Protein AF-0000000084500525 (afdb_homodimer)

Organism: NCBI:txid456999

Secondary structure (DSSP, 8-state):
-TT-SSHHHHHHHHHHHHHHHHHHHHHGGGGSHHHHHHHSPTTTHHHHTSHHHHHHHHHHHHHHHHHHHHHHHHT-HHHHHT-HHHHHHHHHHHHHHHHHHHHHHHHHTTTGGG--HHHHHHHHHHHHHHHHHHHHHHHHHHTT-HHHHHHHHHHHHHHHTHHHHHHHHHHHHHHHHHHH---EEEEEHHHHHHHH--HHHHHHH-GGGGSHHHHH-GGG-EEEEE--TTSHHHHHHHHHHHHHHHHHHHHHHHHHHHHHHHHHHHHHHHHHHHHHHHHHHHHHHHHHHHHHHHHT-/-TT-SSHHHHHHHHHHHHHHHHHHHHHGGGGSHHHHHHHSPTTTHHHHTSHHHHHHHHHHHHHHHHHHHHHHHHT-HHHHHT-HHHHHHHHHHHHHHHHHHHHHHHHHTTTGGG--HHHHHHHHHHHHHHHHHHHHHHHHHHTT-HHHHHHHHHHHHHHHTHHHHHHHHHHHHHHHHHHH---EEEEEHHHHHHHH--HHHHHHH-GGGGSHHHHH-GGG-EEEEE--TTSHHHHHHHHHHHHHHHHHHHHHHHHHHHHHHHHHHHHHHHHHHHHHHHHHHHHHHHHHHHHHHHHT-

Structure (mmCIF, N/CA/C/O backbone):
data_AF-0000000084500525-model_v1
#
loop_
_entity.id
_entity.type
_entity.pdbx_description
1 polymer 'Transmembrane protein'
#
loop_
_atom_site.group_PDB
_atom_site.id
_atom_site.type_symbol
_atom_site.label_atom_id
_atom_site.label_alt_id
_atom_site.label_comp_id
_atom_site.label_asym_id
_atom_site.label_entity_id
_atom_site.label_seq_id
_atom_site.pdbx_PDB_ins_code
_atom_site.Cartn_x
_atom_site.Cartn_y
_atom_site.Cartn_z
_atom_site.occupancy
_atom_site.B_iso_or_equiv
_atom_site.auth_seq_id
_atom_site.auth_comp_id
_atom_site.auth_asym_id
_atom_site.auth_atom_id
_atom_site.pdbx_PDB_model_num
ATOM 1 N N . MET A 1 1 ? 27.391 23.844 19.016 1 70.19 1 MET A N 1
ATOM 2 C CA . MET A 1 1 ? 26.516 22.719 18.703 1 70.19 1 MET A CA 1
ATOM 3 C C . MET A 1 1 ? 26.328 22.562 17.203 1 70.19 1 MET A C 1
ATOM 5 O O . MET A 1 1 ? 25.234 22.234 16.734 1 70.19 1 MET A O 1
ATOM 9 N N . LEU A 1 2 ? 27.312 22.688 16.453 1 68.62 2 LEU A N 1
ATOM 10 C CA . LEU A 1 2 ? 27.344 22.578 15 1 68.62 2 LEU A CA 1
ATOM 11 C C . LEU A 1 2 ? 26.219 23.406 14.367 1 68.62 2 LEU A C 1
ATOM 13 O O . LEU A 1 2 ? 25.641 22.984 13.359 1 68.62 2 LEU A O 1
ATOM 17 N N . GLY A 1 3 ? 25.719 24.344 15.07 1 72.88 3 GLY A N 1
ATOM 18 C CA . GLY A 1 3 ? 24.703 25.266 14.578 1 72.88 3 GLY A CA 1
ATOM 19 C C . GLY A 1 3 ? 23.312 24.906 15.039 1 72.88 3 GLY A C 1
ATOM 20 O O . GLY A 1 3 ? 22.359 25.625 14.75 1 72.88 3 GLY A O 1
ATOM 21 N N . PHE A 1 4 ? 23.188 23.781 15.828 1 77.94 4 PHE A N 1
ATOM 22 C CA . PHE A 1 4 ? 21.859 23.375 16.297 1 77.94 4 PHE A CA 1
ATOM 23 C C . PHE A 1 4 ? 21.422 24.25 17.469 1 77.94 4 PHE A C 1
ATOM 25 O O . PHE A 1 4 ? 22.219 24.609 18.328 1 77.94 4 PHE A O 1
ATOM 32 N N . GLU A 1 5 ? 20.172 24.609 17.422 1 71.25 5 GLU A N 1
ATOM 33 C CA . GLU A 1 5 ? 19.641 25.469 18.484 1 71.25 5 GLU A CA 1
ATOM 34 C C . GLU A 1 5 ? 19.047 24.625 19.625 1 71.25 5 GLU A C 1
ATOM 36 O O . GLU A 1 5 ? 19 25.078 20.766 1 71.25 5 GLU A O 1
ATOM 41 N N . LYS A 1 6 ? 18.562 23.438 19.344 1 80.94 6 LYS A N 1
ATOM 42 C CA . LYS A 1 6 ? 17.953 22.547 20.312 1 80.94 6 LYS A CA 1
ATOM 43 C C . LYS A 1 6 ? 18.734 21.25 20.438 1 80.94 6 LYS A C 1
ATOM 45 O O . LYS A 1 6 ? 19.188 20.688 19.438 1 80.94 6 LYS A O 1
ATOM 50 N N . ARG A 1 7 ? 18.859 20.75 21.578 1 82.44 7 ARG A N 1
ATOM 51 C CA . ARG A 1 7 ? 19.547 19.484 21.828 1 82.44 7 ARG A CA 1
ATOM 52 C C . ARG A 1 7 ? 18.812 18.312 21.172 1 82.44 7 ARG A C 1
ATOM 54 O O . ARG A 1 7 ? 19.453 17.391 20.656 1 82.44 7 ARG A O 1
ATOM 61 N N . SER A 1 8 ? 17.547 18.281 21.172 1 83.31 8 SER A N 1
ATOM 62 C CA . SER A 1 8 ? 16.75 17.219 20.562 1 83.31 8 SER A CA 1
ATOM 63 C C . SER A 1 8 ? 17.016 17.125 19.062 1 83.31 8 SER A C 1
ATOM 65 O O . SER A 1 8 ? 17.062 16.031 18.516 1 83.31 8 SER A O 1
ATOM 67 N N . SER A 1 9 ? 17.172 18.25 18.5 1 84.88 9 SER A N 1
ATOM 68 C CA . SER A 1 9 ? 17.453 18.266 17.078 1 84.88 9 SER A CA 1
ATOM 69 C C . SER A 1 9 ? 18.828 17.672 16.766 1 84.88 9 SER A C 1
ATOM 71 O O . SER A 1 9 ? 19.016 17 15.758 1 84.88 9 SER A O 1
ATOM 73 N N . LEU A 1 10 ? 19.734 17.938 17.656 1 86.94 10 LEU A N 1
ATOM 74 C CA . LEU A 1 10 ? 21.062 17.391 17.484 1 86.94 10 LEU A CA 1
ATOM 75 C C . LEU A 1 10 ? 21.047 15.867 17.625 1 86.94 10 LEU A C 1
ATOM 77 O O . LEU A 1 10 ? 21.672 15.156 16.844 1 86.94 10 LEU A O 1
ATOM 81 N N . VAL A 1 11 ? 20.344 15.414 18.562 1 88.69 11 VAL A N 1
ATOM 82 C CA . VAL A 1 11 ? 20.234 13.984 18.797 1 88.69 11 VAL A CA 1
ATOM 83 C C . VAL A 1 11 ? 19.594 13.297 17.594 1 88.69 11 VAL A C 1
ATOM 85 O O . VAL A 1 11 ? 20.062 12.258 17.125 1 88.69 11 VAL A O 1
ATOM 88 N N . LEU A 1 12 ? 18.516 13.891 17.094 1 88.94 12 LEU A N 1
ATOM 89 C CA . LEU A 1 12 ? 17.828 13.344 15.922 1 88.94 12 LEU A CA 1
ATOM 90 C C . LEU A 1 12 ? 18.734 13.375 14.695 1 88.94 12 LEU A C 1
ATOM 92 O O . LEU A 1 12 ? 18.75 12.43 13.906 1 88.94 12 LEU A O 1
ATOM 96 N N . PHE A 1 13 ? 19.469 14.406 14.602 1 89.19 13 PHE A N 1
ATOM 97 C CA . PHE A 1 13 ? 20.391 14.516 13.477 1 89.19 13 PHE A CA 1
ATOM 98 C C . PHE A 1 13 ? 21.469 13.43 13.547 1 89.19 13 PHE A C 1
ATOM 100 O O . PHE A 1 13 ? 21.781 12.789 12.539 1 89.19 13 PHE A O 1
ATOM 107 N N . VAL A 1 14 ? 22.016 13.242 14.68 1 90.88 14 VAL A N 1
ATOM 108 C CA . VAL A 1 14 ? 23.062 12.25 14.852 1 90.88 14 VAL A CA 1
ATOM 109 C C . VAL A 1 14 ? 22.5 10.859 14.562 1 90.88 14 VAL A C 1
ATOM 111 O O . VAL A 1 14 ? 23.156 10.039 13.914 1 90.88 14 VAL A O 1
ATOM 114 N N . PHE A 1 15 ? 21.359 10.609 14.953 1 91.5 15 PHE A N 1
ATOM 115 C CA . PHE A 1 15 ? 20.75 9.297 14.758 1 91.5 15 PHE A CA 1
ATOM 116 C C . PHE A 1 15 ? 20.422 9.07 13.289 1 91.5 15 PHE A C 1
ATOM 118 O O . PHE A 1 15 ? 20.906 8.117 12.672 1 91.5 15 PHE A O 1
ATOM 125 N N . PHE A 1 16 ? 19.672 9.938 12.734 1 91.56 16 PHE A N 1
ATOM 126 C CA . PHE A 1 16 ? 19.219 9.727 11.367 1 91.56 16 PHE A CA 1
ATOM 127 C C . PHE A 1 16 ? 20.328 10.023 10.367 1 91.56 16 PHE A C 1
ATOM 129 O O . PHE A 1 16 ? 20.438 9.344 9.344 1 91.56 16 PHE A O 1
ATOM 136 N N . GLY A 1 17 ? 21.094 11.109 10.633 1 91.62 17 GLY A N 1
ATOM 137 C CA . GLY A 1 17 ? 22.25 11.383 9.797 1 91.62 17 GLY A CA 1
ATOM 138 C C . GLY A 1 17 ? 23.281 10.266 9.828 1 91.62 17 GLY A C 1
ATOM 139 O O . GLY A 1 17 ? 23.828 9.891 8.789 1 91.62 17 GLY A O 1
ATOM 140 N N . GLY A 1 18 ? 23.484 9.758 11 1 92.94 18 GLY A N 1
ATOM 141 C CA . GLY A 1 18 ? 24.391 8.625 11.133 1 92.94 18 GLY A CA 1
ATOM 142 C C . GLY A 1 18 ? 23.891 7.383 10.414 1 92.94 18 GLY A C 1
ATOM 143 O O . GLY A 1 18 ? 24.672 6.656 9.805 1 92.94 18 GLY A O 1
ATOM 144 N N . ALA A 1 19 ? 22.609 7.16 10.492 1 92.44 19 ALA A N 1
ATOM 145 C CA . ALA A 1 19 ? 22.031 6.004 9.812 1 92.44 19 ALA A CA 1
ATOM 146 C C . ALA A 1 19 ? 22.203 6.105 8.305 1 92.44 19 ALA A C 1
ATOM 148 O O . ALA A 1 19 ? 22.547 5.121 7.645 1 92.44 19 ALA A O 1
ATOM 149 N N . ILE A 1 20 ? 21.984 7.293 7.809 1 93.69 20 ILE A N 1
ATOM 150 C CA . ILE A 1 20 ? 22.094 7.496 6.371 1 93.69 20 ILE A CA 1
ATOM 151 C C . ILE A 1 20 ? 23.562 7.34 5.945 1 93.69 20 ILE A C 1
ATOM 153 O O . ILE A 1 20 ? 23.844 6.676 4.945 1 93.69 20 ILE A O 1
ATOM 157 N N . LEU A 1 21 ? 24.406 7.934 6.711 1 93.75 21 LEU A N 1
ATOM 158 C CA . LEU A 1 21 ? 25.828 7.848 6.41 1 93.75 21 LEU A CA 1
ATOM 159 C C . LEU A 1 21 ? 26.328 6.41 6.531 1 93.75 21 LEU A C 1
ATOM 161 O O . LEU A 1 21 ? 27.047 5.922 5.66 1 93.75 21 LEU A O 1
ATOM 165 N N . GLY A 1 22 ? 25.938 5.77 7.578 1 94.56 22 GLY A N 1
ATOM 166 C CA . GLY A 1 22 ? 26.312 4.379 7.773 1 94.56 22 GLY A CA 1
ATOM 167 C C . GLY A 1 22 ? 25.797 3.459 6.684 1 94.56 22 GLY A C 1
ATOM 168 O O . GLY A 1 22 ? 26.516 2.594 6.195 1 94.56 22 GLY A O 1
ATOM 169 N N . TYR A 1 23 ? 24.625 3.658 6.312 1 94.62 23 TYR A N 1
ATOM 170 C CA . TYR A 1 23 ? 24.031 2.828 5.266 1 94.62 23 TYR A CA 1
ATOM 171 C C . TYR A 1 23 ? 24.734 3.062 3.932 1 94.62 23 TYR A C 1
ATOM 173 O O . TYR A 1 23 ? 25.016 2.113 3.191 1 94.62 23 TYR A O 1
ATOM 181 N N . SER A 1 24 ? 24.938 4.309 3.633 1 95.31 24 SER A N 1
ATOM 182 C CA . SER A 1 24 ? 25.609 4.637 2.375 1 95.31 24 SER A CA 1
ATOM 183 C C . SER A 1 24 ? 27 4.023 2.307 1 95.31 24 SER A C 1
ATOM 185 O O . SER A 1 24 ? 27.391 3.48 1.272 1 95.31 24 SER A O 1
ATOM 187 N N . LEU A 1 25 ? 27.703 4.047 3.408 1 96.06 25 LEU A N 1
ATOM 188 C CA . LEU A 1 25 ? 29.031 3.459 3.443 1 96.06 25 LEU A CA 1
ATOM 189 C C . LEU A 1 25 ? 28.953 1.938 3.373 1 96.06 25 LEU A C 1
ATOM 191 O O . LEU A 1 25 ? 29.75 1.307 2.662 1 96.06 25 LEU A O 1
ATOM 195 N N . ALA A 1 26 ? 28.062 1.382 4.031 1 95.19 26 ALA A N 1
ATOM 196 C CA . ALA A 1 26 ? 27.891 -0.068 4.035 1 95.19 26 ALA A CA 1
ATOM 197 C C . ALA A 1 26 ? 27.516 -0.578 2.646 1 95.19 26 ALA A C 1
ATOM 199 O O . ALA A 1 26 ? 27.875 -1.697 2.273 1 95.19 26 ALA A O 1
ATOM 200 N N . LYS A 1 27 ? 26.859 0.247 1.884 1 96.38 27 LYS A N 1
ATOM 201 C CA . LYS A 1 27 ? 26.375 -0.187 0.577 1 96.38 27 LYS A CA 1
ATOM 202 C C . LYS A 1 27 ? 27.312 0.264 -0.536 1 96.38 27 LYS A C 1
ATOM 204 O O . LYS A 1 27 ? 27.156 -0.129 -1.692 1 96.38 27 LYS A O 1
ATOM 209 N N . SER A 1 28 ? 28.375 0.939 -0.219 1 97 28 SER A N 1
ATOM 210 C CA . SER A 1 28 ? 29.281 1.477 -1.219 1 97 28 SER A CA 1
ATOM 211 C C . SER A 1 28 ? 29.922 0.36 -2.035 1 97 28 SER A C 1
ATOM 213 O O . SER A 1 28 ? 30.203 0.531 -3.225 1 97 28 SER A O 1
ATOM 215 N N . PRO A 1 29 ? 30.109 -0.862 -1.496 1 96.94 29 PRO A N 1
ATOM 216 C CA . PRO A 1 29 ? 30.688 -1.933 -2.311 1 96.94 29 P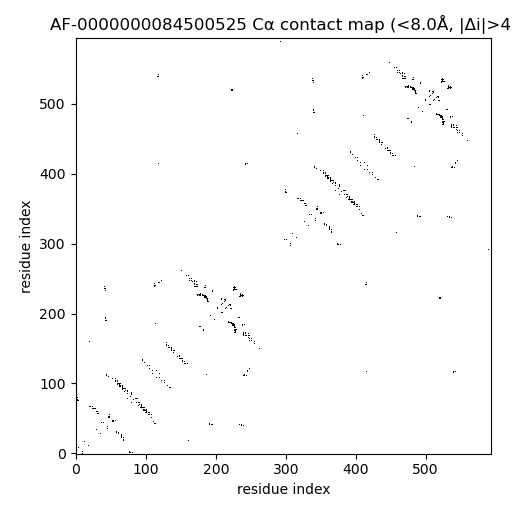RO A CA 1
ATOM 217 C C . PRO A 1 29 ? 29.781 -2.361 -3.457 1 96.94 29 PRO A C 1
ATOM 219 O O . PRO A 1 29 ? 30.234 -2.996 -4.41 1 96.94 29 PRO A O 1
ATOM 222 N N . THR A 1 30 ? 28.531 -2.055 -3.363 1 96.5 30 THR A N 1
ATOM 223 C CA . THR A 1 30 ? 27.594 -2.461 -4.402 1 96.5 30 THR A CA 1
ATOM 224 C C . THR A 1 30 ? 27.812 -1.64 -5.672 1 96.5 30 THR A C 1
ATOM 226 O O . THR A 1 30 ? 27.203 -1.925 -6.707 1 96.5 30 THR A O 1
ATOM 229 N N . MET A 1 31 ? 28.719 -0.653 -5.578 1 97.38 31 MET A N 1
ATOM 230 C CA . MET A 1 31 ? 29.062 0.116 -6.773 1 97.38 31 MET A CA 1
ATOM 231 C C . MET A 1 31 ? 29.859 -0.729 -7.75 1 97.38 31 MET A C 1
ATOM 233 O O . MET A 1 31 ? 29.984 -0.381 -8.93 1 97.38 31 MET A O 1
ATOM 237 N N . ARG A 1 32 ? 30.391 -1.889 -7.234 1 97.56 32 ARG A N 1
ATOM 238 C CA . ARG A 1 32 ? 30.922 -2.949 -8.086 1 97.56 32 ARG A CA 1
ATOM 239 C C . ARG A 1 32 ? 29.828 -3.969 -8.422 1 97.56 32 ARG A C 1
ATOM 241 O O . ARG A 1 32 ? 29.297 -4.629 -7.531 1 97.56 32 ARG A O 1
ATOM 248 N N . PHE A 1 33 ? 29.562 -4.176 -9.656 1 97.69 33 PHE A N 1
ATOM 249 C CA . PHE A 1 33 ? 28.422 -4.965 -10.086 1 97.69 33 PHE A CA 1
ATOM 250 C C . PHE A 1 33 ? 28.516 -6.395 -9.562 1 97.69 33 PHE A C 1
ATOM 252 O O . PHE A 1 33 ? 27.516 -6.98 -9.148 1 97.69 33 PHE A O 1
ATOM 259 N N . GLN A 1 34 ? 29.719 -6.98 -9.57 1 96.94 34 GLN A N 1
ATOM 260 C CA . GLN A 1 34 ? 29.891 -8.352 -9.109 1 96.94 34 GLN A CA 1
ATOM 261 C C . GLN A 1 34 ? 29.531 -8.484 -7.629 1 96.94 34 GLN A C 1
ATOM 263 O O . GLN A 1 34 ? 28.938 -9.484 -7.215 1 96.94 34 GLN A O 1
ATOM 268 N N . THR A 1 35 ? 29.906 -7.48 -6.895 1 97.12 35 THR A N 1
ATOM 269 C CA . THR A 1 35 ? 29.578 -7.469 -5.473 1 97.12 35 THR A CA 1
ATOM 270 C C . THR A 1 35 ? 28.078 -7.281 -5.277 1 97.12 35 THR A C 1
ATOM 272 O O . THR A 1 35 ? 27.469 -7.914 -4.406 1 97.12 35 THR A O 1
ATOM 275 N N . LEU A 1 36 ? 27.5 -6.434 -6.098 1 96.81 36 LEU A N 1
ATOM 276 C CA . LEU A 1 36 ? 26.047 -6.215 -6.059 1 96.81 36 LEU A CA 1
ATOM 277 C C . LEU A 1 36 ? 25.297 -7.52 -6.309 1 96.81 36 LEU A C 1
ATOM 279 O O . LEU A 1 36 ? 24.359 -7.844 -5.586 1 96.81 36 LEU A O 1
ATOM 283 N N . LEU A 1 37 ? 25.719 -8.273 -7.297 1 96.31 37 LEU A N 1
ATOM 284 C CA . LEU A 1 37 ? 25.062 -9.516 -7.672 1 96.31 37 LEU A CA 1
ATOM 285 C C . LEU A 1 37 ? 25.078 -10.508 -6.52 1 96.31 37 LEU A C 1
ATOM 287 O O . LEU A 1 37 ? 24.125 -11.273 -6.34 1 96.31 37 LEU A O 1
ATOM 291 N N . LYS A 1 38 ? 26.094 -10.453 -5.711 1 94.62 38 LYS A N 1
ATOM 292 C CA . LYS A 1 38 ? 26.266 -11.398 -4.609 1 94.62 38 LYS A CA 1
ATOM 293 C C . LYS A 1 38 ? 25.297 -11.078 -3.463 1 94.62 38 LYS A C 1
ATOM 295 O O . LYS A 1 38 ? 24.969 -11.961 -2.666 1 94.62 38 LYS A O 1
ATOM 300 N N . ILE A 1 39 ? 24.844 -9.844 -3.418 1 94 39 ILE A N 1
ATOM 301 C CA . ILE A 1 39 ? 24.047 -9.461 -2.252 1 94 39 ILE A CA 1
ATOM 302 C C . ILE A 1 39 ? 22.578 -9.344 -2.643 1 94 39 ILE A C 1
ATOM 304 O O . ILE A 1 39 ? 21.719 -9.211 -1.779 1 94 39 ILE A O 1
ATOM 308 N N . LEU A 1 40 ? 22.25 -9.438 -3.893 1 95.62 40 LEU A N 1
ATOM 309 C CA . LEU A 1 40 ? 20.875 -9.422 -4.34 1 95.62 40 LEU A CA 1
ATOM 310 C C . LEU A 1 40 ? 20.125 -10.641 -3.812 1 95.62 40 LEU A C 1
ATOM 312 O O . LEU A 1 40 ? 20.703 -11.711 -3.629 1 95.62 40 LEU A O 1
ATOM 316 N N . PHE A 1 41 ? 18.875 -10.422 -3.564 1 96 41 PHE A N 1
ATOM 317 C CA . PHE A 1 41 ? 18.031 -11.57 -3.217 1 96 41 PHE A CA 1
ATOM 318 C C . PHE A 1 41 ? 18.031 -12.594 -4.344 1 96 41 PHE A C 1
ATOM 320 O O . PHE A 1 41 ? 18.141 -12.234 -5.516 1 96 41 PHE A O 1
ATOM 327 N N . PRO A 1 42 ? 17.875 -13.859 -4.02 1 96.88 42 PRO A N 1
ATOM 328 C CA . PRO A 1 42 ? 17.906 -14.898 -5.055 1 96.88 42 PRO A CA 1
ATOM 329 C C . PRO A 1 42 ? 16.891 -14.641 -6.168 1 96.88 42 PRO A C 1
ATOM 331 O O . PRO A 1 42 ? 15.734 -14.297 -5.895 1 96.88 42 PRO A O 1
ATOM 334 N N . GLY A 1 43 ? 17.406 -14.758 -7.406 1 96.88 43 GLY A N 1
ATOM 335 C CA . GLY A 1 43 ? 16.531 -14.641 -8.562 1 96.88 43 GLY A CA 1
ATOM 336 C C . GLY A 1 43 ? 16.578 -13.266 -9.211 1 96.88 43 GLY A C 1
ATOM 337 O O . GLY A 1 43 ? 16.312 -13.133 -10.406 1 96.88 43 GLY A O 1
ATOM 338 N N . GLU A 1 44 ? 16.953 -12.227 -8.469 1 97.25 44 GLU A N 1
ATOM 339 C CA . GLU A 1 44 ? 16.953 -10.859 -8.977 1 97.25 44 GLU A CA 1
ATOM 340 C C . GLU A 1 44 ? 18.016 -10.68 -10.062 1 97.25 44 GLU A C 1
ATOM 342 O O . GLU A 1 44 ? 17.844 -9.898 -10.992 1 97.25 44 GLU A O 1
ATOM 347 N N . GLY A 1 45 ? 19.047 -11.422 -9.961 1 97.31 45 GLY A N 1
ATOM 348 C CA . GLY A 1 45 ? 20.156 -11.305 -10.898 1 97.31 45 GLY A CA 1
ATOM 349 C C . GLY A 1 45 ? 19.75 -11.625 -12.328 1 97.31 45 GLY A C 1
ATOM 350 O O . GLY A 1 45 ? 20.375 -11.133 -13.273 1 97.31 45 GLY A O 1
ATOM 351 N N . PHE A 1 46 ? 18.703 -12.477 -12.492 1 97.56 46 PHE A N 1
ATOM 352 C CA . PHE A 1 46 ? 18.281 -12.859 -13.836 1 97.56 46 PHE A CA 1
ATOM 353 C C . PHE A 1 46 ? 18 -11.625 -14.68 1 97.56 46 PHE A C 1
ATOM 355 O O . PHE A 1 46 ? 18.5 -11.516 -15.805 1 97.56 46 PHE A O 1
ATOM 362 N N . TRP A 1 47 ? 17.234 -10.648 -14.211 1 97.06 47 TRP A N 1
ATOM 363 C CA . TRP A 1 47 ? 16.859 -9.453 -14.961 1 97.06 47 TRP A CA 1
ATOM 364 C C . TRP A 1 47 ? 17.984 -8.422 -14.93 1 97.06 47 TRP A C 1
ATOM 366 O O . TRP A 1 47 ? 18.312 -7.812 -15.953 1 97.06 47 TRP A O 1
ATOM 376 N N . PHE A 1 48 ? 18.672 -8.32 -13.805 1 97.62 48 PHE A N 1
ATOM 377 C CA . PHE A 1 48 ? 19.562 -7.184 -13.602 1 97.62 48 PHE A CA 1
ATOM 378 C C . PHE A 1 48 ? 20.938 -7.453 -14.203 1 97.62 48 PHE A C 1
ATOM 380 O O . PHE A 1 48 ? 21.781 -6.562 -14.242 1 97.62 48 PHE A O 1
ATOM 387 N N . GLU A 1 49 ? 21.125 -8.617 -14.711 1 97.94 49 GLU A N 1
ATOM 388 C CA . GLU A 1 49 ? 22.328 -8.891 -15.5 1 97.94 49 GLU A CA 1
ATOM 389 C C . GLU A 1 49 ? 22.125 -8.516 -16.969 1 97.94 49 GLU A C 1
ATOM 391 O O . GLU A 1 49 ? 23.094 -8.422 -17.719 1 97.94 49 GLU A O 1
ATOM 396 N N . GLN A 1 50 ? 20.922 -8.367 -17.359 1 97.5 50 GLN A N 1
ATOM 397 C CA . GLN A 1 50 ? 20.641 -7.926 -18.719 1 97.5 50 GLN A CA 1
ATOM 398 C C . GLN A 1 50 ? 21.031 -6.461 -18.922 1 97.5 50 GLN A C 1
ATOM 400 O O . GLN A 1 50 ? 20.859 -5.641 -18.016 1 97.5 50 GLN A O 1
ATOM 405 N N . THR A 1 51 ? 21.375 -6.074 -20.047 1 98 51 THR A N 1
ATOM 406 C CA . THR A 1 51 ? 22.062 -4.82 -20.328 1 98 51 THR A CA 1
ATOM 407 C C . THR A 1 51 ? 21.219 -3.629 -19.875 1 98 51 THR A C 1
ATOM 409 O O . THR A 1 51 ? 21.688 -2.803 -19.094 1 98 51 THR A O 1
ATOM 412 N N . PHE A 1 52 ? 20.031 -3.518 -20.312 1 98.19 52 PHE A N 1
ATOM 413 C CA . PHE A 1 52 ? 19.188 -2.365 -20 1 98.19 52 PHE A CA 1
ATOM 414 C C . PHE A 1 52 ? 19 -2.23 -18.5 1 98.19 52 PHE A C 1
ATOM 416 O O . PHE A 1 52 ? 19.172 -1.145 -17.938 1 98.19 52 PHE A O 1
ATOM 423 N N . TRP A 1 53 ? 18.656 -3.311 -17.906 1 98.19 53 TRP A N 1
ATOM 424 C CA . TRP A 1 53 ? 18.375 -3.289 -16.469 1 98.19 53 TRP A CA 1
ATOM 425 C C . TRP A 1 53 ? 19.641 -3.074 -15.656 1 98.19 53 TRP A C 1
ATOM 427 O O . TRP A 1 53 ? 19.609 -2.408 -14.617 1 98.19 53 TRP A O 1
ATOM 437 N N . LYS A 1 54 ? 20.734 -3.668 -16.141 1 98.44 54 LYS A N 1
ATOM 438 C CA . LYS A 1 54 ? 22.031 -3.486 -15.477 1 98.44 54 LYS A CA 1
ATOM 439 C C . LYS A 1 54 ? 22.438 -2.018 -15.469 1 98.44 54 LYS A C 1
ATOM 441 O O . LYS A 1 54 ? 22.812 -1.477 -14.422 1 98.44 54 LYS A O 1
ATOM 446 N N . ILE A 1 55 ? 22.344 -1.402 -16.594 1 98.69 55 ILE A N 1
ATOM 447 C CA . ILE A 1 55 ? 22.719 0.003 -16.719 1 98.69 55 ILE A CA 1
ATOM 448 C C . ILE A 1 55 ? 21.828 0.854 -15.82 1 98.69 55 ILE A C 1
ATOM 450 O O . ILE A 1 55 ? 22.312 1.702 -15.07 1 98.69 55 ILE A O 1
ATOM 454 N N . ASN A 1 56 ? 20.547 0.608 -15.883 1 98.81 56 ASN A N 1
ATOM 455 C CA . ASN A 1 56 ? 19.609 1.36 -15.062 1 98.81 56 ASN A CA 1
ATOM 456 C C . ASN A 1 56 ? 19.906 1.2 -13.578 1 98.81 56 ASN A C 1
ATOM 458 O O . ASN A 1 56 ? 19.906 2.182 -12.836 1 98.81 56 ASN A O 1
ATOM 462 N N . LEU A 1 57 ? 20.125 -0.026 -13.188 1 98.56 57 LEU A N 1
ATOM 463 C CA . LEU A 1 57 ? 20.406 -0.31 -11.789 1 98.56 57 LEU A CA 1
ATOM 464 C C . LEU A 1 57 ? 21.703 0.365 -11.344 1 98.56 57 LEU A C 1
ATOM 466 O O . LEU A 1 57 ? 21.766 0.938 -10.258 1 98.56 57 LEU A O 1
ATOM 470 N N . MET A 1 58 ? 22.672 0.33 -12.172 1 98.69 58 MET A N 1
ATOM 471 C CA . MET A 1 58 ? 23.969 0.922 -11.82 1 98.69 58 MET A CA 1
ATOM 472 C C . MET A 1 58 ? 23.859 2.441 -11.742 1 98.69 58 MET A C 1
ATOM 474 O O . MET A 1 58 ? 24.484 3.068 -10.883 1 98.69 58 MET A O 1
ATOM 478 N N . ILE A 1 59 ? 23.078 3.074 -12.609 1 98.81 59 ILE A N 1
ATOM 479 C CA . ILE A 1 59 ? 22.828 4.508 -12.492 1 98.81 59 ILE A CA 1
ATOM 480 C C . ILE A 1 59 ? 22.172 4.812 -11.148 1 98.81 59 ILE A C 1
ATOM 482 O O . ILE A 1 59 ? 22.578 5.75 -10.453 1 98.81 59 ILE A O 1
ATOM 486 N N . HIS A 1 60 ? 21.219 4.008 -10.797 1 98.75 60 HIS A N 1
ATOM 487 C CA . HIS A 1 60 ? 20.547 4.184 -9.508 1 98.75 60 HIS A CA 1
ATOM 488 C C . HIS A 1 60 ? 21.547 4.125 -8.359 1 98.75 60 HIS A C 1
ATOM 490 O O . HIS A 1 60 ? 21.547 5 -7.488 1 98.75 60 HIS A O 1
ATOM 496 N N . ILE A 1 61 ? 22.391 3.125 -8.406 1 98.31 61 ILE A N 1
ATOM 497 C CA . ILE A 1 61 ? 23.344 2.904 -7.324 1 98.31 61 ILE A CA 1
ATOM 498 C C . ILE A 1 61 ? 24.359 4.043 -7.293 1 98.31 61 ILE A C 1
ATOM 500 O O . ILE A 1 61 ? 24.641 4.613 -6.234 1 98.31 61 ILE A O 1
ATOM 504 N N . PHE A 1 62 ? 24.875 4.477 -8.422 1 98.56 62 PHE A N 1
ATOM 505 C CA . PHE A 1 62 ? 25.922 5.488 -8.516 1 98.56 62 PHE A CA 1
ATOM 506 C C . PHE A 1 62 ? 25.375 6.871 -8.18 1 98.56 62 PHE A C 1
ATOM 508 O O . PHE A 1 62 ? 26.125 7.797 -7.898 1 98.56 62 PHE A O 1
ATOM 515 N N . THR A 1 63 ? 24.094 6.977 -8.203 1 98.69 63 THR A N 1
ATOM 516 C CA . THR A 1 63 ? 23.516 8.266 -7.859 1 98.69 63 THR A CA 1
ATOM 517 C C . THR A 1 63 ? 22.984 8.266 -6.426 1 98.69 63 THR A C 1
ATOM 519 O O . THR A 1 63 ? 23.125 9.25 -5.703 1 98.69 63 THR A O 1
ATOM 522 N N . CYS A 1 64 ? 22.469 7.188 -6.012 1 97.81 64 CYS A N 1
ATOM 523 C CA . CYS A 1 64 ? 21.828 7.137 -4.707 1 97.81 64 CYS A CA 1
ATOM 524 C C . CYS A 1 64 ? 22.859 7.141 -3.588 1 97.81 64 CYS A C 1
ATOM 526 O O . CYS A 1 64 ? 22.656 7.773 -2.551 1 97.81 64 CYS A O 1
ATOM 528 N N . ILE A 1 65 ? 23.984 6.465 -3.727 1 97.81 65 ILE A N 1
ATOM 529 C CA . ILE A 1 65 ? 24.969 6.316 -2.662 1 97.81 65 ILE A CA 1
ATOM 530 C C . ILE A 1 65 ? 25.641 7.66 -2.4 1 97.81 65 ILE A C 1
ATOM 532 O O . ILE A 1 65 ? 25.641 8.156 -1.272 1 97.81 65 ILE A O 1
ATOM 536 N N . PRO A 1 66 ? 26.172 8.359 -3.387 1 98.12 66 PRO A N 1
ATOM 537 C CA . PRO A 1 66 ? 26.75 9.672 -3.102 1 98.12 66 PRO A CA 1
ATOM 538 C C . PRO A 1 66 ? 25.719 10.68 -2.621 1 98.12 66 PRO A C 1
ATOM 540 O O . PRO A 1 66 ? 26.016 11.516 -1.758 1 98.12 66 PRO A O 1
ATOM 543 N N . ALA A 1 67 ? 24.547 10.656 -3.223 1 98.38 67 ALA A N 1
ATOM 544 C CA . ALA A 1 67 ? 23.5 11.562 -2.758 1 98.38 67 ALA A CA 1
ATOM 545 C C . ALA A 1 67 ? 23.234 11.375 -1.269 1 98.38 67 ALA A C 1
ATOM 547 O O . ALA A 1 67 ? 23.141 12.352 -0.521 1 98.38 67 ALA A O 1
ATOM 548 N N . SER A 1 68 ? 23.109 10.125 -0.896 1 97.69 68 SER A N 1
ATOM 549 C CA . SER A 1 68 ? 22.859 9.812 0.509 1 97.69 68 SER A CA 1
ATOM 550 C C . SER A 1 68 ? 24.031 10.234 1.383 1 97.69 68 SER A C 1
ATOM 552 O O . SER A 1 68 ? 23.844 10.836 2.441 1 97.69 68 SER A O 1
ATOM 554 N N . PHE A 1 69 ? 25.188 10 0.96 1 96.88 69 PHE A N 1
ATOM 555 C CA . PHE A 1 69 ? 26.391 10.352 1.708 1 96.88 69 PHE A CA 1
ATOM 556 C C . PHE A 1 69 ? 26.484 11.859 1.914 1 96.88 69 PHE A C 1
ATOM 558 O O . PHE A 1 69 ? 26.656 12.328 3.041 1 96.88 69 PHE A O 1
ATOM 565 N N . PHE A 1 70 ? 26.297 12.609 0.928 1 96.75 70 PHE A N 1
ATOM 566 C CA . PHE A 1 70 ? 26.516 14.047 0.981 1 96.75 70 PHE A CA 1
ATOM 567 C C . PHE A 1 70 ? 25.297 14.766 1.548 1 96.75 70 PHE A C 1
ATOM 569 O O . PHE A 1 70 ? 25.391 15.922 1.966 1 96.75 70 PHE A O 1
ATOM 576 N N . SER A 1 71 ? 24.156 14.094 1.575 1 96.25 71 SER A N 1
ATOM 577 C CA . SER A 1 71 ? 22.953 14.719 2.109 1 96.25 71 SER A CA 1
ATOM 578 C C . SER A 1 71 ? 23.125 15.102 3.572 1 96.25 71 SER A C 1
ATOM 580 O O . SER A 1 71 ? 22.562 16.094 4.031 1 96.25 71 SER A O 1
ATOM 582 N N . VAL A 1 72 ? 23.922 14.43 4.301 1 94.38 72 VAL A N 1
ATOM 583 C CA . VAL A 1 72 ? 24.141 14.672 5.723 1 94.38 72 VAL A CA 1
ATOM 584 C C . VAL A 1 72 ? 24.781 16.047 5.918 1 94.38 72 VAL A C 1
ATOM 586 O O . VAL A 1 72 ? 24.453 16.766 6.867 1 94.38 72 VAL A O 1
ATOM 589 N N . PHE A 1 73 ? 25.562 16.484 5.043 1 92.94 73 PHE A N 1
ATOM 590 C CA . PHE A 1 73 ? 26.219 17.781 5.133 1 92.94 73 PHE A CA 1
ATOM 591 C C . PHE A 1 73 ? 25.25 18.906 4.801 1 92.94 73 PHE A C 1
ATOM 593 O O . PHE A 1 73 ? 25.406 20.031 5.293 1 92.94 73 PHE A O 1
ATOM 600 N N . CYS A 1 74 ? 24.297 18.531 4 1 93.5 74 CYS A N 1
ATOM 601 C CA . CYS A 1 74 ? 23.281 19.516 3.648 1 93.5 74 CYS A CA 1
ATOM 602 C C . CYS A 1 74 ? 22.359 19.797 4.828 1 93.5 74 CYS A C 1
ATOM 604 O O . CYS A 1 74 ? 21.766 20.875 4.922 1 93.5 74 CYS A O 1
ATOM 606 N N . PHE A 1 75 ? 22.312 18.859 5.754 1 92.25 75 PHE A N 1
ATOM 607 C CA . PHE A 1 75 ? 21.375 19 6.867 1 92.25 75 PHE A CA 1
ATOM 608 C C . PHE A 1 75 ? 22.078 19.578 8.086 1 92.25 75 PHE A C 1
ATOM 610 O O . PHE A 1 75 ? 21.453 19.828 9.117 1 92.25 75 PHE A O 1
ATOM 617 N N . LEU A 1 76 ? 23.406 19.859 7.973 1 88.5 76 LEU A N 1
ATOM 618 C CA . LEU A 1 76 ? 24.141 20.547 9.016 1 88.5 76 LEU A CA 1
ATOM 619 C C . LEU A 1 76 ? 23.859 22.047 8.977 1 88.5 76 LEU A C 1
ATOM 621 O O . LEU A 1 76 ? 24.094 22.703 7.949 1 88.5 76 LEU A O 1
ATOM 625 N N . PRO A 1 77 ? 23.422 22.531 10.102 1 87 77 PRO A N 1
ATOM 626 C CA . PRO A 1 77 ? 23.078 23.953 10.086 1 87 77 PRO A CA 1
ATOM 627 C C . PRO A 1 77 ? 24.25 24.844 9.734 1 87 77 PRO A C 1
ATOM 629 O O . PRO A 1 77 ? 24.062 25.922 9.164 1 87 77 PRO A O 1
ATOM 632 N N . ILE A 1 78 ? 25.406 24.469 10 1 82.81 78 ILE A N 1
ATOM 633 C CA . ILE A 1 78 ? 26.609 25.266 9.719 1 82.81 78 ILE A CA 1
ATOM 634 C C . ILE A 1 78 ? 26.75 25.438 8.211 1 82.81 78 ILE A C 1
ATOM 636 O O . ILE A 1 78 ? 27.297 26.453 7.75 1 82.81 78 ILE A O 1
ATOM 640 N N . SER A 1 79 ? 26.266 24.547 7.457 1 83.56 79 SER A N 1
ATOM 641 C CA . SER A 1 79 ? 26.438 24.578 6.008 1 83.56 79 SER A CA 1
ATOM 642 C C . SER A 1 79 ? 25.688 25.766 5.395 1 83.56 79 SER A C 1
ATOM 644 O O . SER A 1 79 ? 26.188 26.391 4.461 1 83.56 79 SER A O 1
ATOM 646 N N . TRP A 1 80 ? 24.547 26.109 5.906 1 85.25 80 TRP A N 1
ATOM 647 C CA . TRP A 1 80 ? 23.828 27.219 5.289 1 85.25 80 TRP A CA 1
ATOM 648 C C . TRP A 1 80 ? 24.031 28.5 6.078 1 85.25 80 TRP A C 1
ATOM 650 O O . TRP A 1 80 ? 23.828 29.594 5.551 1 85.25 80 TRP A O 1
ATOM 660 N N . LYS A 1 81 ? 24.438 28.422 7.324 1 86.31 81 LYS A N 1
ATOM 661 C CA . LYS A 1 81 ? 24.672 29.625 8.133 1 86.31 81 LYS A CA 1
ATOM 662 C C . LYS A 1 81 ? 26.016 30.25 7.805 1 86.31 81 LYS A C 1
ATOM 664 O O . LYS A 1 81 ? 26.109 31.469 7.664 1 86.31 81 LYS A O 1
ATOM 669 N N . ARG A 1 82 ? 26.969 29.469 7.555 1 89.31 82 ARG A N 1
ATOM 670 C CA . ARG A 1 82 ? 28.328 29.969 7.375 1 89.31 82 ARG A CA 1
ATOM 671 C C . ARG A 1 82 ? 28.734 29.906 5.906 1 89.31 82 ARG A C 1
ATOM 673 O O . ARG A 1 82 ? 29.484 30.766 5.43 1 89.31 82 ARG A O 1
ATOM 680 N N . TRP A 1 83 ? 28.234 28.859 5.262 1 92.12 83 TRP A N 1
ATOM 681 C CA . TRP A 1 83 ? 28.672 28.641 3.887 1 92.12 83 TRP A CA 1
ATOM 682 C C . TRP A 1 83 ? 27.469 28.5 2.955 1 92.12 83 TRP A C 1
ATOM 684 O O . TRP A 1 83 ? 27.328 27.469 2.271 1 92.12 83 TRP A O 1
ATOM 694 N N . PRO A 1 84 ? 26.688 29.438 2.797 1 92.56 84 PRO A N 1
ATOM 695 C CA . PRO A 1 84 ? 25.453 29.328 2.021 1 92.56 84 PRO A CA 1
ATOM 696 C C . PRO A 1 84 ? 25.703 28.969 0.56 1 92.56 84 PRO A C 1
ATOM 698 O O . PRO A 1 84 ? 24.891 28.266 -0.051 1 92.56 84 PRO A O 1
ATOM 701 N N . LYS A 1 85 ? 26.797 29.484 0.026 1 94.5 85 LYS A N 1
ATOM 702 C CA . LYS A 1 85 ? 27.094 29.172 -1.366 1 94.5 85 LYS A CA 1
ATOM 703 C C . LYS A 1 85 ? 27.391 27.688 -1.537 1 94.5 85 LYS A C 1
ATOM 705 O O . LYS A 1 85 ? 26.953 27.062 -2.508 1 94.5 85 LYS A O 1
ATOM 710 N N . VAL A 1 86 ? 28.156 27.172 -0.636 1 94.25 86 VAL A N 1
ATOM 711 C CA . VAL A 1 86 ? 28.484 25.766 -0.659 1 94.25 86 VAL A CA 1
ATOM 712 C C . VAL A 1 86 ? 27.219 24.922 -0.48 1 94.25 86 VAL A C 1
ATOM 714 O O . VAL A 1 86 ? 27.016 23.938 -1.188 1 94.25 86 VAL A O 1
ATOM 717 N N . HIS A 1 87 ? 26.359 25.281 0.443 1 96.12 87 HIS A N 1
ATOM 718 C CA . HIS A 1 87 ? 25.094 24.594 0.656 1 96.12 87 HIS A CA 1
ATOM 719 C C . HIS A 1 87 ? 24.25 24.578 -0.616 1 96.12 87 HIS A C 1
ATOM 721 O O . HIS A 1 87 ? 23.672 23.547 -0.978 1 96.12 87 HIS A O 1
ATOM 727 N N . ASN A 1 88 ? 24.234 25.641 -1.231 1 95.75 88 ASN A N 1
ATOM 728 C CA . ASN A 1 88 ? 23.422 25.781 -2.441 1 95.75 88 ASN A CA 1
ATOM 729 C C . ASN A 1 88 ? 23.922 24.859 -3.549 1 95.75 88 ASN A C 1
ATOM 731 O O . ASN A 1 88 ? 23.141 24.156 -4.18 1 95.75 88 ASN A O 1
ATOM 735 N N . ILE A 1 89 ? 25.172 24.875 -3.77 1 96.56 89 ILE A N 1
ATOM 736 C CA . ILE A 1 89 ? 25.766 24.047 -4.82 1 96.56 89 ILE A CA 1
ATOM 737 C C . ILE A 1 89 ? 25.594 22.578 -4.477 1 96.56 89 ILE A C 1
ATOM 739 O O . ILE A 1 89 ? 25.125 21.797 -5.305 1 96.56 89 ILE A O 1
ATOM 743 N N . LEU A 1 90 ? 25.953 22.219 -3.289 1 97.12 90 LEU A N 1
ATOM 744 C CA . LEU A 1 90 ? 25.844 20.844 -2.83 1 97.12 90 LEU A CA 1
ATOM 745 C C . LEU A 1 90 ? 24.391 20.391 -2.852 1 97.12 90 LEU A C 1
ATOM 747 O O . LEU A 1 90 ? 24.094 19.25 -3.246 1 97.12 90 LEU A O 1
ATOM 751 N N . GLY A 1 91 ? 23.484 21.25 -2.402 1 97.62 91 GLY A N 1
ATOM 752 C CA . GLY A 1 91 ? 22.078 20.938 -2.416 1 97.62 91 GLY A CA 1
ATOM 753 C C . GLY A 1 91 ? 21.547 20.609 -3.801 1 97.62 91 GLY A C 1
ATOM 754 O O . GLY A 1 91 ? 20.766 19.672 -3.969 1 97.62 91 GLY A O 1
ATOM 755 N N . TYR A 1 92 ? 22.016 21.375 -4.723 1 97.69 92 TYR A N 1
ATOM 756 C CA . TYR A 1 92 ? 21.562 21.141 -6.094 1 97.69 92 TYR A CA 1
ATOM 757 C C . TYR A 1 92 ? 22.109 19.828 -6.637 1 97.69 92 TYR A C 1
ATOM 759 O O . TYR A 1 92 ? 21.406 19.078 -7.316 1 97.69 92 TYR A O 1
ATOM 767 N N . ILE A 1 93 ? 23.312 19.578 -6.355 1 98.31 93 ILE A N 1
ATOM 768 C CA . ILE A 1 93 ? 23.953 18.344 -6.824 1 98.31 93 ILE A CA 1
ATOM 769 C C . ILE A 1 93 ? 23.266 17.141 -6.195 1 98.31 93 ILE A C 1
ATOM 771 O O . ILE A 1 93 ? 22.844 16.219 -6.898 1 98.31 93 ILE A O 1
ATOM 775 N N . VAL A 1 94 ? 23.094 17.188 -4.922 1 98.5 94 VAL A N 1
ATOM 776 C CA . VAL A 1 94 ? 22.5 16.078 -4.184 1 98.5 94 VAL A CA 1
ATOM 777 C C . VAL A 1 94 ? 21.047 15.883 -4.641 1 98.5 94 VAL A C 1
ATOM 779 O O . VAL A 1 94 ? 20.609 14.75 -4.836 1 98.5 94 VAL A O 1
ATOM 782 N N . SER A 1 95 ? 20.328 16.984 -4.836 1 98.69 95 SER A N 1
ATOM 783 C CA . SER A 1 95 ? 18.953 16.922 -5.285 1 98.69 95 SER A CA 1
ATOM 784 C C . SER A 1 95 ? 18.844 16.281 -6.672 1 98.69 95 SER A C 1
ATOM 786 O O . SER A 1 95 ? 17.984 15.438 -6.914 1 98.69 95 SER A O 1
ATOM 788 N N . THR A 1 96 ? 19.734 16.703 -7.551 1 98.69 96 THR A N 1
ATOM 789 C CA . THR A 1 96 ? 19.734 16.156 -8.906 1 98.69 96 THR A CA 1
ATOM 790 C C . THR A 1 96 ? 20.031 14.672 -8.906 1 98.69 96 THR A C 1
ATOM 792 O O . THR A 1 96 ? 19.344 13.891 -9.57 1 98.69 96 THR A O 1
ATOM 795 N N . LEU A 1 97 ? 21.016 14.281 -8.156 1 98.81 97 LEU A N 1
ATOM 796 C CA . LEU A 1 97 ? 21.359 12.867 -8.047 1 98.81 97 LEU A CA 1
ATOM 797 C C . LEU A 1 97 ? 20.203 12.055 -7.504 1 98.81 97 LEU A C 1
ATOM 799 O O . LEU A 1 97 ? 19.906 10.977 -8.016 1 98.81 97 LEU A O 1
ATOM 803 N N . LEU A 1 98 ? 19.531 12.57 -6.52 1 98.69 98 LEU A N 1
ATOM 804 C CA . LEU A 1 98 ? 18.438 11.828 -5.898 1 98.69 98 LEU A CA 1
ATOM 805 C C . LEU A 1 98 ? 17.266 11.68 -6.867 1 98.69 98 LEU A C 1
ATOM 807 O O . LEU A 1 98 ? 16.656 10.609 -6.941 1 98.69 98 LEU A O 1
ATOM 811 N N . VAL A 1 99 ? 16.953 12.734 -7.633 1 98.81 99 VAL A N 1
ATOM 812 C CA . VAL A 1 99 ? 15.844 12.672 -8.578 1 98.81 99 VAL A CA 1
ATOM 813 C C . VAL A 1 99 ? 16.156 11.641 -9.664 1 98.81 99 VAL A C 1
ATOM 815 O O . VAL A 1 99 ? 15.289 10.828 -10.008 1 98.81 99 VAL A O 1
ATOM 818 N N . ILE A 1 100 ? 17.375 11.641 -10.172 1 98.81 100 ILE A N 1
ATOM 819 C CA . ILE A 1 100 ? 17.781 10.648 -11.156 1 98.81 100 ILE A CA 1
ATOM 820 C C . ILE A 1 100 ? 17.672 9.25 -10.555 1 98.81 100 ILE A C 1
ATOM 822 O O . ILE A 1 100 ? 17.156 8.328 -11.203 1 98.81 100 ILE A O 1
ATOM 826 N N . SER A 1 101 ? 18.109 9.141 -9.352 1 98.81 101 SER A N 1
ATOM 827 C CA . SER A 1 101 ? 18.047 7.855 -8.664 1 98.81 101 SER A CA 1
ATOM 828 C C . SER A 1 101 ? 16.609 7.375 -8.531 1 98.81 101 SER A C 1
ATOM 830 O O . SER A 1 101 ? 16.328 6.188 -8.703 1 98.81 101 SER A O 1
ATOM 832 N N . CYS A 1 102 ? 15.719 8.273 -8.203 1 98.81 102 CYS A N 1
ATOM 833 C CA . CYS A 1 102 ? 14.312 7.93 -8.031 1 98.81 102 CYS A CA 1
ATOM 834 C C . CYS A 1 102 ? 13.703 7.453 -9.344 1 98.81 102 CYS A C 1
ATOM 836 O O . CYS A 1 102 ? 12.93 6.496 -9.367 1 98.81 102 CYS A O 1
ATOM 838 N N . VAL A 1 103 ? 14.031 8.078 -10.414 1 98.75 103 VAL A N 1
ATOM 839 C CA . VAL A 1 103 ? 13.531 7.672 -11.719 1 98.75 103 VAL A CA 1
ATOM 840 C C . VAL A 1 103 ? 14.016 6.262 -12.047 1 98.75 103 VAL A C 1
ATOM 842 O O . VAL A 1 103 ? 13.234 5.41 -12.469 1 98.75 103 VAL A O 1
ATOM 845 N N . CYS A 1 104 ? 15.273 6.016 -11.828 1 98.88 104 CYS A N 1
ATOM 846 C CA . CYS A 1 104 ? 15.844 4.703 -12.109 1 98.88 104 CYS A CA 1
ATOM 847 C C . CYS A 1 104 ? 15.266 3.646 -11.172 1 98.88 104 CYS A C 1
ATOM 849 O O . CYS A 1 104 ? 15.078 2.496 -11.578 1 98.88 104 CYS A O 1
ATOM 851 N N . ALA A 1 105 ? 14.992 4.027 -9.938 1 98.5 105 ALA A N 1
ATOM 852 C CA . ALA A 1 105 ? 14.367 3.113 -8.992 1 98.5 105 ALA A CA 1
ATOM 853 C C . ALA A 1 105 ? 12.961 2.738 -9.438 1 98.5 105 ALA A C 1
ATOM 855 O O . ALA A 1 105 ? 12.531 1.594 -9.281 1 98.5 105 ALA A O 1
ATOM 856 N N . ALA A 1 106 ? 12.242 3.709 -9.992 1 98.44 106 ALA A N 1
ATOM 857 C CA . ALA A 1 106 ? 10.914 3.439 -10.523 1 98.44 106 ALA A CA 1
ATOM 858 C C . ALA A 1 106 ? 10.977 2.438 -11.672 1 98.44 106 ALA A C 1
ATOM 860 O O . ALA A 1 106 ? 10.141 1.532 -11.766 1 98.44 106 ALA A O 1
ATOM 861 N N . ILE A 1 107 ? 11.969 2.545 -12.477 1 98.56 107 ILE A N 1
ATOM 862 C CA . ILE A 1 107 ? 12.148 1.632 -13.602 1 98.56 107 ILE A CA 1
ATOM 863 C C . ILE A 1 107 ? 12.484 0.234 -13.078 1 98.56 107 ILE A C 1
ATOM 865 O O . ILE A 1 107 ? 11.992 -0.765 -13.617 1 98.56 107 ILE A O 1
ATOM 869 N N . ILE A 1 108 ? 13.258 0.141 -12.008 1 97.94 108 ILE A N 1
ATOM 870 C CA . ILE A 1 108 ? 13.617 -1.123 -11.375 1 97.94 108 ILE A CA 1
ATOM 871 C C . ILE A 1 108 ? 12.359 -1.845 -10.906 1 97.94 108 ILE A C 1
ATOM 873 O O . ILE A 1 108 ? 12.297 -3.076 -10.93 1 97.94 108 ILE A O 1
ATOM 877 N N . GLY A 1 109 ? 11.305 -1.07 -10.539 1 97.62 109 GLY A N 1
ATOM 878 C CA . GLY A 1 109 ? 10.07 -1.628 -10.023 1 97.62 109 GLY A CA 1
ATOM 879 C C . GLY A 1 109 ? 9.406 -2.604 -10.977 1 97.62 109 GLY A C 1
ATOM 880 O O . GLY A 1 109 ? 8.711 -3.523 -10.547 1 97.62 109 GLY A O 1
ATOM 881 N N . ARG A 1 110 ? 9.656 -2.512 -12.242 1 97.19 110 ARG A N 1
ATOM 882 C CA . ARG A 1 110 ? 9.031 -3.367 -13.242 1 97.19 110 ARG A CA 1
ATOM 883 C C . ARG A 1 110 ? 9.469 -4.82 -13.07 1 97.19 110 ARG A C 1
ATOM 885 O O . ARG A 1 110 ? 8.688 -5.742 -13.328 1 97.19 110 ARG A O 1
ATOM 892 N N . ARG A 1 111 ? 10.672 -5.02 -12.57 1 97.31 111 ARG A N 1
ATOM 893 C CA . ARG A 1 111 ? 11.195 -6.379 -12.5 1 97.31 111 ARG A CA 1
ATOM 894 C C . ARG A 1 111 ? 11.609 -6.727 -11.07 1 97.31 111 ARG A C 1
ATOM 896 O O . ARG A 1 111 ? 11.789 -7.898 -10.734 1 97.31 111 ARG A O 1
ATOM 903 N N . GLY A 1 112 ? 11.727 -5.656 -10.25 1 97.19 112 GLY A N 1
ATOM 904 C CA . GLY A 1 112 ? 12.18 -5.883 -8.891 1 97.19 112 GLY A CA 1
ATOM 905 C C . GLY A 1 112 ? 11.211 -6.719 -8.07 1 97.19 112 GLY A C 1
ATOM 906 O O . GLY A 1 112 ? 10 -6.48 -8.094 1 97.19 112 GLY A O 1
ATOM 907 N N . GLN A 1 113 ? 11.789 -7.711 -7.418 1 97.06 113 GLN A N 1
ATOM 908 C CA . GLN A 1 113 ? 11.047 -8.586 -6.516 1 97.06 113 GLN A CA 1
ATOM 909 C C . GLN A 1 113 ? 9.844 -9.203 -7.211 1 97.06 113 GLN A C 1
ATOM 911 O O . GLN A 1 113 ? 8.742 -9.234 -6.652 1 97.06 113 GLN A O 1
ATOM 916 N N . GLY A 1 114 ? 10.023 -9.562 -8.453 1 95.06 114 GLY A N 1
ATOM 917 C CA . GLY A 1 114 ? 9.016 -10.266 -9.234 1 95.06 114 GLY A CA 1
ATOM 918 C C . GLY A 1 114 ? 8.195 -9.352 -10.125 1 95.06 114 GLY A C 1
ATOM 919 O O . GLY A 1 114 ? 7.535 -9.812 -11.055 1 95.06 114 GLY A O 1
ATOM 920 N N . GLY A 1 115 ? 8.141 -8.062 -9.766 1 95.5 115 GLY A N 1
ATOM 921 C CA . GLY A 1 115 ? 7.496 -7.09 -10.633 1 95.5 115 GLY A CA 1
ATOM 922 C C . GLY A 1 115 ? 5.984 -7.18 -10.609 1 95.5 115 GLY A C 1
ATOM 923 O O . GLY A 1 115 ? 5.32 -6.84 -11.586 1 95.5 115 GLY A O 1
ATOM 924 N N . ASP A 1 116 ? 5.402 -7.75 -9.602 1 95.44 116 ASP A N 1
ATOM 925 C CA . ASP A 1 116 ? 3.943 -7.758 -9.508 1 95.44 116 ASP A CA 1
ATOM 926 C C . ASP A 1 116 ? 3.398 -6.344 -9.32 1 95.44 116 ASP A C 1
ATOM 928 O O . ASP A 1 116 ? 4.137 -5.434 -8.938 1 95.44 116 ASP A O 1
ATOM 932 N N . LEU A 1 117 ? 2.172 -6.164 -9.547 1 97.12 117 LEU A N 1
ATOM 933 C CA . LEU A 1 117 ? 1.572 -4.836 -9.625 1 97.12 117 LEU A CA 1
ATOM 934 C C . LEU A 1 117 ? 1.658 -4.125 -8.281 1 97.12 117 LEU A C 1
ATOM 936 O O . LEU A 1 117 ? 1.809 -2.9 -8.227 1 97.12 117 LEU A O 1
ATOM 940 N N . ASN A 1 118 ? 1.517 -4.855 -7.297 1 95.5 118 ASN A N 1
ATOM 941 C CA . ASN A 1 118 ? 1.575 -4.254 -5.969 1 95.5 118 ASN A CA 1
ATOM 942 C C . ASN A 1 118 ? 2.963 -3.693 -5.668 1 95.5 118 ASN A C 1
ATOM 944 O O . ASN A 1 118 ? 3.094 -2.559 -5.203 1 95.5 118 ASN A O 1
ATOM 948 N N . THR A 1 119 ? 3.992 -4.453 -5.883 1 97.25 119 THR A N 1
ATOM 949 C CA . THR A 1 119 ? 5.367 -4.02 -5.672 1 97.25 119 THR A CA 1
ATOM 950 C C . THR A 1 119 ? 5.719 -2.865 -6.609 1 97.25 119 THR A C 1
ATOM 952 O O . THR A 1 119 ? 6.297 -1.865 -6.18 1 97.25 119 THR A O 1
ATOM 955 N N . GLN A 1 120 ? 5.297 -2.959 -7.82 1 97.94 120 GLN A N 1
ATOM 95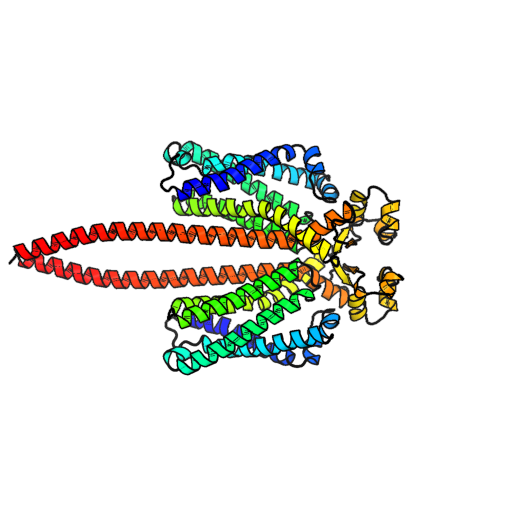6 C CA . GLN A 1 120 ? 5.543 -1.903 -8.797 1 97.94 120 GLN A CA 1
ATOM 957 C C . GLN A 1 120 ? 4.945 -0.578 -8.336 1 97.94 120 GLN A C 1
ATOM 959 O O . GLN A 1 120 ? 5.621 0.451 -8.336 1 97.94 120 GLN A O 1
ATOM 964 N N . SER A 1 121 ? 3.699 -0.66 -7.965 1 97.94 121 SER A N 1
ATOM 965 C CA . SER A 1 121 ? 3.006 0.567 -7.586 1 97.94 121 SER A CA 1
ATOM 966 C C . SER A 1 121 ? 3.639 1.199 -6.348 1 97.94 121 SER A C 1
ATOM 968 O O . SER A 1 121 ? 3.693 2.426 -6.23 1 97.94 121 SER A O 1
ATOM 970 N N . ALA A 1 122 ? 4.09 0.371 -5.465 1 98.19 122 ALA A N 1
ATOM 971 C CA . ALA A 1 122 ? 4.766 0.889 -4.277 1 98.19 122 ALA A CA 1
ATOM 972 C C . ALA A 1 122 ? 6.07 1.59 -4.648 1 98.19 122 ALA A C 1
ATOM 974 O O . ALA A 1 122 ? 6.375 2.664 -4.125 1 98.19 122 ALA A O 1
ATOM 975 N N . PHE A 1 123 ? 6.824 0.985 -5.574 1 98.5 123 PHE A N 1
ATOM 976 C CA . PHE A 1 123 ? 8.047 1.619 -6.055 1 98.5 123 PHE A CA 1
ATOM 977 C C . PHE A 1 123 ? 7.738 2.959 -6.711 1 98.5 123 PHE A C 1
ATOM 979 O O . PHE A 1 123 ? 8.422 3.953 -6.457 1 98.5 123 PHE A O 1
ATOM 986 N N . TYR A 1 124 ? 6.707 2.984 -7.488 1 98.25 124 TYR A N 1
ATOM 987 C CA . TYR A 1 124 ? 6.332 4.211 -8.18 1 98.25 124 TYR A CA 1
ATOM 988 C C . TYR A 1 124 ? 5.91 5.293 -7.191 1 98.25 124 TYR A C 1
ATOM 990 O O . TYR A 1 124 ? 6.27 6.461 -7.348 1 98.25 124 TYR A O 1
ATOM 998 N N . MET A 1 125 ? 5.168 4.824 -6.262 1 97.94 125 MET A N 1
ATOM 999 C CA . MET A 1 125 ? 4.684 5.777 -5.266 1 97.94 125 MET A CA 1
ATOM 1000 C C . MET A 1 125 ? 5.84 6.355 -4.461 1 97.94 125 MET A C 1
ATOM 1002 O O . MET A 1 125 ? 5.918 7.57 -4.266 1 97.94 125 MET A O 1
ATOM 1006 N N . LEU A 1 126 ? 6.711 5.516 -4.027 1 98.31 126 LEU A N 1
ATOM 1007 C CA . LEU A 1 126 ? 7.848 5.973 -3.236 1 98.31 126 LEU A CA 1
ATOM 1008 C C . LEU A 1 126 ? 8.75 6.898 -4.055 1 98.31 126 LEU A C 1
ATOM 1010 O O . LEU A 1 126 ? 9.141 7.965 -3.582 1 98.31 126 LEU A O 1
ATOM 1014 N N . ALA A 1 127 ? 9.047 6.469 -5.262 1 98.62 127 ALA A N 1
ATOM 1015 C CA . ALA A 1 127 ? 9.914 7.25 -6.137 1 98.62 127 ALA A CA 1
ATOM 1016 C C . ALA A 1 127 ? 9.305 8.617 -6.438 1 98.62 127 ALA A C 1
ATOM 1018 O O . ALA A 1 127 ? 9.992 9.641 -6.375 1 98.62 127 ALA A O 1
ATOM 1019 N N . SER A 1 128 ? 8.031 8.656 -6.707 1 97.88 128 SER A N 1
ATOM 1020 C CA . SER A 1 128 ? 7.363 9.914 -7.031 1 97.88 128 SER A CA 1
ATOM 1021 C C . SER A 1 128 ? 7.266 10.82 -5.809 1 97.88 128 SER A C 1
ATOM 1023 O O . SER A 1 128 ? 7.43 12.039 -5.918 1 97.88 128 SER A O 1
ATOM 1025 N N . GLY A 1 129 ? 6.977 10.195 -4.684 1 97.75 129 GLY A N 1
ATOM 1026 C CA . GLY A 1 129 ? 6.914 10.977 -3.461 1 97.75 129 GLY A CA 1
ATOM 1027 C C . GLY A 1 129 ? 8.242 11.617 -3.094 1 97.75 129 GLY A C 1
ATOM 1028 O O . GLY A 1 129 ? 8.297 12.805 -2.779 1 97.75 129 GLY A O 1
ATOM 1029 N N . ALA A 1 130 ? 9.273 10.844 -3.162 1 98.31 130 ALA A N 1
ATOM 1030 C CA . ALA A 1 130 ? 10.602 11.344 -2.809 1 98.31 130 ALA A CA 1
ATOM 1031 C C . ALA A 1 130 ? 11.078 12.383 -3.812 1 98.31 130 ALA A C 1
ATOM 1033 O O . ALA A 1 130 ? 11.523 13.469 -3.426 1 98.31 130 ALA A O 1
ATOM 1034 N N . ALA A 1 131 ? 10.977 12.062 -5.066 1 98.69 131 ALA A N 1
ATOM 1035 C CA . ALA A 1 131 ? 11.391 13 -6.105 1 98.69 131 ALA A CA 1
ATOM 1036 C C . ALA A 1 131 ? 10.539 14.273 -6.059 1 98.69 131 ALA A C 1
ATOM 1038 O O . ALA A 1 131 ? 11.062 15.383 -6.219 1 98.69 131 ALA A O 1
ATOM 1039 N N . GLY A 1 132 ? 9.273 14.109 -5.863 1 98.44 132 GLY A N 1
ATOM 1040 C CA . GLY A 1 132 ? 8.398 15.258 -5.754 1 98.44 132 GLY A CA 1
ATOM 1041 C C . GLY A 1 132 ? 8.75 16.172 -4.602 1 98.44 132 GLY A C 1
ATOM 1042 O O . GLY A 1 132 ? 8.75 17.406 -4.75 1 98.44 132 GLY A O 1
ATOM 1043 N N . ALA A 1 133 ? 9.023 15.57 -3.512 1 98.5 133 ALA A N 1
ATOM 1044 C CA . ALA A 1 133 ? 9.422 16.359 -2.348 1 98.5 133 ALA A CA 1
ATOM 1045 C C . ALA A 1 133 ? 10.695 17.156 -2.629 1 98.5 133 ALA A C 1
ATOM 1047 O O . ALA A 1 133 ? 10.812 18.312 -2.213 1 98.5 133 ALA A O 1
ATOM 1048 N N . VAL A 1 134 ? 11.617 16.562 -3.311 1 98.69 134 VAL A N 1
ATOM 1049 C CA . VAL A 1 134 ? 12.852 17.25 -3.674 1 98.69 134 VAL A CA 1
ATOM 1050 C C . VAL A 1 134 ? 12.539 18.422 -4.59 1 98.69 134 VAL A C 1
ATOM 1052 O O . VAL A 1 134 ? 13.039 19.531 -4.375 1 98.69 134 VAL A O 1
ATOM 1055 N N . VAL A 1 135 ? 11.75 18.234 -5.531 1 98.62 135 VAL A N 1
ATOM 1056 C CA . VAL A 1 135 ? 11.406 19.266 -6.508 1 98.62 135 VAL A CA 1
ATOM 1057 C C . VAL A 1 135 ? 10.68 20.422 -5.816 1 98.62 135 VAL A C 1
ATOM 1059 O O . VAL A 1 135 ? 10.992 21.594 -6.043 1 98.62 135 VAL A O 1
ATOM 1062 N N . LEU A 1 136 ? 9.773 20.062 -4.953 1 98.31 136 LEU A N 1
ATOM 1063 C CA . LEU A 1 136 ? 9.031 21.094 -4.227 1 98.31 136 LEU A CA 1
ATOM 1064 C C . LEU A 1 136 ? 9.945 21.844 -3.26 1 98.31 136 LEU A C 1
ATOM 1066 O O . LEU A 1 136 ? 9.789 23.047 -3.049 1 98.31 136 LEU A O 1
ATOM 1070 N N . GLY A 1 137 ? 10.852 21.078 -2.691 1 98.12 137 GLY A N 1
ATOM 1071 C CA . GLY A 1 137 ? 11.828 21.703 -1.815 1 98.12 137 GLY A CA 1
ATOM 1072 C C . GLY A 1 137 ? 12.734 22.688 -2.537 1 98.12 137 GLY A C 1
ATOM 1073 O O . GLY A 1 137 ? 12.984 23.797 -2.053 1 98.12 137 GLY A O 1
ATOM 1074 N N . CYS A 1 138 ? 13.203 22.328 -3.641 1 98.12 138 CYS A N 1
ATOM 1075 C CA . CYS A 1 138 ? 14.047 23.219 -4.441 1 98.12 138 CYS A CA 1
ATOM 1076 C C . CYS A 1 138 ? 13.266 24.438 -4.922 1 98.12 138 CYS A C 1
ATOM 1078 O O . CYS A 1 138 ? 13.789 25.547 -4.938 1 98.12 138 CYS A O 1
ATOM 1080 N N . ALA A 1 139 ? 12.055 24.266 -5.352 1 98.19 139 ALA A N 1
ATOM 1081 C CA . ALA A 1 139 ? 11.195 25.375 -5.773 1 98.19 139 ALA A CA 1
ATOM 1082 C C . ALA A 1 139 ? 10.977 26.359 -4.629 1 98.19 139 ALA A C 1
ATOM 1084 O O . ALA A 1 139 ? 10.992 27.578 -4.84 1 98.19 139 ALA A O 1
ATOM 1085 N N . ALA A 1 140 ? 10.742 25.859 -3.494 1 97.56 140 ALA A N 1
ATOM 1086 C CA . ALA A 1 140 ? 10.562 26.719 -2.318 1 97.56 140 ALA A CA 1
ATOM 1087 C C . ALA A 1 140 ? 11.828 27.516 -2.031 1 97.56 140 ALA A C 1
ATOM 1089 O O . ALA A 1 140 ? 11.75 28.703 -1.677 1 97.56 140 ALA A O 1
ATOM 1090 N N . ALA A 1 141 ? 12.969 26.859 -2.137 1 96.56 141 ALA A N 1
ATOM 1091 C CA . ALA A 1 141 ? 14.234 27.578 -1.943 1 96.56 141 ALA A CA 1
ATOM 1092 C C . ALA A 1 141 ? 14.375 28.719 -2.939 1 96.56 141 ALA A C 1
ATOM 1094 O O . ALA A 1 141 ? 14.812 29.812 -2.574 1 96.56 141 ALA A O 1
ATOM 1095 N N . ARG A 1 142 ? 13.992 28.516 -4.117 1 96.62 142 ARG A N 1
ATOM 1096 C CA . ARG A 1 142 ? 14.094 29.516 -5.168 1 96.62 142 ARG A CA 1
ATOM 1097 C C . ARG A 1 142 ? 13.164 30.703 -4.887 1 96.62 142 ARG A C 1
ATOM 1099 O O . ARG A 1 142 ? 13.469 31.828 -5.25 1 96.62 142 ARG A O 1
ATOM 1106 N N . ARG A 1 143 ? 12.086 30.438 -4.195 1 96.94 143 ARG A N 1
ATOM 1107 C CA . ARG A 1 143 ? 11.125 31.484 -3.854 1 96.94 143 ARG A CA 1
ATOM 1108 C C . ARG A 1 143 ? 11.492 32.156 -2.541 1 96.94 143 ARG A C 1
ATOM 1110 O O . ARG A 1 143 ? 10.758 33.031 -2.055 1 96.94 143 ARG A O 1
ATOM 1117 N N . GLY A 1 144 ? 12.469 31.672 -1.937 1 95.06 144 GLY A N 1
ATOM 1118 C CA . GLY A 1 144 ? 12.914 32.25 -0.683 1 95.06 144 GLY A CA 1
ATOM 1119 C C . GLY A 1 144 ? 12.148 31.734 0.522 1 95.06 144 GLY A C 1
ATOM 1120 O O . GLY A 1 144 ? 12.266 32.281 1.618 1 95.06 144 GLY A O 1
ATOM 1121 N N . GLU A 1 145 ? 11.367 30.734 0.293 1 96.12 145 GLU A N 1
ATOM 1122 C CA . GLU A 1 145 ? 10.617 30.125 1.379 1 96.12 145 GLU A CA 1
ATOM 1123 C C . GLU A 1 145 ? 11.445 29.062 2.088 1 96.12 145 GLU A C 1
ATOM 1125 O O . GLU A 1 145 ? 11.172 27.859 1.95 1 96.12 145 GLU A O 1
ATOM 1130 N N . LEU A 1 146 ? 12.281 29.422 2.902 1 93.69 146 LEU A N 1
ATOM 1131 C CA . LEU A 1 146 ? 13.312 28.547 3.449 1 93.69 146 LEU A CA 1
ATOM 1132 C C . LEU A 1 146 ? 12.711 27.531 4.418 1 93.69 146 LEU A C 1
ATOM 1134 O O . LEU A 1 146 ? 13.203 26.406 4.52 1 93.69 146 LEU A O 1
ATOM 1138 N N . ASP A 1 147 ? 11.68 27.906 5.133 1 92 147 ASP A N 1
ATOM 1139 C CA . ASP A 1 147 ? 11.023 26.938 6.023 1 92 147 ASP A CA 1
ATOM 1140 C C . ASP A 1 147 ? 10.383 25.812 5.234 1 92 147 ASP A C 1
ATOM 1142 O O . ASP A 1 147 ? 10.531 24.641 5.582 1 92 147 ASP A O 1
ATOM 1146 N N . ALA A 1 148 ? 9.711 26.234 4.242 1 94.88 148 ALA A N 1
ATOM 1147 C CA . ALA A 1 148 ? 9.102 25.234 3.373 1 94.88 148 ALA A CA 1
ATOM 1148 C C . ALA A 1 148 ? 10.156 24.359 2.725 1 94.88 148 ALA A C 1
ATOM 1150 O O . ALA A 1 148 ? 9.961 23.141 2.588 1 94.88 148 ALA A O 1
ATOM 1151 N N . HIS A 1 149 ? 11.273 24.984 2.291 1 96.56 149 HIS A N 1
ATOM 1152 C CA . HIS A 1 149 ? 12.391 24.234 1.732 1 96.56 149 HIS A CA 1
ATOM 1153 C C . HIS A 1 149 ? 12.875 23.156 2.703 1 96.56 149 HIS A C 1
ATOM 1155 O O . HIS A 1 149 ? 13.008 22 2.33 1 96.56 149 HIS A O 1
ATOM 1161 N N . ARG A 1 150 ? 13.023 23.516 3.855 1 94.5 150 ARG A N 1
ATOM 1162 C CA . ARG A 1 150 ? 13.523 22.609 4.879 1 94.5 150 ARG A CA 1
ATOM 1163 C C . ARG A 1 150 ? 12.555 21.453 5.102 1 94.5 150 ARG A C 1
ATOM 1165 O O . ARG A 1 150 ? 12.969 20.297 5.168 1 94.5 150 ARG A O 1
ATOM 1172 N N . GLU A 1 151 ? 11.328 21.734 5.23 1 95.81 151 GLU A N 1
ATOM 1173 C CA . GLU A 1 151 ? 10.305 20.719 5.48 1 95.81 151 GLU A CA 1
ATOM 1174 C C . GLU A 1 151 ? 10.258 19.688 4.352 1 95.81 151 GLU A C 1
ATOM 1176 O O . GLU A 1 151 ? 10.211 18.484 4.602 1 95.81 151 GLU A O 1
ATOM 1181 N N . TRP A 1 152 ? 10.297 20.188 3.176 1 97.81 152 TRP A N 1
ATOM 1182 C CA . TRP A 1 152 ? 10.227 19.297 2.016 1 97.81 152 TRP A CA 1
ATOM 1183 C C . TRP A 1 152 ? 11.469 18.422 1.925 1 97.81 152 TRP A C 1
ATOM 1185 O O . TRP A 1 152 ? 11.375 17.234 1.577 1 97.81 152 TRP A O 1
ATOM 1195 N N . MET A 1 153 ? 12.625 18.984 2.242 1 97.69 153 MET A N 1
ATOM 1196 C CA . MET A 1 153 ? 13.859 18.203 2.16 1 97.69 153 MET A CA 1
ATOM 1197 C C . MET A 1 153 ? 13.883 17.125 3.227 1 97.69 153 MET A C 1
ATOM 1199 O O . MET A 1 153 ? 14.344 16.016 2.975 1 97.69 153 MET A O 1
ATOM 1203 N N . ILE A 1 154 ? 13.406 17.453 4.348 1 96.19 154 ILE A N 1
ATOM 1204 C CA . ILE A 1 154 ? 13.328 16.453 5.398 1 96.19 154 ILE A CA 1
ATOM 1205 C C . ILE A 1 154 ? 12.367 15.336 4.973 1 96.19 154 ILE A C 1
ATOM 1207 O O . ILE A 1 154 ? 12.68 14.148 5.133 1 96.19 154 ILE A O 1
ATOM 1211 N N . ARG A 1 155 ? 11.219 15.68 4.43 1 97.69 155 ARG A N 1
ATOM 1212 C CA . ARG A 1 155 ? 10.289 14.688 3.906 1 97.69 155 ARG A CA 1
ATOM 1213 C C . ARG A 1 155 ? 10.969 13.781 2.883 1 97.69 155 ARG A C 1
ATOM 1215 O O . ARG A 1 155 ? 10.852 12.555 2.957 1 97.69 155 ARG A O 1
ATOM 1222 N N . ALA A 1 156 ? 11.641 14.367 1.945 1 98.12 156 ALA A N 1
ATOM 1223 C CA . ALA A 1 156 ? 12.266 13.633 0.853 1 98.12 156 ALA A CA 1
ATOM 1224 C C . ALA A 1 156 ? 13.203 12.547 1.388 1 98.12 156 ALA A C 1
ATOM 1226 O O . ALA A 1 156 ? 13.125 11.391 0.966 1 98.12 156 ALA A O 1
ATOM 1227 N N . TRP A 1 157 ? 13.992 12.922 2.297 1 96.94 157 TRP A N 1
ATOM 1228 C CA . TRP A 1 157 ? 15.008 11.992 2.762 1 96.94 157 TRP A CA 1
ATOM 1229 C C . TRP A 1 157 ? 14.422 10.984 3.742 1 96.94 157 TRP A C 1
ATOM 1231 O O . TRP A 1 157 ? 14.914 9.859 3.854 1 96.94 157 TRP A O 1
ATOM 1241 N N . PHE A 1 158 ? 13.367 11.375 4.449 1 96.75 158 PHE A N 1
ATOM 1242 C CA . PHE A 1 158 ? 12.656 10.391 5.254 1 96.75 158 PHE A CA 1
ATOM 1243 C C . PHE A 1 158 ? 11.914 9.398 4.367 1 96.75 158 PHE A C 1
ATOM 1245 O O . PHE A 1 158 ? 11.859 8.203 4.676 1 96.75 158 PHE A O 1
ATOM 1252 N N . TYR A 1 159 ? 11.32 9.867 3.277 1 97.81 159 TYR A N 1
ATOM 1253 C CA . TYR A 1 159 ? 10.695 8.961 2.318 1 97.81 159 TYR A CA 1
ATOM 1254 C C . TYR A 1 159 ? 11.711 7.965 1.769 1 97.81 159 TYR A C 1
ATOM 1256 O O . TYR A 1 159 ? 11.438 6.766 1.691 1 97.81 159 TYR A O 1
ATOM 1264 N N . ASN A 1 160 ? 12.867 8.469 1.452 1 95.56 160 ASN A N 1
ATOM 1265 C CA . ASN A 1 160 ? 13.906 7.605 0.911 1 95.56 160 ASN A CA 1
ATOM 1266 C C . ASN A 1 160 ? 14.359 6.566 1.931 1 95.56 160 ASN A C 1
ATOM 1268 O O . ASN A 1 160 ? 14.719 5.445 1.562 1 95.56 160 ASN A O 1
ATOM 1272 N N . GLY A 1 161 ? 14.312 6.926 3.17 1 95.38 161 GLY A N 1
ATOM 1273 C CA . GLY A 1 161 ? 14.672 6.004 4.234 1 95.38 161 GLY A CA 1
ATOM 1274 C C . GLY A 1 161 ? 13.734 4.82 4.344 1 95.38 161 GLY A C 1
ATOM 1275 O O . GLY A 1 161 ? 14.062 3.811 4.973 1 95.38 161 GLY A O 1
ATOM 1276 N N . ALA A 1 162 ? 12.594 4.902 3.713 1 97.06 162 ALA A N 1
ATOM 1277 C CA . ALA A 1 162 ? 11.609 3.824 3.756 1 97.06 162 ALA A CA 1
ATOM 1278 C C . ALA A 1 162 ? 12.164 2.547 3.135 1 97.06 162 ALA A C 1
ATOM 1280 O O . ALA A 1 162 ? 11.781 1.441 3.521 1 97.06 162 ALA A O 1
ATOM 1281 N N . LEU A 1 163 ? 13.102 2.691 2.234 1 95.56 163 LEU A N 1
ATOM 1282 C CA . LEU A 1 163 ? 13.664 1.515 1.576 1 95.56 163 LEU A CA 1
ATOM 1283 C C . LEU A 1 163 ? 14.492 0.69 2.551 1 95.56 163 LEU A C 1
ATOM 1285 O O . LEU A 1 163 ? 14.523 -0.54 2.463 1 95.56 163 LEU A O 1
ATOM 1289 N N . VAL A 1 164 ? 15.188 1.371 3.451 1 94.25 164 VAL A N 1
ATOM 1290 C CA . VAL A 1 164 ? 15.953 0.663 4.469 1 94.25 164 VAL A CA 1
ATOM 1291 C C . VAL A 1 164 ? 15.008 -0.118 5.379 1 94.25 164 VAL A C 1
ATOM 1293 O O . VAL A 1 164 ? 15.242 -1.293 5.672 1 94.25 164 VAL A O 1
ATOM 1296 N N . THR A 1 165 ? 13.945 0.526 5.801 1 96.75 165 THR A N 1
ATOM 1297 C CA . THR A 1 165 ? 12.938 -0.12 6.633 1 96.75 165 THR A CA 1
ATOM 1298 C C . THR A 1 165 ? 12.273 -1.271 5.879 1 96.75 165 THR A C 1
ATOM 1300 O O . THR A 1 165 ? 11.938 -2.297 6.477 1 96.75 165 THR A O 1
ATOM 1303 N N . THR A 1 166 ? 12.094 -1.15 4.625 1 97.81 166 THR A N 1
ATOM 1304 C CA . THR A 1 166 ? 11.5 -2.197 3.803 1 97.81 166 THR A CA 1
ATOM 1305 C C . THR A 1 166 ? 12.344 -3.467 3.85 1 97.81 166 THR A C 1
ATOM 1307 O O . THR A 1 166 ? 11.805 -4.57 3.988 1 97.81 166 THR A O 1
ATOM 1310 N N . LYS A 1 167 ? 13.656 -3.334 3.707 1 95.75 167 LYS A N 1
ATOM 1311 C CA . LYS A 1 167 ? 14.539 -4.5 3.717 1 95.75 167 LYS A CA 1
ATOM 1312 C C . LYS A 1 167 ? 14.43 -5.258 5.039 1 95.75 167 LYS A C 1
ATOM 1314 O O . LYS A 1 167 ? 14.359 -6.488 5.051 1 95.75 167 LYS A O 1
ATOM 1319 N N . ILE A 1 168 ? 14.336 -4.484 6.121 1 96.06 168 ILE A N 1
ATOM 1320 C CA . ILE A 1 168 ? 14.227 -5.09 7.441 1 96.06 168 ILE A CA 1
ATOM 1321 C C . ILE A 1 168 ? 12.867 -5.758 7.598 1 96.06 168 ILE A C 1
ATOM 1323 O O . ILE A 1 168 ? 12.773 -6.91 8.031 1 96.06 168 ILE A O 1
ATOM 1327 N N . THR A 1 169 ? 11.852 -5.082 7.207 1 97.5 169 THR A N 1
ATOM 1328 C CA . THR A 1 169 ? 10.492 -5.598 7.355 1 97.5 169 THR A CA 1
ATOM 1329 C C . THR A 1 169 ? 10.258 -6.789 6.43 1 97.5 169 THR A C 1
ATOM 1331 O O . THR A 1 169 ? 9.555 -7.73 6.789 1 97.5 169 THR A O 1
ATOM 1334 N N . ALA A 1 170 ? 10.82 -6.734 5.262 1 97.75 170 ALA A N 1
ATOM 1335 C CA . ALA A 1 170 ? 10.68 -7.859 4.34 1 97.75 170 ALA A CA 1
ATOM 1336 C C . ALA A 1 170 ? 11.359 -9.109 4.891 1 97.75 170 ALA A C 1
ATOM 1338 O O . ALA A 1 170 ? 10.82 -10.211 4.785 1 97.75 170 ALA A O 1
ATOM 1339 N N . LEU A 1 171 ? 12.516 -8.938 5.492 1 97.56 171 LEU A N 1
ATOM 1340 C CA . LEU A 1 171 ? 13.242 -10.062 6.074 1 97.56 171 LEU A CA 1
ATOM 1341 C C . LEU A 1 171 ? 12.461 -10.664 7.238 1 97.56 171 LEU A C 1
ATOM 1343 O O . LEU A 1 171 ? 12.336 -11.891 7.34 1 97.56 171 LEU A O 1
ATOM 1347 N N . LEU A 1 172 ? 11.922 -9.805 8.062 1 98.25 172 LEU A N 1
ATOM 1348 C CA . LEU A 1 172 ? 11.125 -10.281 9.195 1 98.25 172 LEU A CA 1
ATOM 1349 C C . LEU A 1 172 ? 9.852 -10.969 8.703 1 98.25 172 LEU A C 1
ATOM 1351 O O . LEU A 1 172 ? 9.477 -12.023 9.227 1 98.25 172 LEU A O 1
ATOM 1355 N N . SER A 1 173 ? 9.25 -10.43 7.738 1 98.12 173 SER A N 1
ATOM 1356 C CA . SER A 1 173 ? 8.031 -11 7.184 1 98.12 173 SER A CA 1
ATOM 1357 C C . SER A 1 173 ? 8.305 -12.359 6.535 1 98.12 173 SER A C 1
ATOM 1359 O O . SER A 1 173 ? 7.477 -13.266 6.617 1 98.12 173 SER A O 1
ATOM 1361 N N . ALA A 1 174 ? 9.414 -12.43 5.879 1 98.06 174 ALA A N 1
ATOM 1362 C CA . ALA A 1 174 ? 9.797 -13.695 5.258 1 98.06 174 ALA A CA 1
ATOM 1363 C C . ALA A 1 174 ? 9.891 -14.812 6.293 1 98.06 174 ALA A C 1
ATOM 1365 O O . ALA A 1 174 ? 9.492 -15.945 6.027 1 98.06 174 ALA A O 1
ATOM 1366 N N . GLN A 1 175 ? 10.32 -14.469 7.488 1 98.31 175 GLN A N 1
ATOM 1367 C CA . GLN A 1 175 ? 10.414 -15.461 8.555 1 98.31 175 GLN A CA 1
ATOM 1368 C C . GLN A 1 175 ? 9.031 -15.844 9.07 1 98.31 175 GLN A C 1
ATOM 1370 O O . GLN A 1 175 ? 8.758 -17.016 9.312 1 98.31 175 GLN A O 1
ATOM 1375 N N . VAL A 1 176 ? 8.219 -14.883 9.18 1 98.12 176 VAL A N 1
ATOM 1376 C CA . VAL A 1 176 ? 6.867 -15.125 9.688 1 98.12 176 VAL A CA 1
ATOM 1377 C C . VAL A 1 176 ? 6.098 -16 8.703 1 98.12 176 VAL A C 1
ATOM 1379 O O . VAL A 1 176 ? 5.445 -16.969 9.109 1 98.12 176 VAL A O 1
ATOM 1382 N N . ILE A 1 177 ? 6.188 -15.688 7.414 1 96.94 177 ILE A N 1
ATOM 1383 C CA . ILE A 1 177 ? 5.367 -16.422 6.457 1 96.94 177 ILE A CA 1
ATOM 1384 C C . ILE A 1 177 ? 5.957 -17.812 6.238 1 96.94 177 ILE A C 1
ATOM 1386 O O . ILE A 1 177 ? 5.242 -18.734 5.852 1 96.94 177 ILE A O 1
ATOM 1390 N N . THR A 1 178 ? 7.262 -17.953 6.461 1 98.25 178 THR A N 1
ATOM 1391 C CA . THR A 1 178 ? 7.852 -19.281 6.48 1 98.25 178 THR A CA 1
ATOM 1392 C C . THR A 1 178 ? 7.219 -20.141 7.574 1 98.25 178 THR A C 1
ATOM 1394 O O . THR A 1 178 ? 6.922 -21.328 7.352 1 98.25 178 THR A O 1
ATOM 1397 N N . ALA A 1 179 ? 7.012 -19.562 8.758 1 98 179 ALA A N 1
ATOM 1398 C CA . ALA A 1 179 ? 6.379 -20.266 9.867 1 98 179 ALA A CA 1
ATOM 1399 C C . ALA A 1 179 ? 4.926 -20.609 9.547 1 98 179 ALA A C 1
ATOM 1401 O O . ALA A 1 179 ? 4.43 -21.672 9.906 1 98 179 ALA A O 1
ATOM 1402 N N . ILE A 1 180 ? 4.211 -19.734 8.906 1 96.38 180 ILE A N 1
ATOM 1403 C CA . ILE A 1 180 ? 2.826 -19.969 8.516 1 96.38 180 ILE A CA 1
ATOM 1404 C C . ILE A 1 180 ? 2.771 -21.062 7.445 1 96.38 180 ILE A C 1
ATOM 1406 O O . ILE A 1 180 ? 1.879 -21.906 7.461 1 96.38 180 ILE A O 1
ATOM 1410 N N . ASN A 1 181 ? 3.709 -21 6.398 1 97.19 181 ASN A N 1
ATOM 1411 C CA . ASN A 1 181 ? 4.066 -22.078 5.488 1 97.19 181 ASN A CA 1
ATOM 1412 C C . ASN A 1 181 ? 2.99 -22.297 4.426 1 97.19 181 ASN A C 1
ATOM 1414 O O . ASN A 1 181 ? 2.838 -23.406 3.91 1 97.19 181 ASN A O 1
ATOM 1418 N N . THR A 1 182 ? 2.186 -21.297 4.086 1 95.62 182 THR A N 1
ATOM 1419 C CA . THR A 1 182 ? 1.104 -21.516 3.133 1 95.62 182 THR A CA 1
ATOM 1420 C C . THR A 1 182 ? 1.222 -20.547 1.954 1 95.62 182 THR A C 1
ATOM 1422 O O . THR A 1 182 ? 0.38 -20.562 1.054 1 95.62 182 THR A O 1
ATOM 1425 N N . TYR A 1 183 ? 2.234 -19.734 1.922 1 97.31 183 TYR A N 1
ATOM 1426 C CA . TYR A 1 183 ? 2.295 -18.688 0.91 1 97.31 183 TYR A CA 1
ATOM 1427 C C . TYR A 1 183 ? 3.189 -19.094 -0.253 1 97.31 183 TYR A C 1
ATOM 1429 O O . TYR A 1 183 ? 4.105 -19.906 -0.083 1 97.31 183 TYR A O 1
ATOM 1437 N N . TYR A 1 184 ? 2.904 -18.578 -1.397 1 98 184 TYR A N 1
ATOM 1438 C CA . TYR A 1 184 ? 3.635 -18.781 -2.643 1 98 184 TYR A CA 1
ATOM 1439 C C . TYR A 1 184 ? 3.852 -17.469 -3.371 1 98 184 TYR A C 1
ATOM 1441 O O . TYR A 1 184 ? 3.186 -16.469 -3.076 1 98 184 TYR A O 1
ATOM 1449 N N . SER A 1 185 ? 4.762 -17.391 -4.246 1 98 185 SER A N 1
ATOM 1450 C CA . SER A 1 185 ? 4.93 -16.281 -5.168 1 98 185 SER A CA 1
ATOM 1451 C C . SER A 1 185 ? 5.109 -16.766 -6.602 1 98 185 SER A C 1
ATOM 1453 O O . SER A 1 185 ? 5.402 -17.938 -6.832 1 98 185 SER A O 1
ATOM 1455 N N . LEU A 1 186 ? 4.879 -15.883 -7.555 1 98.12 186 LEU A N 1
ATOM 1456 C CA . LEU A 1 186 ? 4.965 -16.203 -8.977 1 98.12 186 LEU A CA 1
ATOM 1457 C C . LEU A 1 186 ? 6.383 -15.984 -9.492 1 98.12 186 LEU A C 1
ATOM 1459 O O . LEU A 1 186 ? 7.012 -14.969 -9.195 1 98.12 186 LEU A O 1
ATOM 1463 N N . TRP A 1 187 ? 6.836 -16.969 -10.242 1 98.38 187 TRP A N 1
ATOM 1464 C CA . TRP A 1 187 ? 8.148 -16.906 -10.875 1 98.38 187 TRP A CA 1
ATOM 1465 C C . TRP A 1 187 ? 8.086 -17.391 -12.32 1 98.38 187 TRP A C 1
ATOM 1467 O O . TRP A 1 187 ? 7.402 -18.375 -12.617 1 98.38 187 TRP A O 1
ATOM 1477 N N . SER A 1 188 ? 8.75 -16.688 -13.211 1 97.25 188 SER A N 1
ATOM 1478 C CA . SER A 1 188 ? 8.891 -17.25 -14.547 1 97.25 188 SER A CA 1
ATOM 1479 C C . SER A 1 188 ? 9.852 -18.438 -14.547 1 97.25 188 SER A C 1
ATOM 1481 O O . SER A 1 188 ? 10.727 -18.531 -13.68 1 97.25 188 SER A O 1
ATOM 1483 N N . CYS A 1 189 ? 9.672 -19.312 -15.523 1 97.44 189 CYS A N 1
ATOM 1484 C CA . CYS A 1 189 ? 10.562 -20.453 -15.633 1 97.44 189 CYS A CA 1
ATOM 1485 C C . CYS A 1 189 ? 12.016 -20.016 -15.781 1 97.44 189 CYS A C 1
ATOM 1487 O O . CYS A 1 189 ? 12.922 -20.656 -15.25 1 97.44 189 CYS A O 1
ATOM 1489 N N . SER A 1 190 ? 12.227 -18.859 -16.453 1 96.44 190 SER A N 1
ATOM 1490 C CA . SER A 1 190 ? 13.578 -18.328 -16.609 1 96.44 190 SER A CA 1
ATOM 1491 C C . SER A 1 190 ? 14.18 -17.922 -15.273 1 96.44 190 SER A C 1
ATOM 1493 O O . SER A 1 190 ? 15.352 -18.172 -15.008 1 96.44 190 SER A O 1
ATOM 1495 N N . GLU A 1 191 ? 13.391 -17.344 -14.469 1 97.62 191 GLU A N 1
ATOM 1496 C CA . GLU A 1 191 ? 13.867 -16.906 -13.156 1 97.62 191 GLU A CA 1
ATOM 1497 C C . GLU A 1 191 ? 14.203 -18.109 -12.266 1 97.62 191 GLU A C 1
ATOM 1499 O O . GLU A 1 191 ? 15.219 -18.094 -11.57 1 97.62 191 GLU A O 1
ATOM 1504 N N . VAL A 1 192 ? 13.344 -19.094 -12.266 1 98.19 192 VAL A N 1
ATOM 1505 C CA . VAL A 1 192 ? 13.594 -20.281 -11.461 1 98.19 192 VAL A CA 1
ATOM 1506 C C . VAL A 1 192 ? 14.859 -20.969 -11.953 1 98.19 192 VAL A C 1
ATOM 1508 O O . VAL A 1 192 ? 15.695 -21.391 -11.148 1 98.19 192 VAL A O 1
ATOM 1511 N N . GLY A 1 193 ? 14.938 -21.094 -13.266 1 97.12 193 GLY A N 1
ATOM 1512 C CA . GLY A 1 193 ? 16.125 -21.703 -13.836 1 97.12 193 GLY A CA 1
ATOM 1513 C C . GLY A 1 193 ? 17.406 -20.984 -13.453 1 97.12 193 GLY A C 1
ATOM 1514 O O . GLY A 1 193 ? 18.438 -21.625 -13.227 1 97.12 193 GLY A O 1
ATOM 1515 N N . TYR A 1 194 ? 17.328 -19.688 -13.391 1 97.12 194 TYR A N 1
ATOM 1516 C CA . TYR A 1 194 ? 18.469 -18.875 -12.992 1 97.12 194 TYR A CA 1
ATOM 1517 C C . TYR A 1 194 ? 18.922 -19.234 -11.586 1 97.12 194 TYR A C 1
ATOM 1519 O O . TYR A 1 194 ? 20.125 -19.297 -11.312 1 97.12 194 TYR A O 1
ATOM 1527 N N . VAL A 1 195 ? 18.031 -19.516 -10.672 1 97.81 195 VAL A N 1
ATOM 1528 C CA . VAL A 1 195 ? 18.344 -19.797 -9.273 1 97.81 195 VAL A CA 1
ATOM 1529 C C . VAL A 1 195 ? 18.828 -21.234 -9.133 1 97.81 195 VAL A C 1
ATOM 1531 O O . VAL A 1 195 ? 19.812 -21.5 -8.43 1 97.81 195 VAL A O 1
ATOM 1534 N N . LEU A 1 196 ? 18.156 -22.172 -9.812 1 96.56 196 LEU A N 1
ATOM 1535 C CA . LEU A 1 196 ? 18.469 -23.578 -9.641 1 96.56 196 LEU A CA 1
ATOM 1536 C C . LEU A 1 196 ? 19.719 -23.969 -10.43 1 96.56 196 LEU A C 1
ATOM 1538 O O . LEU A 1 196 ? 20.375 -24.969 -10.117 1 96.56 196 LEU A O 1
ATOM 1542 N N . GLU A 1 197 ? 20.062 -23.312 -11.484 1 93.44 197 GLU A N 1
ATOM 1543 C CA . GLU A 1 197 ? 21.266 -23.453 -12.297 1 93.44 197 GLU A CA 1
ATOM 1544 C C . GLU A 1 197 ? 21.328 -24.828 -12.945 1 93.44 197 GLU A C 1
ATOM 1546 O O . GLU A 1 197 ? 22.422 -25.328 -13.266 1 93.44 197 GLU A O 1
ATOM 1551 N N . SER A 1 198 ? 20.234 -25.609 -13.031 1 91.5 198 SER A N 1
ATOM 1552 C CA . SER A 1 198 ? 20.125 -26.922 -13.68 1 91.5 198 SER A CA 1
ATOM 1553 C C . SER A 1 198 ? 18.766 -27.109 -14.336 1 91.5 198 SER A C 1
ATOM 1555 O O . SER A 1 198 ? 17.734 -27.109 -13.656 1 91.5 198 SER A O 1
ATOM 1557 N N . ASN A 1 199 ? 18.844 -27.328 -15.562 1 90.69 199 ASN A N 1
ATOM 1558 C CA . ASN A 1 199 ? 17.594 -27.562 -16.297 1 90.69 199 ASN A CA 1
ATOM 1559 C C . ASN A 1 199 ? 16.891 -28.828 -15.812 1 90.69 199 ASN A C 1
ATOM 1561 O O . ASN A 1 199 ? 15.656 -28.875 -15.789 1 90.69 199 ASN A O 1
ATOM 1565 N N . ASP A 1 200 ? 17.609 -29.781 -15.453 1 93.31 200 ASP A N 1
ATOM 1566 C CA . ASP A 1 200 ? 17.031 -31.031 -14.953 1 93.31 200 ASP A CA 1
ATOM 1567 C C . ASP A 1 200 ? 16.297 -30.812 -13.633 1 93.31 200 ASP A C 1
ATOM 1569 O O . ASP A 1 200 ? 15.172 -31.281 -13.461 1 93.31 200 ASP A O 1
ATOM 1573 N N . THR A 1 201 ? 16.969 -30.062 -12.781 1 94.88 201 THR A N 1
ATOM 1574 C CA . THR A 1 201 ? 16.344 -29.766 -11.5 1 94.88 201 THR A CA 1
ATOM 1575 C C . THR A 1 201 ? 15.086 -28.922 -11.703 1 94.88 201 THR A C 1
ATOM 1577 O O . THR A 1 201 ? 14.078 -29.141 -11.023 1 94.88 201 THR A O 1
ATOM 1580 N N . LEU A 1 202 ? 15.148 -28 -12.633 1 95.06 202 LEU A N 1
ATOM 1581 C CA . LEU A 1 202 ? 14.023 -27.141 -12.945 1 95.06 202 LEU A CA 1
ATOM 1582 C C . LEU A 1 202 ? 12.82 -27.953 -13.422 1 95.06 202 LEU A C 1
ATOM 1584 O O . LEU A 1 202 ? 11.727 -27.812 -12.875 1 95.06 202 LEU A O 1
ATOM 1588 N N . THR A 1 203 ? 13.008 -28.859 -14.352 1 93.88 203 THR A N 1
ATOM 1589 C CA . THR A 1 203 ? 11.891 -29.562 -14.969 1 93.88 203 THR A CA 1
ATOM 1590 C C . THR A 1 203 ? 11.359 -30.656 -14.047 1 93.88 203 THR A C 1
ATOM 1592 O O . THR A 1 203 ? 10.188 -31.031 -14.133 1 93.88 203 THR A O 1
ATOM 1595 N N . GLN A 1 204 ? 12.211 -31.172 -13.164 1 93.38 204 GLN A N 1
ATOM 1596 C CA . GLN A 1 204 ? 11.75 -32.125 -12.172 1 93.38 204 GLN A CA 1
ATOM 1597 C C . GLN A 1 204 ? 10.867 -31.469 -11.125 1 93.38 204 GLN A C 1
ATOM 1599 O O . GLN A 1 204 ? 9.828 -32 -10.742 1 93.38 204 GLN A O 1
ATOM 1604 N N . ALA A 1 205 ? 11.297 -30.281 -10.773 1 93.69 205 ALA A N 1
ATOM 1605 C CA . ALA A 1 205 ? 10.562 -29.578 -9.734 1 93.69 205 ALA A CA 1
ATOM 1606 C C . ALA A 1 205 ? 9.32 -28.891 -10.305 1 93.69 205 ALA A C 1
ATOM 1608 O O . ALA A 1 205 ? 8.281 -28.812 -9.641 1 93.69 205 ALA A O 1
ATOM 1609 N N . PHE A 1 206 ? 9.5 -28.438 -11.547 1 95.94 206 PHE A N 1
ATOM 1610 C CA . PHE A 1 206 ? 8.422 -27.734 -12.219 1 95.94 206 PHE A CA 1
ATOM 1611 C C . PHE A 1 206 ? 8.219 -28.266 -13.633 1 95.94 206 PHE A C 1
ATOM 1613 O O . PHE A 1 206 ? 8.641 -27.625 -14.602 1 95.94 206 PHE A O 1
ATOM 1620 N N . PRO A 1 207 ? 7.488 -29.266 -13.711 1 93.5 207 PRO A N 1
ATOM 1621 C CA . PRO A 1 207 ? 7.301 -29.906 -15.016 1 93.5 207 PRO A CA 1
ATOM 1622 C C . PRO A 1 207 ? 6.68 -28.969 -16.047 1 93.5 207 PRO A C 1
ATOM 1624 O O . PRO A 1 207 ? 6.871 -29.156 -17.25 1 93.5 207 PRO A O 1
ATOM 1627 N N . GLU A 1 208 ? 5.98 -27.906 -15.648 1 92.5 208 GLU A N 1
ATOM 1628 C CA . GLU A 1 208 ? 5.398 -26.906 -16.531 1 92.5 208 GLU A CA 1
ATOM 1629 C C . GLU A 1 208 ? 6.477 -26.203 -17.359 1 92.5 208 GLU A C 1
ATOM 1631 O O . GLU A 1 208 ? 6.207 -25.703 -18.453 1 92.5 208 GLU A O 1
ATOM 1636 N N . CYS A 1 209 ? 7.672 -26.188 -16.844 1 96.12 209 CYS A N 1
ATOM 1637 C CA . CYS A 1 209 ? 8.766 -25.469 -17.5 1 96.12 209 CYS A CA 1
ATOM 1638 C C . CYS A 1 209 ? 9.398 -26.312 -18.594 1 96.12 209 CYS A C 1
ATOM 1640 O O . CYS A 1 209 ? 10.281 -25.844 -19.312 1 96.12 209 CYS A O 1
ATOM 1642 N N . ALA A 1 210 ? 8.883 -27.531 -18.766 1 94.38 210 ALA A N 1
ATOM 1643 C CA . ALA A 1 210 ? 9.406 -28.438 -19.797 1 94.38 210 ALA A CA 1
ATOM 1644 C C . ALA A 1 210 ? 8.453 -28.516 -20.984 1 94.38 210 ALA A C 1
ATOM 1646 O O . ALA A 1 210 ? 8.742 -29.188 -21.969 1 94.38 210 ALA A O 1
ATOM 1647 N N . THR A 1 211 ? 7.375 -27.859 -20.906 1 92 211 THR A N 1
ATOM 1648 C CA . THR A 1 211 ? 6.422 -27.875 -22.016 1 92 211 THR A CA 1
ATOM 1649 C C . THR A 1 211 ? 6.988 -27.156 -23.234 1 92 211 THR A C 1
ATOM 1651 O O . THR A 1 211 ? 7.895 -26.328 -23.094 1 92 211 THR A O 1
ATOM 1654 N N . PRO A 1 212 ? 6.445 -27.469 -24.438 1 92.38 212 PRO A N 1
ATOM 1655 C CA . PRO A 1 212 ? 6.922 -26.797 -25.641 1 92.38 212 PRO A CA 1
ATOM 1656 C C . PRO A 1 212 ? 6.797 -25.281 -25.562 1 92.38 212 PRO A C 1
ATOM 1658 O O . PRO A 1 212 ? 7.695 -24.547 -26 1 92.38 212 PRO A O 1
ATOM 1661 N N . ARG A 1 213 ? 5.781 -24.859 -24.953 1 89.38 213 ARG A N 1
ATOM 1662 C CA . ARG A 1 213 ? 5.586 -23.422 -24.797 1 89.38 213 ARG A CA 1
ATOM 1663 C C . ARG A 1 213 ? 6.672 -22.812 -23.922 1 89.38 213 ARG A C 1
ATOM 1665 O O . ARG A 1 213 ? 7.234 -21.766 -24.25 1 89.38 213 ARG A O 1
ATOM 1672 N N . ALA A 1 214 ? 6.922 -23.484 -22.828 1 91.75 214 ALA A N 1
ATOM 1673 C CA . ALA A 1 214 ? 7.922 -22.984 -21.891 1 91.75 214 ALA A CA 1
ATOM 1674 C C . ALA A 1 214 ? 9.32 -23.031 -22.5 1 91.75 214 ALA A C 1
ATOM 1676 O O . ALA A 1 214 ? 10.156 -22.172 -22.234 1 91.75 214 ALA A O 1
ATOM 1677 N N . LEU A 1 215 ? 9.531 -24.016 -23.25 1 90.62 215 LEU A N 1
ATOM 1678 C CA . LEU A 1 215 ? 10.836 -24.172 -23.875 1 90.62 215 LEU A CA 1
ATOM 1679 C C . LEU A 1 215 ? 11.055 -23.109 -24.953 1 90.62 215 LEU A C 1
ATOM 1681 O O . LEU A 1 215 ? 12.18 -22.641 -25.156 1 90.62 215 LEU A O 1
ATOM 1685 N N . SER A 1 216 ? 10.008 -22.703 -25.594 1 92 216 SER A N 1
ATOM 1686 C CA . SER A 1 216 ? 10.102 -21.688 -26.625 1 92 216 SER A CA 1
ATOM 1687 C C . SER A 1 216 ? 10.266 -20.297 -26.016 1 92 216 SER A C 1
ATOM 1689 O O . SER A 1 216 ? 11.023 -19.469 -26.531 1 92 216 SER A O 1
ATOM 1691 N N . ASN A 1 217 ? 9.531 -20.031 -24.953 1 92.69 217 ASN A N 1
ATOM 1692 C CA . ASN A 1 217 ? 9.586 -18.75 -24.281 1 92.69 217 ASN A CA 1
ATOM 1693 C C . ASN A 1 217 ? 9.461 -18.891 -22.766 1 92.69 217 ASN A C 1
ATOM 1695 O O . ASN A 1 217 ? 8.43 -18.562 -22.188 1 92.69 217 ASN A O 1
ATOM 1699 N N . PRO A 1 218 ? 10.547 -19.188 -22.156 1 88.56 218 PRO A N 1
ATOM 1700 C CA . PRO A 1 218 ? 10.492 -19.469 -20.719 1 88.56 218 PRO A CA 1
ATOM 1701 C C . PRO A 1 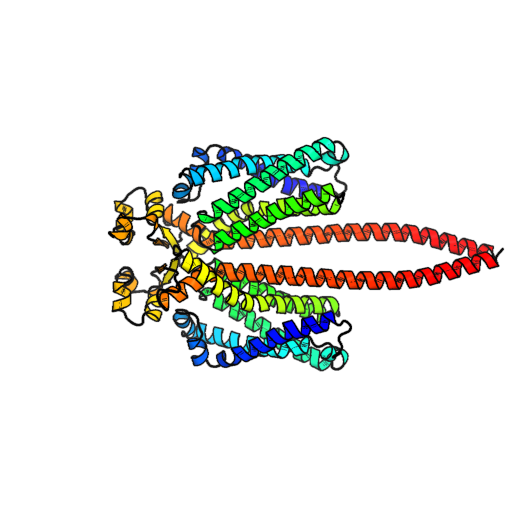218 ? 10.156 -18.25 -19.891 1 88.56 218 PRO A C 1
ATOM 1703 O O . PRO A 1 218 ? 9.75 -18.375 -18.719 1 88.56 218 PRO A O 1
ATOM 1706 N N . ASN A 1 219 ? 10.227 -17.047 -20.406 1 91.62 219 ASN A N 1
ATOM 1707 C CA . ASN A 1 219 ? 9.898 -15.828 -19.688 1 91.62 219 ASN A CA 1
ATOM 1708 C C . ASN A 1 219 ? 8.391 -15.648 -19.547 1 91.62 219 ASN A C 1
ATOM 1710 O O . ASN A 1 219 ? 7.93 -14.859 -18.719 1 91.62 219 ASN A O 1
ATOM 1714 N N . SER A 1 220 ? 7.648 -16.391 -20.312 1 92.12 220 SER A N 1
ATOM 1715 C CA . SER A 1 220 ? 6.211 -16.156 -20.359 1 92.12 220 SER A CA 1
ATOM 1716 C C . SER A 1 220 ? 5.445 -17.219 -19.578 1 92.12 220 SER A C 1
ATOM 1718 O O . SER A 1 220 ? 4.219 -17.141 -19.453 1 92.12 220 SER A O 1
ATOM 1720 N N . VAL A 1 221 ? 6.152 -18.188 -19.094 1 95.44 221 VAL A N 1
ATOM 1721 C CA . VAL A 1 221 ? 5.508 -19.25 -18.328 1 95.44 221 VAL A CA 1
ATOM 1722 C C . VAL A 1 221 ? 5.867 -19.109 -16.844 1 95.44 221 VAL A C 1
ATOM 1724 O O . VAL A 1 221 ? 7.047 -19.078 -16.484 1 95.44 221 VAL A O 1
ATOM 1727 N N . TYR A 1 222 ? 4.82 -19.031 -16.109 1 97.56 222 TYR A N 1
ATOM 1728 C CA . TYR A 1 222 ? 5.008 -18.797 -14.688 1 97.56 222 TYR A CA 1
ATOM 1729 C C . TYR A 1 222 ? 4.668 -20.047 -13.875 1 97.56 222 TYR A C 1
ATOM 1731 O O . TYR A 1 222 ? 3.85 -20.859 -14.305 1 97.56 222 TYR A O 1
ATOM 1739 N N . VAL A 1 223 ? 5.297 -20.188 -12.742 1 97.75 223 VAL A N 1
ATOM 1740 C CA . VAL A 1 223 ? 5.039 -21.266 -11.805 1 97.75 223 VAL A CA 1
ATOM 1741 C C . VAL A 1 223 ? 4.949 -20.719 -10.383 1 97.75 223 VAL A C 1
ATOM 1743 O O . VAL A 1 223 ? 5.551 -19.688 -10.07 1 97.75 223 VAL A O 1
ATOM 1746 N N . PRO A 1 224 ? 4.117 -21.312 -9.555 1 98.06 224 PRO A N 1
ATOM 1747 C CA . PRO A 1 224 ? 4.105 -20.969 -8.133 1 98.06 224 PRO A CA 1
ATOM 1748 C C . PRO A 1 224 ? 5.297 -21.531 -7.371 1 98.06 224 PRO A C 1
ATOM 1750 O O . PRO A 1 224 ? 5.586 -22.734 -7.484 1 98.06 224 PRO A O 1
ATOM 1753 N N . VAL A 1 225 ? 6 -20.734 -6.676 1 98.44 225 VAL A N 1
ATOM 1754 C CA . VAL A 1 225 ? 7.105 -21.188 -5.836 1 98.44 225 VAL A CA 1
ATOM 1755 C C . VAL A 1 225 ? 6.75 -20.984 -4.363 1 98.44 225 VAL A C 1
ATOM 1757 O O . VAL A 1 225 ? 6.348 -19.891 -3.959 1 98.44 225 VAL A O 1
ATOM 1760 N N . HIS A 1 226 ? 6.871 -22.031 -3.6 1 98.12 226 HIS A N 1
ATOM 1761 C CA . HIS A 1 226 ? 6.578 -21.969 -2.172 1 98.12 226 HIS A CA 1
ATOM 1762 C C . HIS A 1 226 ? 7.48 -20.969 -1.461 1 98.12 226 HIS A C 1
ATOM 1764 O O . HIS A 1 226 ? 8.688 -20.938 -1.703 1 98.12 226 HIS A O 1
ATOM 1770 N N . ALA A 1 227 ? 6.871 -20.156 -0.608 1 98.38 227 ALA A N 1
ATOM 1771 C CA . ALA A 1 227 ? 7.59 -19.109 0.108 1 98.38 227 ALA A CA 1
ATOM 1772 C C . ALA A 1 227 ? 8.102 -19.609 1.454 1 98.38 227 ALA A C 1
ATOM 1774 O O . ALA A 1 227 ? 7.434 -19.453 2.479 1 98.38 227 ALA A O 1
ATOM 1775 N N . SER A 1 228 ? 9.305 -20.109 1.435 1 98.31 228 SER A N 1
ATOM 1776 C CA . SER A 1 228 ? 9.859 -20.656 2.666 1 98.31 228 SER A CA 1
ATOM 1777 C C . SER A 1 228 ? 11.375 -20.484 2.721 1 98.31 228 SER A C 1
ATOM 1779 O O . SER A 1 228 ? 12.094 -20.953 1.83 1 98.31 228 SER A O 1
ATOM 1781 N N . TRP A 1 229 ? 11.766 -19.922 3.84 1 97.12 229 TRP A N 1
ATOM 1782 C CA . TRP A 1 229 ? 13.188 -19.688 4.094 1 97.12 229 TRP A CA 1
ATOM 1783 C C . TRP A 1 229 ? 13.922 -21 4.359 1 97.12 229 TRP A C 1
ATOM 1785 O O . TRP A 1 229 ? 15.148 -21.016 4.43 1 97.12 229 TRP A O 1
ATOM 1795 N N . LYS A 1 230 ? 13.305 -22.125 4.344 1 97.56 230 LYS A N 1
ATOM 1796 C CA . LYS A 1 230 ? 13.867 -23.422 4.691 1 97.56 230 LYS A CA 1
ATOM 1797 C C . LYS A 1 230 ? 14.078 -24.281 3.449 1 97.56 230 LYS A C 1
ATOM 1799 O O . LYS A 1 230 ? 14.523 -25.422 3.547 1 97.56 230 LYS A O 1
ATOM 1804 N N . GLU A 1 231 ? 13.812 -23.703 2.311 1 97.25 231 GLU A N 1
ATOM 1805 C CA . GLU A 1 231 ? 13.82 -24.516 1.102 1 97.25 231 GLU A CA 1
ATOM 1806 C C . GLU A 1 231 ? 14.859 -24.016 0.106 1 97.25 231 GLU A C 1
ATOM 1808 O O . GLU A 1 231 ? 14.609 -23.984 -1.101 1 97.25 231 GLU A O 1
ATOM 1813 N N . GLY A 1 232 ? 15.961 -23.5 0.646 1 97.12 232 GLY A N 1
ATOM 1814 C CA . GLY A 1 232 ? 17.062 -23.094 -0.206 1 97.12 232 GLY A CA 1
ATOM 1815 C C . GLY A 1 232 ? 16.875 -21.719 -0.818 1 97.12 232 GLY A C 1
ATOM 1816 O O . GLY A 1 232 ? 15.953 -21 -0.444 1 97.12 232 GLY A O 1
ATOM 1817 N N . PRO A 1 233 ? 17.734 -21.359 -1.759 1 97.56 233 PRO A N 1
ATOM 1818 C CA . PRO A 1 233 ? 17.734 -20.016 -2.314 1 97.56 233 PRO A CA 1
ATOM 1819 C C . PRO A 1 233 ? 16.422 -19.656 -3.008 1 97.56 233 PRO A C 1
ATOM 1821 O O . PRO A 1 233 ? 15.945 -18.531 -2.916 1 97.56 233 PRO A O 1
ATOM 1824 N N . LEU A 1 234 ? 15.867 -20.656 -3.672 1 98.25 234 LEU A N 1
ATOM 1825 C CA . LEU A 1 234 ? 14.609 -20.406 -4.363 1 98.25 234 LEU A CA 1
ATOM 1826 C C . LEU A 1 234 ? 13.5 -20.094 -3.371 1 98.25 234 LEU A C 1
ATOM 1828 O O . LEU A 1 234 ? 12.742 -19.141 -3.559 1 98.25 234 LEU A O 1
ATOM 1832 N N . GLY A 1 235 ? 13.422 -20.891 -2.32 1 98.56 235 GLY A N 1
ATOM 1833 C CA . GLY A 1 235 ? 12.445 -20.625 -1.268 1 98.56 235 GLY A CA 1
ATOM 1834 C C . GLY A 1 235 ? 12.672 -19.312 -0.558 1 98.56 235 GLY A C 1
ATOM 1835 O O . GLY A 1 235 ? 11.719 -18.594 -0.26 1 98.56 235 GLY A O 1
ATOM 1836 N N . GLU A 1 236 ? 13.938 -18.984 -0.315 1 98.19 236 GLU A N 1
ATOM 1837 C CA . GLU A 1 236 ? 14.289 -17.703 0.312 1 98.19 236 GLU A CA 1
ATOM 1838 C C . GLU A 1 236 ? 13.844 -16.531 -0.542 1 98.19 236 GLU A C 1
ATOM 1840 O O . GLU A 1 236 ? 13.219 -15.594 -0.037 1 98.19 236 GLU A O 1
ATOM 1845 N N . GLY A 1 237 ? 14.164 -16.594 -1.801 1 98.31 237 GLY A N 1
ATOM 1846 C CA . GLY A 1 237 ? 13.742 -15.555 -2.717 1 98.31 237 GLY A CA 1
ATOM 1847 C C . GLY A 1 237 ? 12.234 -15.406 -2.793 1 98.31 237 GLY A C 1
ATOM 1848 O O . GLY A 1 237 ? 11.719 -14.289 -2.83 1 98.31 237 GLY A O 1
ATOM 1849 N N . SER A 1 238 ? 11.586 -16.578 -2.795 1 98.75 238 SER A N 1
ATOM 1850 C CA . SER A 1 238 ? 10.133 -16.562 -2.885 1 98.75 238 SER A CA 1
ATOM 1851 C C . SER A 1 238 ? 9.508 -15.938 -1.642 1 98.75 238 SER A C 1
ATOM 1853 O O . SER A 1 238 ? 8.516 -15.211 -1.735 1 98.75 238 SER A O 1
ATOM 1855 N N . ALA A 1 239 ? 10.078 -16.188 -0.484 1 98.62 239 ALA A N 1
ATOM 1856 C CA . ALA A 1 239 ? 9.578 -15.609 0.761 1 98.62 239 ALA A CA 1
ATOM 1857 C C . ALA A 1 239 ? 9.734 -14.094 0.771 1 98.62 239 ALA A C 1
ATOM 1859 O O . ALA A 1 239 ? 8.82 -13.375 1.179 1 98.62 239 ALA A O 1
ATOM 1860 N N . ILE A 1 240 ? 10.844 -13.625 0.308 1 98.31 240 ILE A N 1
ATOM 1861 C CA . ILE A 1 240 ? 11.078 -12.188 0.24 1 98.31 240 ILE A CA 1
ATOM 1862 C C . ILE A 1 240 ? 10.133 -11.555 -0.784 1 98.31 240 ILE A C 1
ATOM 1864 O O . ILE A 1 240 ? 9.477 -10.555 -0.498 1 98.31 240 ILE A O 1
ATOM 1868 N N . ARG A 1 241 ? 10.031 -12.18 -1.882 1 98.25 241 ARG A N 1
ATOM 1869 C CA . ARG A 1 241 ? 9.188 -11.672 -2.965 1 98.25 241 ARG A CA 1
ATOM 1870 C C . ARG A 1 241 ? 7.734 -11.57 -2.527 1 98.25 241 ARG A C 1
ATOM 1872 O O . ARG A 1 241 ? 7.062 -10.578 -2.818 1 98.25 241 ARG A O 1
ATOM 1879 N N . ALA A 1 242 ? 7.258 -12.578 -1.853 1 97.88 242 ALA A N 1
ATOM 1880 C CA . ALA A 1 242 ? 5.859 -12.641 -1.436 1 97.88 242 ALA A CA 1
ATOM 1881 C C . ALA A 1 242 ? 5.527 -11.523 -0.451 1 97.88 242 ALA A C 1
ATOM 1883 O O . ALA A 1 242 ? 4.391 -11.055 -0.391 1 97.88 242 ALA A O 1
ATOM 1884 N N . SER A 1 243 ? 6.516 -11.055 0.239 1 97.25 243 SER A N 1
ATOM 1885 C CA . SER A 1 243 ? 6.234 -10.125 1.325 1 97.25 243 SER A CA 1
ATOM 1886 C C . SER A 1 243 ? 6.711 -8.719 0.982 1 97.25 243 SER A C 1
ATOM 1888 O O . SER A 1 243 ? 6.426 -7.762 1.708 1 97.25 243 SER A O 1
ATOM 1890 N N . TYR A 1 244 ? 7.422 -8.547 -0.075 1 98.19 244 TYR A N 1
ATOM 1891 C CA . TYR A 1 244 ? 8.156 -7.309 -0.312 1 98.19 244 TYR A CA 1
ATOM 1892 C C . TYR A 1 244 ? 7.207 -6.137 -0.53 1 98.19 244 TYR A C 1
ATOM 1894 O O . TYR A 1 244 ? 7.434 -5.043 -0.015 1 98.19 244 TYR A O 1
ATOM 1902 N N . GLY A 1 245 ? 6.152 -6.328 -1.369 1 97.75 245 GLY A N 1
ATOM 1903 C CA . GLY A 1 245 ? 5.195 -5.262 -1.601 1 97.75 245 GLY A CA 1
ATOM 1904 C C . GLY A 1 245 ? 4.551 -4.75 -0.325 1 97.75 245 GLY A C 1
ATOM 1905 O O . GLY A 1 245 ? 4.465 -3.537 -0.109 1 97.75 245 GLY A O 1
ATOM 1906 N N . MET A 1 246 ? 4.086 -5.641 0.485 1 98 246 MET A N 1
ATOM 1907 C CA . MET A 1 246 ? 3.527 -5.266 1.78 1 98 246 MET A CA 1
ATOM 1908 C C . MET A 1 246 ? 4.547 -4.492 2.609 1 98 246 MET A C 1
ATOM 1910 O O . MET A 1 246 ? 4.223 -3.447 3.182 1 98 246 MET A O 1
ATOM 1914 N N . ALA A 1 247 ? 5.766 -4.996 2.637 1 98.44 247 ALA A N 1
ATOM 1915 C CA . ALA A 1 247 ? 6.82 -4.367 3.422 1 98.44 247 ALA A CA 1
ATOM 1916 C C . ALA A 1 247 ? 7.078 -2.939 2.947 1 98.44 247 ALA A C 1
ATOM 1918 O O . ALA A 1 247 ? 7.25 -2.027 3.762 1 98.44 247 ALA A O 1
ATOM 1919 N N . LEU A 1 248 ? 7.086 -2.805 1.688 1 98.44 248 LEU A N 1
ATOM 1920 C CA . LEU A 1 248 ? 7.359 -1.499 1.1 1 98.44 248 LEU A CA 1
ATOM 1921 C C . LEU A 1 248 ? 6.238 -0.514 1.418 1 98.44 248 LEU A C 1
ATOM 1923 O O . LEU A 1 248 ? 6.5 0.616 1.837 1 98.44 248 LEU A O 1
ATOM 1927 N N . TRP A 1 249 ? 5.012 -0.888 1.305 1 98.19 249 TRP A N 1
ATOM 1928 C CA . TRP A 1 249 ? 3.875 -0.026 1.612 1 98.19 249 TRP A CA 1
ATOM 1929 C C . TRP A 1 249 ? 3.857 0.345 3.092 1 98.19 249 TRP A C 1
ATOM 1931 O O . TRP A 1 249 ? 3.664 1.512 3.443 1 98.19 249 TRP A O 1
ATOM 1941 N N . ILE A 1 250 ? 4.102 -0.625 3.932 1 97.5 250 ILE A N 1
ATOM 1942 C CA . ILE A 1 250 ? 4.066 -0.381 5.371 1 97.5 250 ILE A CA 1
ATOM 1943 C C . ILE A 1 250 ? 5.207 0.556 5.762 1 97.5 250 ILE A C 1
ATOM 1945 O O . ILE A 1 250 ? 5.016 1.474 6.562 1 97.5 250 ILE A O 1
ATOM 1949 N N . ALA A 1 251 ? 6.355 0.319 5.199 1 98.12 251 ALA A N 1
ATOM 1950 C CA . ALA A 1 251 ? 7.488 1.203 5.465 1 98.12 251 ALA A CA 1
ATOM 1951 C C . ALA A 1 251 ? 7.184 2.633 5.023 1 98.12 251 ALA A C 1
ATOM 1953 O O . ALA A 1 251 ? 7.512 3.59 5.73 1 98.12 251 ALA A O 1
ATOM 1954 N N . MET A 1 252 ? 6.578 2.771 3.916 1 97.62 252 MET A N 1
ATOM 1955 C CA . MET A 1 252 ? 6.223 4.094 3.41 1 97.62 252 MET A CA 1
ATOM 1956 C C . MET A 1 252 ? 5.262 4.801 4.363 1 97.62 252 MET A C 1
ATOM 1958 O O . MET A 1 252 ? 5.422 5.992 4.641 1 97.62 252 MET A O 1
ATOM 1962 N N . ILE A 1 253 ? 4.332 4.082 4.867 1 95.56 253 ILE A N 1
ATOM 1963 C CA . ILE A 1 253 ? 3.365 4.664 5.793 1 95.56 253 ILE A CA 1
ATOM 1964 C C . ILE A 1 253 ? 4.074 5.082 7.082 1 95.56 253 ILE A C 1
ATOM 1966 O O . ILE A 1 253 ? 3.873 6.191 7.574 1 95.56 253 ILE A O 1
ATOM 1970 N N . LEU A 1 254 ? 4.91 4.246 7.543 1 96.31 254 LEU A N 1
ATOM 1971 C CA . LEU A 1 254 ? 5.633 4.531 8.773 1 96.31 254 LEU A CA 1
ATOM 1972 C C . LEU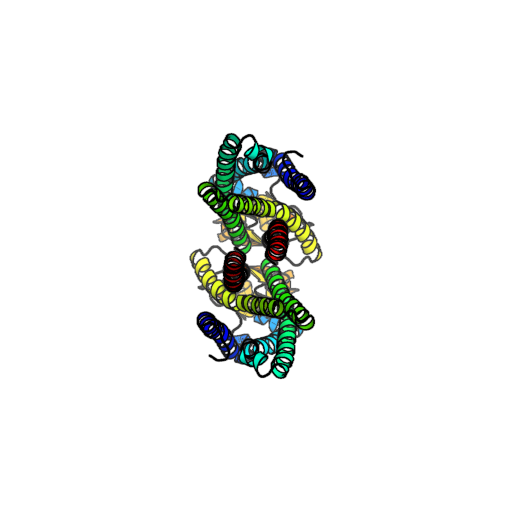 A 1 254 ? 6.477 5.793 8.625 1 96.31 254 LEU A C 1
ATOM 1974 O O . LEU A 1 254 ? 6.453 6.664 9.5 1 96.31 254 LEU A O 1
ATOM 1978 N N . HIS A 1 255 ? 7.133 5.914 7.59 1 97.19 255 HIS A N 1
ATOM 1979 C CA . HIS A 1 255 ? 8.023 7.051 7.387 1 97.19 255 HIS A CA 1
ATOM 1980 C C . HIS A 1 255 ? 7.23 8.32 7.09 1 97.19 255 HIS A C 1
ATOM 1982 O O . HIS A 1 255 ? 7.586 9.406 7.562 1 97.19 255 HIS A O 1
ATOM 1988 N N . THR A 1 256 ? 6.176 8.211 6.352 1 95.75 256 THR A N 1
ATOM 1989 C CA . THR A 1 256 ? 5.355 9.375 6.039 1 95.75 256 THR A CA 1
ATOM 1990 C C . THR A 1 256 ? 4.633 9.883 7.285 1 95.75 256 THR A C 1
ATOM 1992 O O . THR A 1 256 ? 4.68 11.078 7.586 1 95.75 256 THR A O 1
ATOM 1995 N N . VAL A 1 257 ? 4.023 8.984 8.016 1 92.88 257 VAL A N 1
ATOM 1996 C CA . VAL A 1 257 ? 3.312 9.375 9.227 1 92.88 257 VAL A CA 1
ATOM 1997 C C . VAL A 1 257 ? 4.305 9.891 10.266 1 92.88 257 VAL A C 1
ATOM 1999 O O . VAL A 1 257 ? 4.066 10.914 10.906 1 92.88 257 VAL A O 1
ATOM 2002 N N . GLY A 1 258 ? 5.41 9.195 10.367 1 93.56 258 GLY A N 1
ATOM 2003 C CA . GLY A 1 258 ? 6.422 9.602 11.328 1 93.56 258 GLY A CA 1
ATOM 2004 C C . GLY A 1 258 ? 6.949 11 11.086 1 93.56 258 GLY A C 1
ATOM 2005 O O . GLY A 1 258 ? 7.027 11.812 12.016 1 93.56 258 GLY A O 1
ATOM 2006 N N . ILE A 1 259 ? 7.246 11.258 9.906 1 95.25 259 ILE A N 1
ATOM 2007 C CA . ILE A 1 259 ? 7.844 12.555 9.617 1 95.25 259 ILE A CA 1
ATOM 2008 C C . ILE A 1 259 ? 6.785 13.648 9.75 1 95.25 259 ILE A C 1
ATOM 2010 O O . ILE A 1 259 ? 7.086 14.766 10.195 1 95.25 259 ILE A O 1
ATOM 2014 N N . GLU A 1 260 ? 5.531 13.414 9.438 1 92.62 260 GLU A N 1
ATOM 2015 C CA . GLU A 1 260 ? 4.477 14.414 9.586 1 92.62 260 GLU A CA 1
ATOM 2016 C C . GLU A 1 260 ? 4.207 14.719 11.055 1 92.62 260 GLU A C 1
ATOM 2018 O O . GLU A 1 260 ? 3.961 15.875 11.414 1 92.62 260 GLU A O 1
ATOM 2023 N N . ILE A 1 261 ? 4.219 13.703 11.82 1 90.31 261 ILE A N 1
ATOM 2024 C CA . ILE A 1 261 ? 4.066 13.914 13.258 1 90.31 261 ILE A CA 1
ATOM 2025 C C . ILE A 1 261 ? 5.207 14.789 13.773 1 90.31 261 ILE A C 1
ATOM 2027 O O . ILE A 1 261 ? 4.977 15.75 14.516 1 90.31 261 ILE A O 1
ATOM 2031 N N . TYR A 1 262 ? 6.398 14.508 13.352 1 91.94 262 TYR A N 1
ATOM 2032 C CA . TYR A 1 262 ? 7.57 15.281 13.75 1 91.94 262 TYR A CA 1
ATOM 2033 C C . TYR A 1 262 ? 7.43 16.734 13.32 1 91.94 262 TYR A C 1
ATOM 2035 O O . TYR A 1 262 ? 7.664 17.656 14.117 1 91.94 262 TYR A O 1
ATOM 2043 N N . LEU A 1 263 ? 7.051 16.938 12.156 1 90.81 263 LEU A N 1
ATOM 2044 C CA . LEU A 1 263 ? 6.949 18.297 11.625 1 90.81 263 LEU A CA 1
ATOM 2045 C C . LEU A 1 263 ? 5.836 19.078 12.32 1 90.81 263 LEU A C 1
ATOM 2047 O O . LEU A 1 263 ? 5.988 20.266 12.602 1 90.81 263 LEU A O 1
ATOM 2051 N N . ARG A 1 264 ? 4.773 18.469 12.648 1 85.94 264 ARG A N 1
ATOM 2052 C CA . ARG A 1 264 ? 3.676 19.141 13.352 1 85.94 264 ARG A CA 1
ATOM 2053 C C . ARG A 1 264 ? 4.082 19.516 14.766 1 85.94 264 ARG A C 1
ATOM 2055 O O . ARG A 1 264 ? 3.719 20.578 15.266 1 85.94 264 ARG A O 1
ATOM 2062 N N . MET A 1 265 ? 4.797 18.672 15.32 1 84.62 265 MET A N 1
ATOM 2063 C CA . MET A 1 265 ? 5.254 18.922 16.688 1 84.62 265 MET A CA 1
ATOM 2064 C C . MET A 1 265 ? 6.266 20.062 16.719 1 84.62 265 MET A C 1
ATOM 2066 O O . MET A 1 265 ? 6.27 20.875 17.641 1 84.62 265 MET A O 1
ATOM 2070 N N . THR A 1 266 ? 7.074 20.125 15.766 1 80.31 266 THR A N 1
ATOM 2071 C CA . THR A 1 266 ? 8.109 21.156 15.742 1 80.31 266 THR A CA 1
ATOM 2072 C C . THR A 1 266 ? 7.551 22.484 15.25 1 80.31 266 THR A C 1
ATOM 2074 O O . THR A 1 266 ? 7.988 23.547 15.695 1 80.31 266 THR A O 1
ATOM 2077 N N . LEU A 1 267 ? 6.621 22.516 14.352 1 72.25 267 LEU A N 1
ATOM 2078 C CA . LEU A 1 267 ? 5.965 23.734 13.906 1 72.25 267 LEU A CA 1
ATOM 2079 C C . LEU A 1 267 ? 5.125 24.344 15.023 1 72.25 267 LEU A C 1
ATOM 2081 O O . LEU A 1 267 ? 5.102 25.562 15.195 1 72.25 267 LEU A O 1
ATOM 2085 N N . SER A 1 268 ? 4.445 23.562 15.648 1 64.44 268 SER A N 1
ATOM 2086 C CA . SER A 1 268 ? 3.646 24.016 16.781 1 64.44 268 SER A CA 1
ATOM 2087 C C . SER A 1 268 ? 4.52 24.656 17.844 1 64.44 268 SER A C 1
ATOM 2089 O O . SER A 1 268 ? 4.148 25.688 18.422 1 64.44 268 SER A O 1
ATOM 2091 N N . GLU A 1 269 ? 5.605 24.094 18.062 1 63.16 269 GLU A N 1
ATOM 2092 C CA . GLU A 1 269 ? 6.535 24.641 19.047 1 63.16 269 GLU A CA 1
ATOM 2093 C C . GLU A 1 269 ? 7.059 26 18.594 1 63.16 269 GLU A C 1
ATOM 2095 O O . GLU A 1 269 ? 7.168 26.922 19.406 1 63.16 269 GLU A O 1
ATOM 2100 N N . SER A 1 270 ? 7.305 26.078 17.344 1 64.62 270 SER A N 1
ATOM 2101 C CA . SER A 1 270 ? 7.789 27.344 16.828 1 64.62 270 SER A CA 1
ATOM 2102 C C . SER A 1 270 ? 6.723 28.438 16.922 1 64.62 270 SER A C 1
ATOM 2104 O O . SER A 1 270 ? 7.023 29.578 17.266 1 64.62 270 SER A O 1
ATOM 2106 N N . LYS A 1 271 ? 5.523 28.109 16.625 1 60.75 271 LYS A N 1
ATOM 2107 C CA . LYS A 1 271 ? 4.41 29.047 16.75 1 60.75 271 LYS A CA 1
ATOM 2108 C C . LYS A 1 271 ? 4.207 29.469 18.203 1 60.75 271 LYS A C 1
ATOM 2110 O O . LYS A 1 271 ? 3.998 30.656 18.484 1 60.75 271 LYS A O 1
ATOM 2115 N N . LYS A 1 272 ? 4.297 28.562 19.094 1 62.06 272 LYS A N 1
ATOM 2116 C CA . LYS A 1 272 ? 4.156 28.859 20.516 1 62.06 272 LYS A CA 1
ATOM 2117 C C . LYS A 1 272 ? 5.242 29.812 20.984 1 62.06 272 LYS A C 1
ATOM 2119 O O . LYS A 1 272 ? 4.969 30.75 21.75 1 62.06 272 LYS A O 1
ATOM 2124 N N . LEU A 1 273 ? 6.332 29.516 20.578 1 58 273 LEU A N 1
ATOM 2125 C CA . LEU A 1 273 ? 7.457 30.359 20.953 1 58 273 LEU A CA 1
ATOM 2126 C C . LEU A 1 273 ? 7.301 31.766 20.391 1 58 273 LEU A C 1
ATOM 2128 O O . LEU A 1 273 ? 7.613 32.75 21.062 1 58 273 LEU A O 1
ATOM 2132 N N . ARG A 1 274 ? 6.758 31.875 19.219 1 62.28 274 ARG A N 1
ATOM 2133 C CA . ARG A 1 274 ? 6.5 33.156 18.594 1 62.28 274 ARG A CA 1
ATOM 2134 C C . ARG A 1 274 ? 5.383 33.906 19.328 1 62.28 274 ARG A C 1
ATOM 2136 O O . ARG A 1 274 ? 5.484 35.125 19.562 1 62.28 274 ARG A O 1
ATOM 2143 N N . GLU A 1 275 ? 4.371 33.219 19.594 1 63.31 275 GLU A N 1
ATOM 2144 C CA . GLU A 1 275 ? 3.262 33.812 20.344 1 63.31 275 GLU A CA 1
ATOM 2145 C C . GLU A 1 275 ? 3.713 34.281 21.719 1 63.31 275 GLU A C 1
ATOM 2147 O O . GLU A 1 275 ? 3.303 35.344 22.188 1 63.31 275 GLU A O 1
ATOM 2152 N N . LEU A 1 276 ? 4.516 33.469 22.391 1 61.53 276 LEU A N 1
ATOM 2153 C CA . LEU A 1 276 ? 5.066 33.844 23.688 1 61.53 276 LEU A CA 1
ATOM 2154 C C . LEU A 1 276 ? 5.945 35.094 23.562 1 61.53 276 LEU A C 1
ATOM 2156 O O . LEU A 1 276 ? 5.898 35.969 24.422 1 61.53 276 LEU A O 1
ATOM 2160 N N . SER A 1 277 ? 6.633 35.156 22.578 1 62.53 277 SER A N 1
ATOM 2161 C CA . SER A 1 277 ? 7.477 36.312 22.312 1 62.53 277 SER A CA 1
ATOM 2162 C C . SER A 1 277 ? 6.633 37.562 22.031 1 62.53 277 SER A C 1
ATOM 2164 O O . SER A 1 277 ? 6.93 38.656 22.531 1 62.53 277 SER A O 1
ATOM 2166 N N . GLU A 1 278 ? 5.562 37.438 21.281 1 63.41 278 GLU A N 1
ATOM 2167 C CA . GLU A 1 278 ? 4.641 38.531 20.984 1 63.41 278 GLU A CA 1
ATOM 2168 C C . GLU A 1 278 ? 3.885 38.969 22.234 1 63.41 278 GLU A C 1
ATOM 2170 O O . GLU A 1 278 ? 3.668 40.156 22.438 1 63.41 278 GLU A O 1
ATOM 2175 N N . ARG A 1 279 ? 3.408 38.094 23.062 1 65.56 279 ARG A N 1
ATOM 2176 C CA . ARG A 1 279 ? 2.738 38.406 24.312 1 65.56 279 ARG A CA 1
ATOM 2177 C C . ARG A 1 279 ? 3.66 39.188 25.25 1 65.56 279 ARG A C 1
ATOM 2179 O O . ARG A 1 279 ? 3.23 40.156 25.906 1 65.56 279 ARG A O 1
ATOM 2186 N N . ARG A 1 280 ? 4.844 38.812 25.344 1 65.44 280 ARG A N 1
ATOM 2187 C CA . ARG A 1 280 ? 5.82 39.531 26.141 1 65.44 280 ARG A CA 1
ATOM 2188 C C . ARG A 1 280 ? 6.012 40.938 25.625 1 65.44 280 ARG A C 1
ATOM 2190 O O . ARG A 1 280 ? 6.105 41.906 26.391 1 65.44 280 ARG A O 1
ATOM 2197 N N . GLY A 1 281 ? 5.895 41 24.359 1 64.06 281 GLY A N 1
ATOM 2198 C CA . GLY A 1 281 ? 5.969 42.312 23.75 1 64.06 281 GLY A CA 1
ATOM 2199 C C . GLY A 1 281 ? 4.75 43.188 24.047 1 64.06 281 GLY A C 1
ATOM 2200 O O . GLY A 1 281 ? 4.883 44.344 24.391 1 64.06 281 GLY A O 1
ATOM 2201 N N . ASN A 1 282 ? 3.598 42.562 23.938 1 66.19 282 ASN A N 1
ATOM 2202 C CA . ASN A 1 282 ? 2.346 43.281 24.203 1 66.19 282 ASN A CA 1
ATOM 2203 C C . ASN A 1 282 ? 2.205 43.625 25.672 1 66.19 282 ASN A C 1
ATOM 2205 O O . ASN A 1 282 ? 1.704 44.719 26.016 1 66.19 282 ASN A O 1
ATOM 2209 N N . THR A 1 283 ? 2.461 42.781 26.547 1 65.94 283 THR A N 1
ATOM 2210 C CA . THR A 1 283 ? 2.451 43.062 27.984 1 65.94 283 THR A CA 1
ATOM 2211 C C . THR A 1 283 ? 3.342 44.25 28.297 1 65.94 283 THR A C 1
ATOM 2213 O O . THR A 1 283 ? 2.994 45.094 29.125 1 65.94 283 THR A O 1
ATOM 2216 N N . PHE A 1 284 ? 4.375 44.375 27.656 1 64.31 284 PHE A N 1
ATOM 2217 C CA . PHE A 1 284 ? 5.242 45.531 27.797 1 64.31 284 PHE A CA 1
ATOM 2218 C C . PHE A 1 284 ? 4.543 46.812 27.312 1 64.31 284 PHE A C 1
ATOM 2220 O O . PHE A 1 284 ? 4.609 47.844 27.969 1 64.31 284 PHE A O 1
ATOM 2227 N N . GLU A 1 285 ? 3.74 46.656 26.328 1 65.38 285 GLU A N 1
ATOM 2228 C CA . GLU A 1 285 ? 3.012 47.781 25.766 1 65.38 285 GLU A CA 1
ATOM 2229 C C . GLU A 1 285 ? 1.826 48.188 26.656 1 65.38 285 GLU A C 1
ATOM 2231 O O . GLU A 1 285 ? 1.546 49.375 26.844 1 65.38 285 GLU A O 1
ATOM 2236 N N . GLN A 1 286 ? 1.099 47.25 27.156 1 68.88 286 GLN A N 1
ATOM 2237 C CA . GLN A 1 286 ? -0.028 47.5 28.047 1 68.88 286 GLN A CA 1
ATOM 2238 C C . GLN A 1 286 ? 0.436 48.156 29.359 1 68.88 286 GLN A C 1
ATOM 2240 O O . GLN A 1 286 ? -0.216 49.062 29.875 1 68.88 286 GLN A O 1
ATOM 2245 N N . THR A 1 287 ? 1.516 47.656 29.859 1 68.62 287 THR A N 1
ATOM 2246 C CA . THR A 1 287 ? 2.098 48.25 31.062 1 68.62 287 THR A CA 1
ATOM 2247 C C . THR A 1 287 ? 2.496 49.719 30.797 1 68.62 287 THR A C 1
ATOM 2249 O O . THR A 1 287 ? 2.264 50.562 31.641 1 68.62 287 THR A O 1
ATOM 2252 N N . GLU A 1 288 ? 2.82 50 29.703 1 68.31 288 GLU A N 1
ATOM 2253 C CA . GLU A 1 288 ? 3.156 51.375 29.312 1 68.31 288 GLU A CA 1
ATOM 2254 C C . GLU A 1 288 ? 1.906 52.25 29.203 1 68.31 288 GLU A C 1
ATOM 2256 O O . GLU A 1 288 ? 1.896 53.375 29.656 1 68.31 288 GLU A O 1
ATOM 2261 N N . LEU A 1 289 ? 0.829 51.656 28.75 1 71.19 289 LEU A N 1
ATOM 2262 C CA . LEU A 1 289 ? -0.448 52.344 28.594 1 71.19 289 LEU A CA 1
ATOM 2263 C C . LEU A 1 289 ? -1.073 52.656 29.953 1 71.19 289 LEU A C 1
ATOM 2265 O O . LEU A 1 289 ? -1.596 53.75 30.172 1 71.19 289 LEU A O 1
ATOM 2269 N N . GLN A 1 290 ? -1.058 51.781 30.766 1 75.69 290 GLN A N 1
ATOM 2270 C CA . GLN A 1 290 ? -1.598 51.969 32.094 1 75.69 290 GLN A CA 1
ATOM 2271 C C . GLN A 1 290 ? -0.812 53.031 32.875 1 75.69 290 GLN A C 1
ATOM 2273 O O . GLN A 1 290 ? -1.396 53.844 33.594 1 75.69 290 GLN A O 1
ATOM 2278 N N . THR A 1 291 ? 0.417 53.125 32.625 1 71.69 291 THR A N 1
ATOM 2279 C CA . THR A 1 291 ? 1.267 54.156 33.25 1 71.69 291 THR A CA 1
ATOM 2280 C C . THR A 1 291 ? 0.935 55.531 32.688 1 71.69 291 THR A C 1
ATOM 2282 O O . THR A 1 291 ? 0.828 56.5 33.469 1 71.69 291 THR A O 1
ATOM 2285 N N . LEU A 1 292 ? 0.468 55.562 31.562 1 69.94 292 LEU A N 1
ATOM 2286 C CA . LEU A 1 292 ? 0.161 56.844 30.906 1 69.94 292 LEU A CA 1
ATOM 2287 C C . LEU A 1 292 ? -1.224 57.344 31.312 1 69.94 292 LEU A C 1
ATOM 2289 O O . LEU A 1 292 ? -1.428 58.531 31.516 1 69.94 292 LEU A O 1
ATOM 2293 N N . ARG A 1 293 ? -2.133 56.531 31.516 1 79.81 293 ARG A N 1
ATOM 2294 C CA . ARG A 1 293 ? -3.475 56.875 31.969 1 79.81 293 ARG A CA 1
ATOM 2295 C C . ARG A 1 293 ? -3.443 57.438 33.375 1 79.81 293 ARG A C 1
ATOM 2297 O O . ARG A 1 293 ? -4.184 58.375 33.719 1 79.81 293 ARG A O 1
ATOM 2304 N N . LYS A 1 294 ? -2.6 57 34.156 1 81.38 294 LYS A N 1
ATOM 2305 C CA . LYS A 1 294 ? -2.447 57.469 35.531 1 81.38 294 LYS A CA 1
ATOM 2306 C C . LYS A 1 294 ? -1.828 58.875 35.594 1 81.38 294 LYS A C 1
ATOM 2308 O O . LYS A 1 294 ? -2.174 59.688 36.438 1 81.38 294 LYS A O 1
ATOM 2313 N N . LEU A 1 295 ? -1.166 59.156 34.656 1 68.94 295 LEU A N 1
ATOM 2314 C CA . LEU A 1 295 ? -0.488 60.438 34.656 1 68.94 295 LEU A CA 1
ATOM 2315 C C . LEU A 1 295 ? -1.418 61.531 34.156 1 68.94 295 LEU A C 1
ATOM 2317 O O . LEU A 1 295 ? -1.161 62.719 34.344 1 68.94 295 LEU A O 1
ATOM 2321 N N . THR A 1 296 ? -2.535 61.156 33.562 1 68.88 296 THR A N 1
ATOM 2322 C CA . THR A 1 296 ? -3.432 62.125 32.969 1 68.88 296 THR A CA 1
ATOM 2323 C C . THR A 1 296 ? -4.648 62.375 33.875 1 68.88 296 THR A C 1
ATOM 2325 O O . THR A 1 296 ? -5.535 63.156 33.531 1 68.88 296 THR A O 1
ATOM 2328 N N . ARG A 1 297 ? -4.648 61.844 34.969 1 62 297 ARG A N 1
ATOM 2329 C CA . ARG A 1 297 ? -5.578 62.219 36 1 62 297 ARG A CA 1
ATOM 2330 C C . ARG A 1 297 ? -4.906 63.125 37.031 1 62 297 ARG A C 1
ATOM 2332 O O . ARG A 1 297 ? -3.744 62.938 37.375 1 62 297 ARG A O 1
ATOM 2339 N N . MET B 1 1 ? -30.578 26.281 5.488 1 70.81 1 MET B N 1
ATOM 2340 C CA . MET B 1 1 ? -29.562 25.453 4.82 1 70.81 1 MET B CA 1
ATOM 2341 C C . MET B 1 1 ? -29.281 24.188 5.621 1 70.81 1 MET B C 1
ATOM 2343 O O . MET B 1 1 ? -28.141 23.75 5.703 1 70.81 1 MET B O 1
ATOM 2347 N N . LEU B 1 2 ? -30.219 23.562 6.117 1 68.75 2 LEU B N 1
ATOM 2348 C CA . LEU B 1 2 ? -30.156 22.328 6.91 1 68.75 2 LEU B CA 1
ATOM 2349 C C . LEU B 1 2 ? -29.109 22.453 8.016 1 68.75 2 LEU B C 1
ATOM 2351 O O . LEU B 1 2 ? -28.422 21.484 8.336 1 68.75 2 LEU B O 1
ATOM 2355 N N . GLY B 1 3 ? -28.781 23.656 8.367 1 72.81 3 GLY B N 1
ATOM 2356 C CA . GLY B 1 3 ? -27.844 23.922 9.453 1 72.81 3 GLY B CA 1
ATOM 2357 C C . GLY B 1 3 ? -26.438 24.234 8.984 1 72.81 3 GLY B C 1
ATOM 2358 O O . GLY B 1 3 ? -25.562 24.562 9.789 1 72.81 3 GLY B O 1
ATOM 2359 N N . PHE B 1 4 ? -26.234 24.219 7.629 1 78 4 PHE B N 1
ATOM 2360 C CA . PHE B 1 4 ? -24.906 24.5 7.102 1 78 4 PHE B CA 1
ATOM 2361 C C . PHE B 1 4 ? -24.625 26 7.113 1 78 4 PHE B C 1
ATOM 2363 O O . PHE B 1 4 ? -25.516 26.812 6.832 1 78 4 PHE B O 1
ATOM 2370 N N . GLU B 1 5 ? -23.438 26.359 7.492 1 71.31 5 GLU B N 1
ATOM 2371 C CA . GLU B 1 5 ? -23.062 27.766 7.555 1 71.31 5 GLU B CA 1
ATOM 2372 C C . GLU B 1 5 ? -22.453 28.219 6.238 1 71.31 5 GLU B C 1
ATOM 2374 O O . GLU B 1 5 ? -22.531 29.406 5.891 1 71.31 5 GLU B O 1
ATOM 2379 N N . LYS B 1 6 ? -21.812 27.328 5.508 1 80.81 6 LYS B N 1
ATOM 2380 C CA . LYS B 1 6 ? -21.156 27.641 4.242 1 80.81 6 LYS B CA 1
ATOM 2381 C C . LYS B 1 6 ? -21.781 26.859 3.092 1 80.81 6 LYS B C 1
ATOM 2383 O O . LYS B 1 6 ? -22.109 25.688 3.236 1 80.81 6 LYS B O 1
ATOM 2388 N N . ARG B 1 7 ? -21.922 27.453 1.984 1 82.44 7 ARG B N 1
ATOM 2389 C CA . ARG B 1 7 ? -22.469 26.812 0.792 1 82.44 7 ARG B CA 1
ATOM 2390 C C . ARG B 1 7 ? -21.562 25.672 0.31 1 82.44 7 ARG B C 1
ATOM 2392 O O . ARG B 1 7 ? -22.047 24.641 -0.146 1 82.44 7 ARG B O 1
ATOM 2399 N N . SER B 1 8 ? -20.312 25.812 0.357 1 83.19 8 SER B N 1
ATOM 2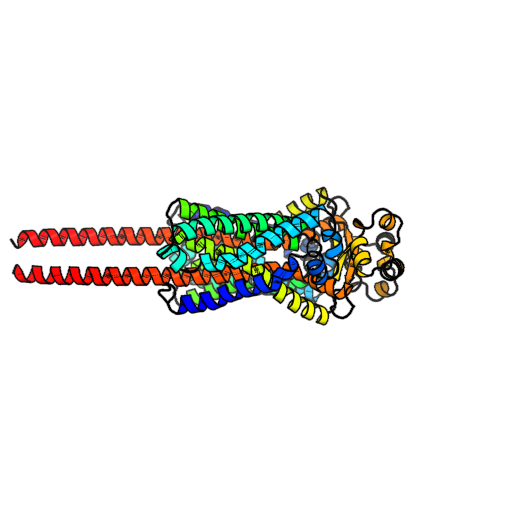400 C CA . SER B 1 8 ? -19.359 24.781 -0.071 1 83.19 8 SER B CA 1
ATOM 2401 C C . SER B 1 8 ? -19.516 23.516 0.752 1 83.19 8 SER B C 1
ATOM 2403 O O . SER B 1 8 ? -19.406 22.406 0.219 1 83.19 8 SER B O 1
ATOM 2405 N N . SER B 1 9 ? -19.766 23.719 1.976 1 84.81 9 SER B N 1
ATOM 2406 C CA . SER B 1 9 ? -19.969 22.562 2.84 1 84.81 9 SER B CA 1
ATOM 2407 C C . SER B 1 9 ? -21.25 21.812 2.475 1 84.81 9 SER B C 1
ATOM 2409 O O . SER B 1 9 ? -21.281 20.578 2.541 1 84.81 9 SER B O 1
ATOM 2411 N N . LEU B 1 10 ? -22.219 22.562 2.098 1 86.88 10 LEU B N 1
ATOM 2412 C CA . LEU B 1 10 ? -23.469 21.938 1.675 1 86.88 10 LEU B CA 1
ATOM 2413 C C . LEU B 1 10 ? -23.266 21.141 0.386 1 86.88 10 LEU B C 1
ATOM 2415 O O . LEU B 1 10 ? -23.766 20.031 0.261 1 86.88 10 LEU B O 1
ATOM 2419 N N . VAL B 1 11 ? -22.578 21.688 -0.49 1 88.5 11 VAL B N 1
ATOM 2420 C CA . VAL B 1 11 ? -22.328 21.031 -1.768 1 88.5 11 VAL B CA 1
ATOM 2421 C C . VAL B 1 11 ? -21.531 19.75 -1.538 1 88.5 11 VAL B C 1
ATOM 2423 O O . VAL B 1 11 ? -21.859 18.703 -2.107 1 88.5 11 VAL B O 1
ATOM 2426 N N . LEU B 1 12 ? -20.516 19.828 -0.696 1 88.81 12 LEU B N 1
ATOM 2427 C CA . LEU B 1 12 ? -19.703 18.656 -0.385 1 88.81 12 LEU B CA 1
ATOM 2428 C C . LEU B 1 12 ? -20.531 17.594 0.336 1 88.81 12 LEU B C 1
ATOM 2430 O O . LEU B 1 12 ? -20.391 16.406 0.069 1 88.81 12 LEU B O 1
ATOM 2434 N N . PHE B 1 13 ? -21.375 18.047 1.166 1 88.94 13 PHE B N 1
ATOM 2435 C CA . PHE B 1 13 ? -22.234 17.109 1.88 1 88.94 13 PHE B CA 1
ATOM 2436 C C . PHE B 1 13 ? -23.172 16.391 0.914 1 88.94 13 PHE B C 1
ATOM 2438 O O . PHE B 1 13 ? -23.344 15.18 1.003 1 88.94 13 PHE B O 1
ATOM 2445 N N . VAL B 1 14 ? -23.766 17.109 0.053 1 90.62 14 VAL B N 1
ATOM 2446 C CA . VAL B 1 14 ? -24.688 16.531 -0.904 1 90.62 14 VAL B CA 1
ATOM 2447 C C . VAL B 1 14 ? -23.953 15.539 -1.8 1 90.62 14 VAL B C 1
ATOM 2449 O O . VAL B 1 14 ? -24.469 14.453 -2.09 1 90.62 14 VAL B O 1
ATOM 2452 N N . PHE B 1 15 ? -22.812 15.828 -2.168 1 91.25 15 PHE B N 1
ATOM 2453 C CA . PHE B 1 15 ? -22.031 14.961 -3.051 1 91.25 15 PHE B CA 1
ATOM 2454 C C . PHE B 1 15 ? -21.594 13.703 -2.314 1 91.25 15 PHE B C 1
ATOM 2456 O O . PHE B 1 15 ? -21.938 12.586 -2.727 1 91.25 15 PHE B O 1
ATOM 2463 N N . PHE B 1 16 ? -20.938 13.867 -1.247 1 91.38 16 PHE B N 1
ATOM 2464 C CA . PHE B 1 16 ? -20.375 12.711 -0.555 1 91.38 16 PHE B CA 1
ATOM 2465 C C . PHE B 1 16 ? -21.438 11.969 0.225 1 91.38 16 PHE B C 1
ATOM 2467 O O . PHE B 1 16 ? -21.422 10.742 0.302 1 91.38 16 PHE B O 1
ATOM 2474 N N . GLY B 1 17 ? -22.344 12.75 0.881 1 91.56 17 GLY B N 1
ATOM 2475 C CA . GLY B 1 17 ? -23.484 12.109 1.539 1 91.56 17 GLY B CA 1
ATOM 2476 C C . GLY B 1 17 ? -24.375 11.352 0.581 1 91.56 17 GLY B C 1
ATOM 2477 O O . GLY B 1 17 ? -24.812 10.242 0.88 1 91.56 17 GLY B O 1
ATOM 2478 N N . GLY B 1 18 ? -24.594 11.961 -0.542 1 92.81 18 GLY B N 1
ATOM 2479 C CA . GLY B 1 18 ? -25.359 11.281 -1.576 1 92.81 18 GLY B CA 1
ATOM 2480 C C . GLY B 1 18 ? -24.688 10.023 -2.094 1 92.81 18 GLY B C 1
ATOM 2481 O O . GLY B 1 18 ? -25.359 9.016 -2.346 1 92.81 18 GLY B O 1
ATOM 2482 N N . ALA B 1 19 ? -23.406 10.086 -2.246 1 92.44 19 ALA B N 1
ATOM 2483 C CA . ALA B 1 19 ? -22.641 8.93 -2.717 1 92.44 19 ALA B CA 1
ATOM 2484 C C . ALA B 1 19 ? -22.734 7.773 -1.728 1 92.44 19 ALA B C 1
ATOM 2486 O O . ALA B 1 19 ? -22.938 6.621 -2.127 1 92.44 19 ALA B O 1
ATOM 2487 N N . ILE B 1 20 ? -22.625 8.125 -0.48 1 93.69 20 ILE B N 1
ATOM 2488 C CA . ILE B 1 20 ? -22.688 7.09 0.549 1 93.69 20 ILE B CA 1
ATOM 2489 C C . ILE B 1 20 ? -24.094 6.488 0.596 1 93.69 20 ILE B C 1
ATOM 2491 O O . ILE B 1 20 ? -24.25 5.266 0.654 1 93.69 20 ILE B O 1
ATOM 2495 N N . LEU B 1 21 ? -25.047 7.352 0.558 1 93.69 21 LEU B N 1
ATOM 2496 C CA . LEU B 1 21 ? -26.438 6.898 0.587 1 93.69 21 LEU B CA 1
ATOM 2497 C C . LEU B 1 21 ? -26.766 6.074 -0.655 1 93.69 21 LEU B C 1
ATOM 2499 O O . LEU B 1 21 ? -27.375 5.008 -0.554 1 93.69 21 LEU B O 1
ATOM 2503 N N . GLY B 1 22 ? -26.359 6.562 -1.772 1 94.5 22 GLY B N 1
ATOM 2504 C CA . GLY B 1 22 ? -26.578 5.84 -3.016 1 94.5 22 GLY B CA 1
ATOM 2505 C C . GLY B 1 22 ? -25.891 4.488 -3.051 1 94.5 22 GLY B C 1
ATOM 2506 O O . GLY B 1 22 ? -26.5 3.496 -3.479 1 94.5 22 GLY B O 1
ATOM 2507 N N . TYR B 1 23 ? -24.734 4.441 -2.602 1 94.69 23 TYR B N 1
ATOM 2508 C CA . TYR B 1 23 ? -24 3.184 -2.59 1 94.69 23 TYR B CA 1
ATOM 2509 C C . TYR B 1 23 ? -24.641 2.186 -1.632 1 94.69 23 TYR B C 1
ATOM 2511 O O . TYR B 1 23 ? -24.766 0.999 -1.949 1 94.69 23 TYR B O 1
ATOM 2519 N N . SER B 1 24 ? -24.969 2.676 -0.476 1 95.31 24 SER B N 1
ATOM 2520 C CA . SER B 1 24 ? -25.594 1.802 0.512 1 95.31 24 SER B CA 1
ATOM 2521 C C . SER B 1 24 ? -26.906 1.216 -0.012 1 95.31 24 SER B C 1
ATOM 2523 O O . SER B 1 24 ? -27.172 0.027 0.167 1 95.31 24 SER B O 1
ATOM 2525 N N . LEU B 1 25 ? -27.672 2.014 -0.694 1 96.06 25 LEU B N 1
ATOM 2526 C CA . LEU B 1 25 ? -28.922 1.534 -1.257 1 96.06 25 LEU B CA 1
ATOM 2527 C C . LEU B 1 25 ? -28.672 0.574 -2.414 1 96.06 25 LEU B C 1
ATOM 2529 O O . LEU B 1 25 ? -29.328 -0.46 -2.525 1 96.06 25 LEU B O 1
ATOM 2533 N N . ALA B 1 26 ? -27.766 0.868 -3.211 1 95.19 26 ALA B N 1
ATOM 2534 C CA . ALA B 1 26 ? -27.422 0.022 -4.352 1 95.19 26 ALA B CA 1
ATOM 2535 C C . ALA B 1 26 ? -26.906 -1.34 -3.889 1 95.19 26 ALA B C 1
ATOM 2537 O O . ALA B 1 26 ? -27.109 -2.35 -4.566 1 95.19 26 ALA B O 1
ATOM 2538 N N . LYS B 1 27 ? -26.297 -1.374 -2.732 1 96.38 27 LYS B N 1
ATOM 2539 C CA . LYS B 1 27 ? -25.688 -2.611 -2.254 1 96.38 27 LYS B CA 1
ATOM 2540 C C . LYS B 1 27 ? -26.609 -3.334 -1.273 1 96.38 27 LYS B C 1
ATOM 2542 O O . LYS B 1 27 ? -26.328 -4.465 -0.868 1 96.38 27 LYS B O 1
ATOM 2547 N N . SER B 1 28 ? -27.75 -2.797 -0.98 1 97 28 SER B N 1
ATOM 2548 C CA . SER B 1 28 ? -28.672 -3.375 0.002 1 97 28 SER B CA 1
ATOM 2549 C C . SER B 1 28 ? -29.125 -4.766 -0.422 1 97 28 SER B C 1
ATOM 2551 O O . SER B 1 28 ? -29.344 -5.637 0.422 1 97 28 SER B O 1
ATOM 2553 N N . PRO B 1 29 ? -29.203 -5.09 -1.738 1 96.94 29 PRO B N 1
ATOM 2554 C CA . PRO B 1 29 ? -29.609 -6.445 -2.125 1 96.94 29 PRO B CA 1
ATOM 2555 C C . PRO B 1 29 ? -28.578 -7.5 -1.714 1 96.94 29 PRO B C 1
ATOM 2557 O O . PRO B 1 29 ? -28.906 -8.688 -1.663 1 96.94 29 PRO B O 1
ATOM 2560 N N . THR B 1 30 ? -27.406 -7.105 -1.455 1 96.5 30 THR B N 1
ATOM 2561 C CA . THR B 1 30 ? -26.359 -8.062 -1.093 1 96.5 30 THR B CA 1
ATOM 2562 C C . THR B 1 30 ? -26.594 -8.602 0.317 1 96.5 30 THR B C 1
ATOM 2564 O O . THR B 1 30 ? -25.891 -9.523 0.754 1 96.5 30 THR B O 1
ATOM 2567 N N . MET B 1 31 ? -27.609 -8.047 0.995 1 97.38 31 MET B N 1
ATOM 2568 C CA . MET B 1 31 ? -27.969 -8.57 2.309 1 97.38 31 MET B CA 1
ATOM 2569 C C . MET B 1 31 ? -28.594 -9.945 2.189 1 97.38 31 MET B C 1
ATOM 2571 O O . MET B 1 31 ? -28.688 -10.688 3.172 1 97.38 31 MET B O 1
ATOM 2575 N N . ARG B 1 32 ? -29.016 -10.297 0.921 1 97.5 32 ARG B N 1
ATOM 2576 C CA . ARG B 1 32 ? -29.359 -11.672 0.573 1 97.5 32 ARG B CA 1
ATOM 2577 C C . ARG B 1 32 ? -28.156 -12.414 0.03 1 97.5 32 ARG B C 1
ATOM 2579 O O . ARG B 1 32 ? -27.594 -12.039 -1.004 1 97.5 32 ARG B O 1
ATOM 2586 N N . PHE B 1 33 ? -27.812 -13.492 0.641 1 97.62 33 PHE B N 1
ATOM 2587 C CA . PHE B 1 33 ? -26.547 -14.164 0.344 1 97.62 33 PHE B CA 1
ATOM 2588 C C . PHE B 1 33 ? -26.516 -14.617 -1.111 1 97.62 33 PHE B C 1
ATOM 2590 O O . PHE B 1 33 ? -25.469 -14.523 -1.767 1 97.62 33 PHE B O 1
ATOM 2597 N N . GLN B 1 34 ? -27.625 -15.117 -1.646 1 96.88 34 GLN B N 1
ATOM 2598 C CA . GLN B 1 34 ? -27.672 -15.594 -3.025 1 96.88 34 GLN B CA 1
ATOM 2599 C C . GLN B 1 34 ? -27.375 -14.461 -4.008 1 96.88 34 GLN B C 1
ATOM 2601 O O . GLN B 1 34 ? -26.703 -14.656 -5.02 1 96.88 34 GLN B O 1
ATOM 2606 N N . THR B 1 35 ? -27.906 -13.312 -3.691 1 97.12 35 THR B N 1
ATOM 2607 C CA . THR B 1 35 ? -27.672 -12.148 -4.523 1 97.12 35 THR B CA 1
ATOM 2608 C C . THR B 1 35 ? -26.203 -11.703 -4.41 1 97.12 35 THR B C 1
ATOM 2610 O O . THR B 1 35 ? -25.594 -11.32 -5.406 1 97.12 35 THR B O 1
ATOM 2613 N N . LEU B 1 36 ? -25.688 -11.773 -3.201 1 96.81 36 LEU B N 1
ATOM 2614 C CA . LEU B 1 36 ? -24.281 -11.445 -2.969 1 96.81 36 LEU B CA 1
ATOM 2615 C C . LEU B 1 36 ? -23.375 -12.328 -3.805 1 96.81 36 LEU B C 1
ATOM 2617 O O . LEU B 1 36 ? -22.438 -11.844 -4.449 1 96.81 36 LEU B O 1
ATOM 2621 N N . LEU B 1 37 ? -23.641 -13.617 -3.826 1 96.25 37 LEU B N 1
ATOM 2622 C CA . LEU B 1 37 ? -22.812 -14.578 -4.539 1 96.25 37 LEU B CA 1
ATOM 2623 C C . LEU B 1 37 ? -22.781 -14.266 -6.031 1 96.25 37 LEU B C 1
ATOM 2625 O O . LEU B 1 37 ? -21.75 -14.469 -6.688 1 96.25 37 LEU B O 1
ATOM 2629 N N . LYS B 1 38 ? -23.844 -13.711 -6.543 1 94.56 38 LYS B N 1
ATOM 2630 C CA . LYS B 1 38 ? -23.953 -13.43 -7.973 1 94.56 38 LYS B CA 1
ATOM 2631 C C . LYS B 1 38 ? -23.109 -12.219 -8.367 1 94.56 38 LYS B C 1
ATOM 2633 O O . LYS B 1 38 ? -22.719 -12.078 -9.523 1 94.56 38 LYS B O 1
ATOM 2638 N N . ILE B 1 39 ? -22.812 -11.383 -7.383 1 93.94 39 ILE B N 1
ATOM 2639 C CA . ILE B 1 39 ? -22.125 -10.141 -7.75 1 93.94 39 ILE B CA 1
ATOM 2640 C C . ILE B 1 39 ? -20.672 -10.203 -7.332 1 93.94 39 ILE B C 1
ATOM 2642 O O . ILE B 1 39 ? -19.875 -9.344 -7.707 1 93.94 39 ILE B O 1
ATOM 2646 N N . LEU B 1 40 ? -20.266 -11.211 -6.617 1 95.62 40 LEU B N 1
ATOM 2647 C CA . LEU B 1 40 ? -18.875 -11.398 -6.258 1 95.62 40 LEU B CA 1
ATOM 2648 C C . LEU B 1 40 ? -18.016 -11.625 -7.496 1 95.62 40 LEU B C 1
ATOM 2650 O O . LEU B 1 40 ? -18.484 -12.188 -8.492 1 95.62 40 LEU B O 1
ATOM 2654 N N . PHE B 1 41 ? -16.812 -11.148 -7.402 1 96 41 PHE B N 1
ATOM 2655 C CA . PHE B 1 41 ? -15.867 -11.469 -8.477 1 96 41 PHE B CA 1
ATOM 2656 C C . PHE B 1 41 ? -15.68 -12.969 -8.602 1 96 41 PHE B C 1
ATOM 2658 O O . PHE B 1 41 ? -15.766 -13.695 -7.609 1 96 41 PHE B O 1
ATOM 2665 N N . PRO B 1 42 ? -15.398 -13.453 -9.789 1 96.88 42 PRO B N 1
ATOM 2666 C CA . PRO B 1 42 ? -15.242 -14.898 -9.977 1 96.88 42 PRO B CA 1
ATOM 2667 C C . PRO B 1 42 ? -14.203 -15.508 -9.039 1 96.88 42 PRO B C 1
ATOM 2669 O O . PRO B 1 42 ? -13.117 -14.953 -8.875 1 96.88 42 PRO B O 1
ATOM 2672 N N . GLY B 1 43 ? -14.633 -16.625 -8.414 1 96.88 43 GLY B N 1
ATOM 2673 C CA . GLY B 1 43 ? -13.711 -17.359 -7.562 1 96.88 43 GLY B CA 1
ATOM 2674 C C . GLY B 1 43 ? -13.891 -17.062 -6.086 1 96.88 43 GLY B C 1
ATOM 2675 O O . GLY B 1 43 ? -13.562 -17.891 -5.234 1 96.88 43 GLY B O 1
ATOM 2676 N N . GLU B 1 44 ? -14.43 -15.891 -5.742 1 97.19 44 GLU B N 1
ATOM 2677 C CA . GLU B 1 44 ? -14.562 -15.477 -4.348 1 97.19 44 GLU B CA 1
ATOM 2678 C C . GLU B 1 44 ? -15.578 -16.344 -3.611 1 97.19 44 GLU B C 1
ATOM 2680 O O . GLU B 1 44 ? -15.43 -16.594 -2.414 1 97.19 44 GLU B O 1
ATOM 2685 N N . GLY B 1 45 ? -16.516 -16.828 -4.324 1 97.25 45 GLY B N 1
ATOM 2686 C CA . GLY B 1 45 ? -17.562 -17.625 -3.729 1 97.25 45 GLY B CA 1
ATOM 2687 C C . GLY B 1 45 ? -17.062 -18.906 -3.092 1 97.25 45 GLY B C 1
ATOM 2688 O O . GLY B 1 45 ? -17.672 -19.438 -2.164 1 97.25 45 GLY B O 1
ATOM 2689 N N . PHE B 1 46 ? -15.906 -19.422 -3.604 1 97.56 46 PHE B N 1
ATOM 2690 C CA . PHE B 1 46 ? -15.359 -20.672 -3.064 1 97.56 46 PHE B CA 1
ATOM 2691 C C . PHE B 1 46 ? -15.18 -20.562 -1.555 1 97.56 46 PHE B C 1
ATOM 2693 O O . PHE B 1 46 ? -15.617 -21.453 -0.813 1 97.56 46 PHE B O 1
ATOM 2700 N N . TRP B 1 47 ? -14.547 -19.516 -1.021 1 97 47 TRP B N 1
ATOM 2701 C CA . TRP B 1 47 ? -14.281 -19.344 0.403 1 97 47 TRP B CA 1
ATOM 2702 C C . TRP B 1 47 ? -15.516 -18.844 1.137 1 97 47 TRP B C 1
ATOM 2704 O O . TRP B 1 47 ? -15.852 -19.328 2.217 1 97 47 TRP B O 1
ATOM 2714 N N . PHE B 1 48 ? -16.281 -17.969 0.497 1 97.56 48 PHE B N 1
ATOM 2715 C CA . PHE B 1 48 ? -17.297 -17.234 1.23 1 97.56 48 PHE B CA 1
ATOM 2716 C C . PHE B 1 48 ? -18.594 -18.031 1.299 1 97.56 48 PHE B C 1
ATOM 2718 O O . PHE B 1 48 ? -19.531 -17.641 1.982 1 97.56 48 PHE B O 1
ATOM 2725 N N . GLU B 1 49 ? -18.609 -19.156 0.674 1 97.94 49 GLU B N 1
ATOM 2726 C CA . GLU B 1 49 ? -19.719 -20.094 0.865 1 97.94 49 GLU B CA 1
ATOM 2727 C C . GLU B 1 49 ? -19.484 -21 2.068 1 97.94 49 GLU B C 1
ATOM 2729 O O . GLU B 1 49 ? -20.406 -21.656 2.543 1 97.94 49 GLU B O 1
ATOM 2734 N N . GLN B 1 50 ? -18.281 -21.078 2.496 1 97.5 50 GLN B N 1
ATOM 2735 C CA . GLN B 1 50 ? -17.969 -21.859 3.689 1 97.5 50 GLN B CA 1
ATOM 2736 C C . GLN B 1 50 ? -18.516 -21.188 4.945 1 97.5 50 GLN B C 1
ATOM 2738 O O . GLN B 1 50 ? -18.484 -19.953 5.059 1 97.5 50 GLN B O 1
ATOM 2743 N N . THR B 1 51 ? -18.859 -21.891 5.906 1 98 51 THR B N 1
ATOM 2744 C CA . THR B 1 51 ? -19.656 -21.453 7.039 1 98 51 THR B CA 1
ATOM 2745 C C . THR B 1 51 ? -19 -20.281 7.754 1 98 51 THR B C 1
ATOM 2747 O O . THR B 1 51 ? -19.594 -19.219 7.902 1 98 51 THR B O 1
ATOM 2750 N N . PHE B 1 52 ? -17.797 -20.422 8.18 1 98.19 52 PHE B N 1
ATOM 2751 C CA . PHE B 1 52 ? -17.125 -19.375 8.953 1 98.19 52 PHE B CA 1
ATOM 2752 C C . PHE B 1 52 ? -17.047 -18.078 8.156 1 98.19 52 PHE B C 1
ATOM 2754 O O . PHE B 1 52 ? -17.375 -17.016 8.664 1 98.19 52 PHE B O 1
ATOM 2761 N N . TRP B 1 53 ? -16.594 -18.219 6.961 1 98.12 53 TRP B N 1
ATOM 2762 C CA . TRP B 1 53 ? -16.391 -17.031 6.129 1 98.12 53 TRP B CA 1
ATOM 2763 C C . TRP B 1 53 ? -17.719 -16.406 5.73 1 98.12 53 TRP B C 1
ATOM 2765 O O . TRP B 1 53 ? -17.844 -15.18 5.633 1 98.12 53 TRP B O 1
ATOM 2775 N N . LYS B 1 54 ? -18.719 -17.281 5.488 1 98.44 54 LYS B N 1
ATOM 2776 C CA . LYS B 1 54 ? -20.062 -16.797 5.156 1 98.44 54 LYS B CA 1
ATOM 2777 C C . LYS B 1 54 ? -20.641 -15.953 6.289 1 98.44 54 LYS B C 1
ATOM 2779 O O . LYS B 1 54 ? -21.125 -14.852 6.062 1 98.44 54 LYS B O 1
ATOM 2784 N N . ILE B 1 55 ? -20.562 -16.469 7.461 1 98.69 55 ILE B N 1
ATOM 2785 C CA . ILE B 1 55 ? -21.094 -15.766 8.625 1 98.69 55 ILE B CA 1
ATOM 2786 C C . ILE B 1 55 ? -20.359 -14.445 8.805 1 98.69 55 ILE B C 1
ATOM 2788 O O . ILE B 1 55 ? -20.984 -13.398 8.992 1 98.69 55 ILE B O 1
ATOM 2792 N N . ASN B 1 56 ? -19.062 -14.492 8.727 1 98.81 56 ASN B N 1
ATOM 2793 C CA . ASN B 1 56 ? -18.25 -13.289 8.883 1 98.81 56 ASN B CA 1
ATOM 2794 C C . ASN B 1 56 ? -18.609 -12.234 7.832 1 98.81 56 ASN B C 1
ATOM 2796 O O . ASN B 1 56 ? -18.781 -11.062 8.156 1 98.81 56 ASN B O 1
ATOM 2800 N N . LEU B 1 57 ? -18.703 -12.688 6.617 1 98.56 57 LEU B N 1
ATOM 2801 C CA . LEU B 1 57 ? -19.031 -11.781 5.523 1 98.56 57 LEU B CA 1
ATOM 2802 C C . LEU B 1 57 ? -20.422 -11.18 5.715 1 98.56 57 LEU B C 1
ATOM 2804 O O . LEU B 1 57 ? -20.625 -9.977 5.504 1 98.56 57 LEU B O 1
ATOM 2808 N N . MET B 1 58 ? -21.344 -11.961 6.129 1 98.69 58 MET B N 1
ATOM 2809 C CA . MET B 1 58 ? -22.719 -11.477 6.309 1 98.69 58 MET B CA 1
ATOM 2810 C C . MET B 1 58 ? -22.797 -10.5 7.473 1 98.69 58 MET B C 1
ATOM 2812 O O . MET B 1 58 ? -23.547 -9.523 7.414 1 98.69 58 MET B O 1
ATOM 2816 N N . ILE B 1 59 ? -22.031 -10.711 8.547 1 98.81 59 ILE B N 1
ATOM 2817 C CA . ILE B 1 59 ? -21.984 -9.727 9.625 1 98.81 59 ILE B CA 1
ATOM 2818 C C . ILE B 1 59 ? -21.438 -8.406 9.086 1 98.81 59 ILE B C 1
ATOM 2820 O O . ILE B 1 59 ? -21.984 -7.34 9.375 1 98.81 59 ILE B O 1
ATOM 2824 N N . HIS B 1 60 ? -20.422 -8.508 8.289 1 98.75 60 HIS B N 1
ATOM 2825 C CA . HIS B 1 60 ? -19.859 -7.309 7.684 1 98.75 60 HIS B CA 1
ATOM 2826 C C . HIS B 1 60 ? -20.906 -6.543 6.879 1 98.75 60 HIS B C 1
ATOM 2828 O O . HIS B 1 60 ? -21.062 -5.332 7.043 1 98.75 60 HIS B O 1
ATOM 2834 N N . ILE B 1 61 ? -21.609 -7.277 6.074 1 98.31 61 ILE B N 1
ATOM 2835 C CA . ILE B 1 61 ? -22.594 -6.664 5.188 1 98.31 61 ILE B CA 1
ATOM 2836 C C . ILE B 1 61 ? -23.734 -6.078 6.012 1 98.31 61 ILE B C 1
ATOM 2838 O O . ILE B 1 61 ? -24.141 -4.93 5.805 1 98.31 61 ILE B O 1
ATOM 2842 N N . PHE B 1 62 ? -24.234 -6.766 7.004 1 98.56 62 PHE B N 1
ATOM 2843 C CA . PHE B 1 62 ? -25.375 -6.355 7.801 1 98.56 62 PHE B CA 1
ATOM 2844 C C . PHE B 1 62 ? -25.016 -5.199 8.719 1 98.56 62 PHE B C 1
ATOM 2846 O O . PHE B 1 62 ? -25.891 -4.512 9.242 1 98.56 62 PHE B O 1
ATOM 2853 N N . THR B 1 63 ? -23.766 -5.004 8.891 1 98.62 63 THR B N 1
ATOM 2854 C CA . THR B 1 63 ? -23.359 -3.889 9.742 1 98.62 63 THR B CA 1
ATOM 2855 C C . THR B 1 63 ? -22.922 -2.695 8.891 1 98.62 63 THR B C 1
ATOM 2857 O O . THR B 1 63 ? -23.219 -1.547 9.227 1 98.62 63 THR B O 1
ATOM 2860 N N . CYS B 1 64 ? -22.312 -2.953 7.816 1 97.81 64 CYS B N 1
ATOM 2861 C CA . CYS B 1 64 ? -21.734 -1.873 7.02 1 97.81 64 CYS B CA 1
ATOM 2862 C C . CYS B 1 64 ? -22.828 -1.107 6.281 1 97.81 64 CYS B C 1
ATOM 2864 O O . CYS B 1 64 ? -22.766 0.118 6.168 1 97.81 64 CYS B O 1
ATOM 2866 N N . ILE B 1 65 ? -23.844 -1.76 5.773 1 97.75 65 ILE B N 1
ATOM 2867 C CA . ILE B 1 65 ? -24.875 -1.121 4.949 1 97.75 65 ILE B CA 1
ATOM 2868 C C . ILE B 1 65 ? -25.719 -0.19 5.812 1 97.75 65 ILE B C 1
ATOM 2870 O O . ILE B 1 65 ? -25.828 1.003 5.523 1 97.75 65 ILE B O 1
ATOM 2874 N N . PRO B 1 66 ? -26.266 -0.613 6.926 1 98.06 66 PRO B N 1
ATOM 2875 C CA . PRO B 1 66 ? -27.016 0.332 7.762 1 98.06 66 PRO B CA 1
ATOM 2876 C C . PRO B 1 66 ? -26.141 1.44 8.328 1 98.06 66 PRO B C 1
ATOM 2878 O O . PRO B 1 66 ? -26.578 2.588 8.445 1 98.06 66 PRO B O 1
ATOM 2881 N N . ALA B 1 67 ? -24.953 1.084 8.742 1 98.38 67 ALA B N 1
ATOM 2882 C CA . ALA B 1 67 ? -24.047 2.121 9.242 1 98.38 67 ALA B CA 1
ATOM 2883 C C . ALA B 1 67 ? -23.844 3.219 8.203 1 98.38 67 ALA B C 1
ATOM 2885 O O . ALA B 1 67 ? -23.922 4.406 8.523 1 98.38 67 ALA B O 1
ATOM 2886 N N . SER B 1 68 ? -23.578 2.775 6.988 1 97.62 68 SER B N 1
ATOM 2887 C CA . SER B 1 68 ? -23.375 3.73 5.906 1 97.62 68 SER B CA 1
ATOM 2888 C C . SER B 1 68 ? -24.641 4.535 5.633 1 97.62 68 SER B C 1
ATOM 2890 O O . SER B 1 68 ? -24.594 5.758 5.477 1 97.62 68 SER B O 1
ATOM 2892 N N . PHE B 1 69 ? -25.734 3.928 5.641 1 96.81 69 PHE B N 1
ATOM 2893 C CA . PHE B 1 69 ? -27.016 4.59 5.387 1 96.81 69 PHE B CA 1
ATOM 2894 C C . PHE B 1 69 ? -27.297 5.645 6.449 1 96.81 69 PHE B C 1
ATOM 2896 O O . PHE B 1 69 ? -27.578 6.797 6.125 1 96.81 69 PHE B O 1
ATOM 2903 N N . PHE B 1 70 ? -27.141 5.344 7.664 1 96.75 70 PHE B N 1
ATOM 2904 C CA . PHE B 1 70 ? -27.547 6.223 8.758 1 96.75 70 PHE B CA 1
ATOM 2905 C C . PHE B 1 70 ? -26.438 7.242 9.055 1 96.75 70 PHE B C 1
ATOM 2907 O O . PHE B 1 70 ? -26.688 8.258 9.703 1 96.75 70 PHE B O 1
ATOM 2914 N N . SER B 1 71 ? -25.234 6.996 8.578 1 96.19 71 SER B N 1
ATOM 2915 C CA . SER B 1 71 ? -24.141 7.934 8.82 1 96.19 71 SER B CA 1
ATOM 2916 C C . SER B 1 71 ? -24.453 9.305 8.227 1 96.19 71 SER B C 1
ATOM 2918 O O . SER B 1 71 ? -24.031 10.328 8.766 1 96.19 71 SER B O 1
ATOM 2920 N N . VAL B 1 72 ? -25.188 9.383 7.195 1 94.38 72 VAL B N 1
ATOM 2921 C CA . VAL B 1 72 ? -25.516 10.625 6.508 1 94.38 72 VAL B CA 1
ATOM 2922 C C . VAL B 1 72 ? -26.328 11.531 7.438 1 94.38 72 VAL B C 1
ATOM 2924 O O . VAL B 1 72 ? -26.141 12.75 7.441 1 94.38 72 VAL B O 1
ATOM 2927 N N . PHE B 1 73 ? -27.109 11.016 8.266 1 92.88 73 PHE B N 1
ATOM 2928 C CA . PHE B 1 73 ? -27.922 11.789 9.195 1 92.88 73 PHE B CA 1
ATOM 2929 C C . PHE B 1 73 ? -27.078 12.312 10.344 1 92.88 73 PHE B C 1
ATOM 2931 O O . PHE B 1 73 ? -27.375 13.359 10.93 1 92.88 73 PHE B O 1
ATOM 2938 N N . CYS B 1 74 ? -26.031 11.562 10.594 1 93.5 74 CYS B N 1
ATOM 2939 C CA . CYS B 1 74 ? -25.125 12 11.656 1 93.5 74 CYS B CA 1
ATOM 2940 C C . CYS B 1 74 ? -24.312 13.203 11.211 1 93.5 74 CYS B C 1
ATOM 2942 O O . CYS B 1 74 ? -23.859 14 12.047 1 93.5 74 CYS B O 1
ATOM 2944 N N . PHE B 1 75 ? -24.188 13.383 9.914 1 92.12 75 PHE B N 1
ATOM 2945 C CA . PHE B 1 75 ? -23.359 14.461 9.414 1 92.12 75 PHE B CA 1
ATOM 2946 C C . PHE B 1 75 ? -24.188 15.695 9.094 1 92.12 75 PHE B C 1
ATOM 2948 O O . PHE B 1 75 ? -23.656 16.734 8.711 1 92.12 75 PHE B O 1
ATOM 2955 N N . LEU B 1 76 ? -25.531 15.609 9.289 1 88.25 76 LEU B N 1
ATOM 2956 C CA . LEU B 1 76 ? -26.406 16.766 9.164 1 88.25 76 LEU B CA 1
ATOM 2957 C C . LEU B 1 76 ? -26.297 17.656 10.398 1 88.25 76 LEU B C 1
ATOM 2959 O O . LEU B 1 76 ? -26.547 17.219 11.516 1 88.25 76 LEU B O 1
ATOM 2963 N N . PRO B 1 77 ? -25.984 18.891 10.109 1 86.94 77 PRO B N 1
ATOM 2964 C CA . PRO B 1 77 ? -25.797 19.781 11.266 1 86.94 77 PRO B CA 1
ATOM 2965 C C . PRO B 1 77 ? -27.062 19.891 12.125 1 86.94 77 PRO B C 1
ATOM 2967 O O . PRO B 1 77 ? -26.969 20.109 13.336 1 86.94 77 PRO B O 1
ATOM 2970 N N . ILE B 1 78 ? -28.188 19.75 11.594 1 82.69 78 ILE B N 1
ATOM 2971 C CA . ILE B 1 78 ? -29.438 19.859 12.328 1 82.69 78 ILE B CA 1
ATOM 2972 C C . ILE B 1 78 ? -29.531 18.766 13.375 1 82.69 78 ILE B C 1
ATOM 2974 O O . ILE B 1 78 ? -30.172 18.938 14.422 1 82.69 78 ILE B O 1
ATOM 2978 N N . SER B 1 79 ? -28.891 17.688 13.141 1 83.44 79 SER B N 1
ATOM 2979 C CA . SER B 1 79 ? -28.984 16.547 14.039 1 83.44 79 SER B CA 1
ATOM 2980 C C . SER B 1 79 ? -28.344 16.844 15.391 1 83.44 79 SER B C 1
ATOM 2982 O O . SER B 1 79 ? -28.859 16.438 16.438 1 83.44 79 SER B O 1
ATOM 2984 N N . TRP B 1 80 ? -27.297 17.594 15.414 1 84.94 80 TRP B N 1
ATOM 2985 C CA . TRP B 1 80 ? -26.672 17.844 16.703 1 84.94 80 TRP B CA 1
ATOM 2986 C C . TRP B 1 80 ? -27.062 19.219 17.234 1 84.94 80 TRP B C 1
ATOM 2988 O O . TRP B 1 80 ? -26.969 19.484 18.438 1 84.94 80 TRP B O 1
ATOM 2998 N N . LYS B 1 81 ? -27.516 20.125 16.391 1 86.12 81 LYS B N 1
ATOM 2999 C CA . LYS B 1 81 ? -27.938 21.453 16.828 1 86.12 81 LYS B CA 1
ATOM 3000 C C . LYS B 1 81 ? -29.328 21.422 17.453 1 86.12 81 LYS B C 1
ATOM 3002 O O . LYS B 1 81 ? -29.547 22.031 18.5 1 86.12 81 LYS B O 1
ATOM 3007 N N . ARG B 1 82 ? -30.156 20.625 16.922 1 89.19 82 ARG B N 1
ATOM 3008 C CA . ARG B 1 82 ? -31.562 20.625 17.359 1 89.19 82 ARG B CA 1
ATOM 3009 C C . ARG B 1 82 ? -31.875 19.391 18.172 1 89.19 82 ARG B C 1
ATOM 3011 O O . ARG B 1 82 ? -32.688 19.438 19.109 1 89.19 82 ARG B O 1
ATOM 3018 N N . TRP B 1 83 ? -31.219 18.312 17.781 1 92.06 83 TRP B N 1
ATOM 3019 C CA . TRP B 1 83 ? -31.547 17.047 18.422 1 92.06 83 TRP B CA 1
ATOM 3020 C C . TRP B 1 83 ? -30.297 16.359 18.938 1 92.06 83 TRP B C 1
ATOM 3022 O O . TRP B 1 83 ? -30 15.219 18.562 1 92.06 83 TRP B O 1
ATOM 3032 N N . PRO B 1 84 ? -29.625 16.891 19.844 1 92.5 84 PRO B N 1
ATOM 3033 C CA . PRO B 1 84 ? -28.344 16.359 20.297 1 92.5 84 PRO B CA 1
ATOM 3034 C C . PRO B 1 84 ? -28.453 14.945 20.891 1 92.5 84 PRO B C 1
ATOM 3036 O O . PRO B 1 84 ? -27.547 14.133 20.734 1 92.5 84 PRO B O 1
ATOM 3039 N N . LYS B 1 85 ? -29.562 14.711 21.547 1 94.38 85 LYS B N 1
ATOM 3040 C CA . LYS B 1 85 ? -29.75 13.383 22.125 1 94.38 85 LYS B CA 1
ATOM 3041 C C . LYS B 1 85 ? -29.859 12.32 21.031 1 94.38 85 LYS B C 1
ATOM 3043 O O . LYS B 1 85 ? -29.297 11.234 21.156 1 94.38 85 LYS B O 1
ATOM 3048 N N . VAL B 1 86 ? -30.594 12.641 20.047 1 94.19 86 VAL B N 1
ATOM 3049 C CA . VAL B 1 86 ? -30.766 11.727 18.922 1 94.19 86 VAL B CA 1
ATOM 3050 C C . VAL B 1 86 ? -29.422 11.516 18.219 1 94.19 86 VAL B C 1
ATOM 3052 O O . VAL B 1 86 ? -29.062 10.383 17.875 1 94.19 86 VAL B O 1
ATOM 3055 N N . HIS B 1 87 ? -28.656 12.57 17.984 1 96.12 87 HIS B N 1
ATOM 3056 C CA . HIS B 1 87 ? -27.328 12.469 17.391 1 96.12 87 HIS B CA 1
ATOM 3057 C C . HIS B 1 87 ? -26.422 11.555 18.203 1 96.12 87 HIS B C 1
ATOM 3059 O O . HIS B 1 87 ? -25.719 10.711 17.641 1 96.12 87 HIS B O 1
ATOM 3065 N N . ASN B 1 88 ? -26.5 11.695 19.422 1 95.69 88 ASN B N 1
ATOM 3066 C CA . ASN B 1 88 ? -25.641 10.906 20.312 1 95.69 88 ASN B CA 1
ATOM 3067 C C . ASN B 1 88 ? -25.969 9.422 20.219 1 95.69 88 ASN B C 1
ATOM 3069 O O . ASN B 1 88 ? -25.062 8.594 20.094 1 95.69 88 ASN B O 1
ATOM 3073 N N . ILE B 1 89 ? -27.203 9.117 20.297 1 96.5 89 ILE B N 1
ATOM 3074 C CA . ILE B 1 89 ? -27.625 7.723 20.25 1 96.5 89 ILE B CA 1
ATOM 3075 C C . ILE B 1 89 ? -27.312 7.129 18.875 1 96.5 89 ILE B C 1
ATOM 3077 O O . ILE B 1 89 ? -26.703 6.062 18.781 1 96.5 89 ILE B O 1
ATOM 3081 N N . LEU B 1 90 ? -27.703 7.816 17.875 1 97.12 90 LEU B N 1
ATOM 3082 C CA . LEU B 1 90 ? -27.453 7.367 16.5 1 97.12 90 LEU B CA 1
ATOM 3083 C C . LEU B 1 90 ? -25.953 7.242 16.234 1 97.12 90 LEU B C 1
ATOM 3085 O O . LEU B 1 90 ? -25.516 6.285 15.594 1 97.12 90 LEU B O 1
ATOM 3089 N N . GLY B 1 91 ? -25.188 8.227 16.688 1 97.62 91 GLY B N 1
ATOM 3090 C CA . GLY B 1 91 ? -23.75 8.195 16.531 1 97.62 91 GLY B CA 1
ATOM 3091 C C . GLY B 1 91 ? -23.109 6.961 17.141 1 97.62 91 GLY B C 1
ATOM 3092 O O . GLY B 1 91 ? -22.219 6.352 16.547 1 97.62 91 GLY B O 1
ATOM 3093 N N . TYR B 1 92 ? -23.594 6.633 18.281 1 97.62 92 TYR B N 1
ATOM 3094 C CA . TYR B 1 92 ? -23.031 5.465 18.953 1 97.62 92 TYR B CA 1
ATOM 3095 C C . TYR B 1 92 ? -23.391 4.18 18.219 1 97.62 92 TYR B C 1
ATOM 3097 O O . TYR B 1 92 ? -22.562 3.279 18.094 1 97.62 92 TYR B O 1
ATOM 3105 N N . ILE B 1 93 ? -24.578 4.113 17.781 1 98.31 93 ILE B N 1
ATOM 3106 C CA . ILE B 1 93 ? -25.047 2.934 17.062 1 98.31 93 ILE B CA 1
ATOM 3107 C C . ILE B 1 93 ? -24.25 2.787 15.766 1 98.31 93 ILE B C 1
ATOM 3109 O O . ILE B 1 93 ? -23.688 1.725 15.484 1 98.31 93 ILE B O 1
ATOM 3113 N N . VAL B 1 94 ? -24.172 3.832 15.031 1 98.5 94 VAL B N 1
ATOM 3114 C CA . VAL B 1 94 ? -23.484 3.83 13.742 1 98.5 94 VAL B CA 1
ATOM 3115 C C . VAL B 1 94 ? -22.016 3.518 13.945 1 98.5 94 VAL B C 1
ATOM 3117 O O . VAL B 1 94 ? -21.422 2.732 13.195 1 98.5 94 VAL B O 1
ATOM 3120 N N . SER B 1 95 ? -21.406 4.102 14.977 1 98.62 95 SER B N 1
ATOM 3121 C CA . SER B 1 95 ? -20 3.873 15.281 1 98.62 95 SER B CA 1
ATOM 3122 C C . SER B 1 95 ? -19.75 2.41 15.633 1 98.62 95 SER B C 1
ATOM 3124 O O . SER B 1 95 ? -18.781 1.812 15.164 1 98.62 95 SER B O 1
ATOM 3126 N N . THR B 1 96 ? -20.625 1.861 16.438 1 98.69 96 THR B N 1
ATOM 3127 C CA . THR B 1 96 ? -20.484 0.467 16.844 1 98.69 96 THR B CA 1
ATOM 3128 C C . THR B 1 96 ? -20.609 -0.461 15.641 1 98.69 96 THR B C 1
ATOM 3130 O O . THR B 1 96 ? -19.797 -1.376 15.469 1 98.69 96 THR B O 1
ATOM 3133 N N . LEU B 1 97 ? -21.562 -0.22 14.82 1 98.81 97 LEU B N 1
ATOM 3134 C CA . LEU B 1 97 ? -21.75 -1.021 13.617 1 98.81 97 LEU B CA 1
ATOM 3135 C C . LEU B 1 97 ? -20.531 -0.942 12.711 1 98.81 97 LEU B C 1
ATOM 3137 O O . LEU B 1 97 ? -20.078 -1.959 12.18 1 98.81 97 LEU B O 1
ATOM 3141 N N . LEU B 1 98 ? -20 0.219 12.555 1 98.69 98 LEU B N 1
ATOM 3142 C CA . LEU B 1 98 ? -18.859 0.395 11.664 1 98.69 98 LEU B CA 1
ATOM 3143 C C . LEU B 1 98 ? -17.625 -0.326 12.195 1 98.69 98 LEU B C 1
ATOM 3145 O O . LEU B 1 98 ? -16.891 -0.951 11.438 1 98.69 98 LEU B O 1
ATOM 3149 N N . VAL B 1 99 ? -17.391 -0.263 13.516 1 98.81 99 VAL B N 1
ATOM 3150 C CA . VAL B 1 99 ? -16.234 -0.92 14.109 1 98.81 99 VAL B CA 1
ATOM 3151 C C . VAL B 1 99 ? -16.344 -2.434 13.938 1 98.81 99 VAL B C 1
ATOM 3153 O O . VAL B 1 99 ? -15.383 -3.096 13.555 1 98.81 99 VAL B O 1
ATOM 3156 N N . ILE B 1 100 ? -17.531 -2.975 14.18 1 98.81 100 ILE B N 1
ATOM 3157 C CA . ILE B 1 100 ? -17.766 -4.398 13.969 1 98.81 100 ILE B CA 1
ATOM 3158 C C . ILE B 1 100 ? -17.516 -4.75 12.5 1 98.81 100 ILE B C 1
ATOM 3160 O O . ILE B 1 100 ? -16.875 -5.75 12.195 1 98.81 100 ILE B O 1
ATOM 3164 N N . SER B 1 101 ? -18.016 -3.914 11.656 1 98.81 101 SER B N 1
ATOM 3165 C CA . SER B 1 101 ? -17.844 -4.129 10.227 1 98.81 101 SER B CA 1
ATOM 3166 C C . SER B 1 101 ? -16.359 -4.141 9.844 1 98.81 101 SER B C 1
ATOM 3168 O O . SER B 1 101 ? -15.93 -4.961 9.023 1 98.81 101 SER B O 1
ATOM 3170 N N . CYS B 1 102 ? -15.617 -3.232 10.406 1 98.81 102 CYS B N 1
ATOM 3171 C CA . CYS B 1 102 ? -14.188 -3.139 10.117 1 98.81 102 CYS B CA 1
ATOM 3172 C C . CYS B 1 102 ? -13.453 -4.395 10.57 1 98.81 102 CYS B C 1
ATOM 3174 O O . CYS B 1 102 ? -12.57 -4.887 9.875 1 98.81 102 CYS B O 1
ATOM 3176 N N . VAL B 1 103 ? -13.781 -4.91 11.695 1 98.75 103 VAL B N 1
ATOM 3177 C CA . VAL B 1 103 ? -13.164 -6.133 12.195 1 98.75 103 VAL B CA 1
ATOM 3178 C C . VAL B 1 103 ? -13.461 -7.293 11.25 1 98.75 103 VAL B C 1
ATOM 3180 O O . VAL B 1 103 ? -12.562 -8.047 10.883 1 98.75 103 VAL B O 1
ATOM 3183 N N . CYS B 1 104 ? -14.695 -7.414 10.844 1 98.88 104 CYS B N 1
ATOM 3184 C CA . CYS B 1 104 ? -15.094 -8.484 9.945 1 98.88 104 CYS B CA 1
ATOM 3185 C C . CYS B 1 104 ? -14.445 -8.312 8.57 1 98.88 104 CYS B C 1
ATOM 3187 O O . CYS B 1 104 ? -14.102 -9.297 7.914 1 98.88 104 CYS B O 1
ATOM 3189 N N . ALA B 1 105 ? -14.297 -7.074 8.148 1 98.5 105 ALA B N 1
ATOM 3190 C CA . ALA B 1 105 ? -13.625 -6.797 6.879 1 98.5 105 ALA B CA 1
ATOM 3191 C C . ALA B 1 105 ? -12.156 -7.215 6.941 1 98.5 105 ALA B C 1
ATOM 3193 O O . ALA B 1 105 ? -11.609 -7.719 5.957 1 98.5 105 ALA B O 1
ATOM 3194 N N . ALA B 1 106 ? -11.531 -6.984 8.078 1 98.44 106 ALA B N 1
ATOM 3195 C CA . ALA B 1 106 ? -10.148 -7.418 8.273 1 98.44 106 ALA B CA 1
ATOM 3196 C C . ALA B 1 106 ? -10.031 -8.938 8.172 1 98.44 106 ALA B C 1
ATOM 3198 O O . ALA B 1 106 ? -9.094 -9.453 7.559 1 98.44 106 ALA B O 1
ATOM 3199 N N . ILE B 1 107 ? -10.977 -9.625 8.688 1 98.5 107 ILE B N 1
ATOM 3200 C CA . ILE B 1 107 ? -10.984 -11.078 8.633 1 98.5 107 ILE B CA 1
ATOM 3201 C C . ILE B 1 107 ? -11.18 -11.539 7.191 1 98.5 107 ILE B C 1
ATOM 3203 O O . ILE B 1 107 ? -10.547 -12.508 6.754 1 98.5 107 ILE B O 1
ATOM 3207 N N . ILE B 1 108 ? -12 -10.836 6.422 1 97.88 108 ILE B N 1
ATOM 3208 C CA . ILE B 1 108 ? -12.25 -11.133 5.016 1 97.88 108 ILE B CA 1
ATOM 3209 C C . ILE B 1 108 ? -10.938 -11.047 4.234 1 97.88 108 ILE B C 1
ATOM 3211 O O . ILE B 1 108 ? -10.734 -11.797 3.275 1 97.88 108 ILE B O 1
ATOM 3215 N N . GLY B 1 109 ? -10.016 -10.172 4.691 1 97.56 109 GLY B N 1
ATOM 3216 C CA . GLY B 1 109 ? -8.758 -9.945 4.004 1 97.56 109 GLY B CA 1
ATOM 3217 C C . GLY B 1 109 ? -7.926 -11.211 3.854 1 97.56 109 GLY B C 1
ATOM 3218 O O . GLY B 1 109 ? -7.148 -11.336 2.904 1 97.56 109 GLY B O 1
ATOM 3219 N N . ARG B 1 110 ? -8.117 -12.18 4.676 1 97.12 110 ARG B N 1
ATOM 3220 C CA . ARG B 1 110 ? -7.34 -13.414 4.641 1 97.12 110 ARG B CA 1
ATOM 3221 C C . ARG B 1 110 ? -7.609 -14.195 3.361 1 97.12 110 ARG B C 1
ATOM 3223 O O . ARG B 1 110 ? -6.719 -14.859 2.832 1 97.12 110 ARG B O 1
ATOM 3230 N N . ARG B 1 111 ? -8.805 -14.07 2.828 1 97.25 111 ARG B N 1
ATOM 3231 C CA . ARG B 1 111 ? -9.18 -14.883 1.674 1 97.25 111 ARG B CA 1
ATOM 3232 C C . ARG B 1 111 ? -9.625 -14.008 0.509 1 97.25 111 ARG B C 1
ATOM 3234 O O . ARG B 1 111 ? -9.688 -14.469 -0.633 1 97.25 111 ARG B O 1
ATOM 3241 N N . GLY B 1 112 ? -9.914 -12.734 0.852 1 97.19 112 GLY B N 1
ATOM 3242 C CA . GLY B 1 112 ? -10.414 -11.844 -0.181 1 97.19 112 GLY B CA 1
ATOM 3243 C C . GLY B 1 112 ? -9.406 -11.586 -1.287 1 97.19 112 GLY B C 1
ATOM 3244 O O . GLY B 1 112 ? -8.234 -11.32 -1.018 1 97.19 112 GLY B O 1
ATOM 3245 N N . GLN B 1 113 ? -9.906 -11.734 -2.492 1 97 113 GLN B N 1
ATOM 3246 C CA . GLN B 1 113 ? -9.125 -11.453 -3.693 1 97 113 GLN B CA 1
ATOM 3247 C C . GLN B 1 113 ? -7.812 -12.234 -3.691 1 97 113 GLN B C 1
ATOM 3249 O O . GLN B 1 113 ? -6.754 -11.688 -4 1 97 113 GLN B O 1
ATOM 3254 N N . GLY B 1 114 ? -7.875 -13.445 -3.236 1 95.06 114 GLY B N 1
ATOM 3255 C CA . GLY B 1 114 ? -6.746 -14.367 -3.264 1 95.06 114 GLY B CA 1
ATOM 3256 C C . GLY B 1 114 ? -5.996 -14.43 -1.948 1 95.06 114 GLY B C 1
ATOM 3257 O O . GLY B 1 114 ? -5.23 -15.359 -1.709 1 95.06 114 GLY B O 1
ATOM 3258 N N . GLY B 1 115 ? -6.109 -13.367 -1.147 1 95.5 115 GLY B N 1
ATOM 3259 C CA . GLY B 1 115 ? -5.531 -13.391 0.187 1 95.5 115 GLY B CA 1
ATOM 3260 C C . GLY B 1 115 ? -4.02 -13.25 0.185 1 95.5 115 GLY B C 1
ATOM 3261 O O . GLY B 1 115 ? -3.344 -13.742 1.09 1 95.5 115 GLY B O 1
ATOM 3262 N N . ASP B 1 116 ? -3.43 -12.734 -0.841 1 95.44 116 ASP B N 1
ATOM 3263 C CA . ASP B 1 116 ? -1.991 -12.492 -0.822 1 95.44 116 ASP B CA 1
ATOM 3264 C C . ASP B 1 116 ? -1.623 -11.438 0.215 1 95.44 116 ASP B C 1
ATOM 3266 O O . ASP B 1 116 ? -2.48 -10.664 0.659 1 95.44 116 ASP B O 1
ATOM 3270 N N . LEU B 1 117 ? -0.416 -11.367 0.574 1 97.06 117 LEU B N 1
ATOM 3271 C CA . LEU B 1 117 ? 0.032 -10.562 1.705 1 97.06 117 LEU B CA 1
ATOM 3272 C C . LEU B 1 117 ? -0.214 -9.078 1.448 1 97.06 117 LEU B C 1
ATOM 3274 O O . LEU B 1 117 ? -0.507 -8.328 2.379 1 97.06 117 LEU B O 1
ATOM 3278 N N . ASN B 1 118 ? -0.056 -8.727 0.276 1 95.38 118 ASN B N 1
ATOM 3279 C CA . ASN B 1 118 ? -0.26 -7.32 -0.057 1 95.38 118 ASN B CA 1
ATOM 3280 C C . ASN B 1 118 ? -1.717 -6.906 0.124 1 95.38 118 ASN B C 1
ATOM 3282 O O . ASN B 1 118 ? -2.004 -5.871 0.732 1 95.38 118 ASN B O 1
ATOM 3286 N N . THR B 1 119 ? -2.633 -7.648 -0.406 1 97.25 119 THR B N 1
ATOM 3287 C CA . THR B 1 119 ? -4.059 -7.379 -0.265 1 97.25 119 THR B CA 1
ATOM 3288 C C . THR B 1 119 ? -4.488 -7.473 1.197 1 97.25 119 THR B C 1
ATOM 3290 O O . THR B 1 119 ? -5.203 -6.602 1.697 1 97.25 119 THR B O 1
ATOM 3293 N N . GLN B 1 120 ? -3.99 -8.438 1.875 1 97.94 120 GLN B N 1
ATOM 3294 C CA . GLN B 1 120 ? -4.301 -8.609 3.291 1 97.94 120 GLN B CA 1
ATOM 3295 C C . GLN B 1 120 ? -3.885 -7.387 4.098 1 97.94 120 GLN B C 1
ATOM 3297 O O . GLN B 1 120 ? -4.676 -6.852 4.875 1 97.94 120 GLN B O 1
ATOM 3302 N N . SER B 1 121 ? -2.662 -6.992 3.885 1 97.88 121 SER B N 1
ATOM 3303 C CA . SER B 1 121 ? -2.143 -5.875 4.664 1 97.88 121 SER B CA 1
ATOM 3304 C C . SER B 1 121 ? -2.916 -4.594 4.379 1 97.88 121 SER B C 1
ATOM 3306 O O . SER B 1 121 ? -3.123 -3.773 5.273 1 97.88 121 SER B O 1
ATOM 3308 N N . ALA B 1 122 ? -3.324 -4.445 3.158 1 98.19 122 ALA B N 1
ATOM 3309 C CA . ALA B 1 122 ? -4.121 -3.273 2.807 1 98.19 122 ALA B CA 1
ATOM 3310 C C . ALA B 1 122 ? -5.473 -3.299 3.514 1 98.19 122 ALA B C 1
ATOM 3312 O O . ALA B 1 122 ? -5.93 -2.275 4.031 1 98.19 122 ALA B O 1
ATOM 3313 N N . PHE B 1 123 ? -6.094 -4.477 3.547 1 98.5 123 PHE B N 1
ATOM 3314 C CA . PHE B 1 123 ? -7.348 -4.621 4.27 1 98.5 123 PHE B CA 1
ATOM 3315 C C . PHE B 1 123 ? -7.164 -4.301 5.75 1 98.5 123 PHE B C 1
ATOM 3317 O O . PHE B 1 123 ? -7.973 -3.584 6.344 1 98.5 123 PHE B O 1
ATOM 3324 N N . TYR B 1 124 ? -6.098 -4.789 6.301 1 98.19 124 TYR B N 1
ATOM 3325 C CA . TYR B 1 124 ? -5.832 -4.559 7.715 1 98.19 124 TYR B CA 1
ATOM 3326 C C . TYR B 1 124 ? -5.598 -3.078 7.992 1 98.19 124 TYR B C 1
ATOM 3328 O O . TYR B 1 124 ? -6.082 -2.541 8.992 1 98.19 124 TYR B O 1
ATOM 3336 N N . MET B 1 125 ? -4.852 -2.531 7.102 1 97.88 125 MET B N 1
ATOM 3337 C CA . MET B 1 125 ? -4.543 -1.116 7.277 1 97.88 125 MET B CA 1
ATOM 3338 C C . MET B 1 125 ? -5.805 -0.266 7.184 1 97.88 125 MET B C 1
ATOM 3340 O O . MET B 1 125 ? -6.039 0.607 8.023 1 97.88 125 MET B O 1
ATOM 3344 N N . LEU B 1 126 ? -6.598 -0.52 6.203 1 98.25 126 LEU B N 1
ATOM 3345 C CA . LEU B 1 126 ? -7.824 0.247 6.02 1 98.25 126 LEU B CA 1
ATOM 3346 C C . LEU B 1 126 ? -8.773 0.045 7.195 1 98.25 126 LEU B C 1
ATOM 3348 O O . LEU B 1 126 ? -9.312 1.014 7.734 1 98.25 126 LEU B O 1
ATOM 3352 N N . ALA B 1 127 ? -8.953 -1.203 7.57 1 98.62 127 ALA B N 1
ATOM 3353 C CA . ALA B 1 127 ? -9.859 -1.53 8.672 1 98.62 127 ALA B CA 1
ATOM 3354 C C . ALA B 1 127 ? -9.398 -0.881 9.969 1 98.62 127 ALA B C 1
ATOM 3356 O O . ALA B 1 127 ? -10.203 -0.299 10.703 1 98.62 127 ALA B O 1
ATOM 3357 N N . SER B 1 128 ? -8.117 -0.919 10.242 1 97.88 128 SER B N 1
ATOM 3358 C CA . SER B 1 128 ? -7.59 -0.346 11.477 1 97.88 128 SER B CA 1
ATOM 3359 C C . SER B 1 128 ? -7.668 1.177 11.453 1 97.88 128 SER B C 1
ATOM 3361 O O . SER B 1 128 ? -7.969 1.801 12.477 1 97.88 128 SER B O 1
ATOM 3363 N N . GLY B 1 129 ? -7.367 1.724 10.289 1 97.69 129 GLY B N 1
ATOM 3364 C CA . GLY B 1 129 ? -7.465 3.17 10.172 1 97.69 129 GLY B CA 1
ATOM 3365 C C . GLY B 1 129 ? -8.875 3.689 10.375 1 97.69 129 GLY B C 1
ATOM 3366 O O . GLY B 1 129 ? -9.086 4.645 11.133 1 97.69 129 GLY B O 1
ATOM 3367 N N . ALA B 1 130 ? -9.812 3.051 9.758 1 98.31 130 ALA B N 1
ATOM 3368 C CA . ALA B 1 130 ? -11.203 3.475 9.859 1 98.31 130 ALA B CA 1
ATOM 3369 C C . ALA B 1 130 ? -11.742 3.248 11.266 1 98.31 130 ALA B C 1
ATOM 3371 O O . ALA B 1 130 ? -12.328 4.152 11.867 1 98.31 130 ALA B O 1
ATOM 3372 N N . ALA B 1 131 ? -11.531 2.072 11.773 1 98.69 131 ALA B N 1
ATOM 3373 C CA . ALA B 1 131 ? -11.984 1.765 13.133 1 98.69 131 ALA B CA 1
ATOM 3374 C C . ALA B 1 131 ? -11.305 2.662 14.156 1 98.69 131 ALA B C 1
ATOM 3376 O O . ALA B 1 131 ? -11.938 3.139 15.102 1 98.69 131 ALA B O 1
ATOM 3377 N N . GLY B 1 132 ? -10.039 2.867 13.977 1 98.38 132 GLY B N 1
ATOM 3378 C CA . GLY B 1 132 ? -9.305 3.75 14.875 1 98.38 132 GLY B CA 1
ATOM 3379 C C . GLY B 1 132 ? -9.836 5.172 14.875 1 98.38 132 GLY B C 1
ATOM 3380 O O . GLY B 1 132 ? -9.969 5.785 15.938 1 98.38 132 GLY B O 1
ATOM 3381 N N . ALA B 1 133 ? -10.102 5.637 13.719 1 98.5 133 ALA B N 1
ATOM 3382 C CA . ALA B 1 133 ? -10.656 6.984 13.617 1 98.5 133 ALA B CA 1
ATOM 3383 C C . ALA B 1 133 ? -11.992 7.086 14.344 1 98.5 133 ALA B C 1
ATOM 3385 O O . ALA B 1 133 ? -12.273 8.094 15 1 98.5 133 ALA B O 1
ATOM 3386 N N . VAL B 1 134 ? -12.805 6.074 14.227 1 98.69 134 VAL B N 1
ATOM 3387 C CA . VAL B 1 134 ? -14.094 6.055 14.922 1 98.69 134 VAL B CA 1
ATOM 3388 C C . VAL B 1 134 ? -13.867 6.074 16.438 1 98.69 134 VAL B C 1
ATOM 3390 O O . VAL B 1 134 ? -14.5 6.844 17.156 1 98.69 134 VAL B O 1
ATOM 3393 N N . VAL B 1 135 ? -13.008 5.312 16.906 1 98.62 135 VAL B N 1
ATOM 3394 C CA . VAL B 1 135 ? -12.734 5.199 18.328 1 98.62 135 VAL B CA 1
ATOM 3395 C C . VAL B 1 135 ? -12.188 6.52 18.859 1 98.62 135 VAL B C 1
ATOM 3397 O O . VAL B 1 135 ? -12.625 7.008 19.906 1 98.62 135 VAL B O 1
ATOM 3400 N N . LEU B 1 136 ? -11.289 7.098 18.125 1 98.31 136 LEU B N 1
ATOM 3401 C CA . LEU B 1 136 ? -10.727 8.375 18.531 1 98.31 136 LEU B CA 1
ATOM 3402 C C . LEU B 1 136 ? -11.773 9.477 18.484 1 98.31 136 LEU B C 1
ATOM 3404 O O . LEU B 1 136 ? -11.766 10.391 19.312 1 98.31 136 LEU B O 1
ATOM 3408 N N . GLY B 1 137 ? -12.617 9.375 17.469 1 98.12 137 GLY B N 1
ATOM 3409 C CA . GLY B 1 137 ? -13.711 10.328 17.375 1 98.12 137 GLY B CA 1
ATOM 3410 C C . GLY B 1 137 ? -14.688 10.234 18.531 1 98.12 137 GLY B C 1
ATOM 3411 O O . GLY B 1 137 ? -15.094 11.25 19.109 1 98.12 137 GLY B O 1
ATOM 3412 N N . CYS B 1 138 ? -15.039 9.094 18.906 1 98.12 138 CYS B N 1
ATOM 3413 C CA . CYS B 1 138 ? -15.938 8.883 20.047 1 98.12 138 CYS B CA 1
ATOM 3414 C C . CYS B 1 138 ? -15.281 9.328 21.344 1 98.12 138 CYS B C 1
ATOM 3416 O O . CYS B 1 138 ? -15.93 9.922 22.203 1 98.12 138 CYS B O 1
ATOM 3418 N N . ALA B 1 139 ? -14.039 9.031 21.547 1 98.19 139 ALA B N 1
ATOM 3419 C CA . ALA B 1 139 ? -13.305 9.453 22.734 1 98.19 139 ALA B CA 1
ATOM 3420 C C . ALA B 1 139 ? -13.266 10.977 22.844 1 98.19 139 ALA B C 1
ATOM 3422 O O . ALA B 1 139 ? -13.414 11.539 23.922 1 98.19 139 ALA B O 1
ATOM 3423 N N . ALA B 1 140 ? -13.039 11.609 21.75 1 97.56 140 ALA B N 1
ATOM 3424 C CA . ALA B 1 140 ? -13.031 13.07 21.719 1 97.56 140 ALA B CA 1
ATOM 3425 C C . ALA B 1 140 ? -14.391 13.633 22.109 1 97.56 140 ALA B C 1
ATOM 3427 O O . ALA B 1 140 ? -14.477 14.625 22.844 1 97.56 140 ALA B O 1
ATOM 3428 N N . ALA B 1 141 ? -15.438 13.031 21.609 1 96.56 141 ALA B N 1
ATOM 3429 C CA . ALA B 1 141 ? -16.781 13.461 21.969 1 96.56 141 ALA B CA 1
ATOM 3430 C C . ALA B 1 141 ? -17.016 13.336 23.469 1 96.56 141 ALA B C 1
ATOM 3432 O O . ALA B 1 141 ? -17.594 14.234 24.094 1 96.56 141 ALA B O 1
ATOM 3433 N N . ARG B 1 142 ? -16.547 12.32 24.047 1 96.56 142 ARG B N 1
ATOM 3434 C CA . ARG B 1 142 ? -16.703 12.078 25.469 1 96.56 142 ARG B CA 1
ATOM 3435 C C . ARG B 1 142 ? -15.938 13.117 26.297 1 96.56 142 ARG B C 1
ATOM 3437 O O . ARG B 1 142 ? -16.359 13.469 27.391 1 96.56 142 ARG B O 1
ATOM 3444 N N . ARG B 1 143 ? -14.867 13.625 25.734 1 96.88 143 ARG B N 1
ATOM 3445 C CA . ARG B 1 143 ? -14.055 14.633 26.406 1 96.88 143 ARG B CA 1
ATOM 3446 C C . ARG B 1 143 ? -14.578 16.031 26.125 1 96.88 143 ARG B C 1
ATOM 3448 O O . ARG B 1 143 ? -13.984 17.031 26.562 1 96.88 143 ARG B O 1
ATOM 3455 N N . GLY B 1 144 ? -15.523 16.125 25.312 1 95 144 GLY B N 1
ATOM 3456 C CA . GLY B 1 144 ? -16.109 17.406 24.984 1 95 144 GLY B CA 1
ATOM 3457 C C . GLY B 1 144 ? -15.359 18.141 23.891 1 95 144 GLY B C 1
ATOM 3458 O O . GLY B 1 144 ? -15.594 19.328 23.656 1 95 144 GLY B O 1
ATOM 3459 N N . GLU B 1 145 ? -14.453 17.453 23.281 1 96.19 145 GLU B N 1
ATOM 3460 C CA . GLU B 1 145 ? -13.695 18.031 22.172 1 96.19 145 GLU B CA 1
ATOM 3461 C C . GLU B 1 145 ? -14.43 17.859 20.859 1 96.19 145 GLU B C 1
ATOM 3463 O O . GLU B 1 145 ? -14.016 17.062 20 1 96.19 145 GLU B O 1
ATOM 3468 N N . LEU B 1 146 ? -15.344 18.625 20.609 1 93.69 146 LEU B N 1
ATOM 3469 C CA . LEU B 1 146 ? -16.297 18.422 19.531 1 93.69 146 LEU B CA 1
ATOM 3470 C C . LEU B 1 146 ? -15.641 18.656 18.172 1 93.69 146 LEU B C 1
ATOM 3472 O O . LEU B 1 146 ? -15.992 18 17.188 1 93.69 146 LEU B O 1
ATOM 3476 N N . ASP B 1 147 ? -14.703 19.562 18.078 1 92 147 ASP B N 1
ATOM 3477 C CA . ASP B 1 147 ? -13.992 19.766 16.812 1 92 147 ASP B CA 1
ATOM 3478 C C . ASP B 1 147 ? -13.172 18.531 16.438 1 92 147 ASP B C 1
ATOM 3480 O O . ASP B 1 147 ? -13.195 18.094 15.281 1 92 147 ASP B O 1
ATOM 3484 N N . ALA B 1 148 ? -12.5 18.078 17.422 1 94.81 148 ALA B N 1
ATOM 3485 C CA . ALA B 1 148 ? -11.727 16.859 17.203 1 94.81 148 ALA B CA 1
ATOM 3486 C C . ALA B 1 148 ? -12.633 15.695 16.828 1 94.81 148 ALA B C 1
ATOM 3488 O O . ALA B 1 148 ? -12.289 14.891 15.961 1 94.81 148 ALA B O 1
ATOM 3489 N N . HIS B 1 149 ? -13.789 15.609 17.516 1 96.56 149 HIS B N 1
ATOM 3490 C CA . HIS B 1 149 ? -14.773 14.586 17.203 1 96.56 149 HIS B CA 1
ATOM 3491 C C . HIS B 1 149 ? -15.18 14.656 15.727 1 96.56 149 HIS B C 1
ATOM 3493 O O . HIS B 1 149 ? -15.148 13.648 15.023 1 96.56 149 HIS B O 1
ATOM 3499 N N . ARG B 1 150 ? -15.438 15.766 15.312 1 94.44 150 ARG B N 1
ATOM 3500 C CA . ARG B 1 150 ? -15.883 15.969 13.938 1 94.44 150 ARG B CA 1
ATOM 3501 C C . ARG B 1 150 ? -14.797 15.57 12.945 1 94.44 150 ARG B C 1
ATOM 3503 O O . ARG B 1 150 ? -15.07 14.875 11.961 1 94.44 150 ARG B O 1
ATOM 3510 N N . GLU B 1 151 ? -13.617 15.984 13.156 1 95.75 151 GLU B N 1
ATOM 3511 C CA . GLU B 1 151 ? -12.5 15.695 12.258 1 95.75 151 GLU B CA 1
ATOM 3512 C C . GLU B 1 151 ? -12.266 14.188 12.141 1 95.75 151 GLU B C 1
ATOM 3514 O O . GLU B 1 151 ? -12.086 13.672 11.039 1 95.75 151 GLU B O 1
ATOM 3519 N N . TRP B 1 152 ? -12.305 13.547 13.242 1 97.75 152 TRP B N 1
ATOM 3520 C CA . TRP B 1 152 ? -12.062 12.109 13.258 1 97.75 152 TRP B CA 1
ATOM 3521 C C . TRP B 1 152 ? -13.18 11.367 12.539 1 97.75 152 TRP B C 1
ATOM 3523 O O . TRP B 1 152 ? -12.93 10.398 11.82 1 97.75 152 TRP B O 1
ATOM 3533 N N . MET B 1 153 ? -14.406 11.82 12.719 1 97.62 153 MET B N 1
ATOM 3534 C CA . MET B 1 153 ? -15.531 11.141 12.078 1 97.62 153 MET B CA 1
ATOM 3535 C C . MET B 1 153 ? -15.492 11.336 10.57 1 97.62 153 MET B C 1
ATOM 3537 O O . MET B 1 153 ? -15.805 10.406 9.812 1 97.62 153 MET B O 1
ATOM 3541 N N . ILE B 1 154 ? -15.125 12.477 10.172 1 96.12 154 ILE B N 1
ATOM 3542 C CA . ILE B 1 154 ? -14.984 12.711 8.742 1 96.12 154 ILE B CA 1
ATOM 3543 C C . ILE B 1 154 ? -13.883 11.82 8.18 1 96.12 154 ILE B C 1
ATOM 3545 O O . ILE B 1 154 ? -14.055 11.203 7.121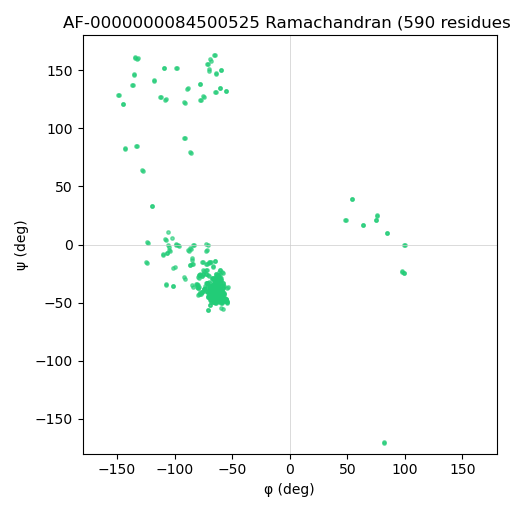 1 96.12 154 ILE B O 1
ATOM 3549 N N . ARG B 1 155 ? -12.742 11.727 8.844 1 97.62 155 ARG B N 1
ATOM 3550 C CA . ARG B 1 155 ? -11.672 10.828 8.43 1 97.62 155 ARG B CA 1
ATOM 3551 C C . ARG B 1 155 ? -12.18 9.398 8.305 1 97.62 155 ARG B C 1
ATOM 3553 O O . ARG B 1 155 ? -11.93 8.727 7.297 1 97.62 155 ARG B O 1
ATOM 3560 N N . ALA B 1 156 ? -12.867 8.93 9.305 1 98.12 156 ALA B N 1
ATOM 3561 C CA . ALA B 1 156 ? -13.344 7.551 9.344 1 98.12 156 ALA B CA 1
ATOM 3562 C C . ALA B 1 156 ? -14.172 7.219 8.109 1 98.12 156 ALA B C 1
ATOM 3564 O O . ALA B 1 156 ? -13.945 6.199 7.457 1 98.12 156 ALA B O 1
ATOM 3565 N N . TRP B 1 157 ? -15.055 8.062 7.812 1 96.88 157 TRP B N 1
ATOM 3566 C CA . TRP B 1 157 ? -15.984 7.758 6.734 1 96.88 157 TRP B CA 1
ATOM 3567 C C . TRP B 1 157 ? -15.336 7.992 5.371 1 96.88 157 TRP B C 1
ATOM 3569 O O . TRP B 1 157 ? -15.703 7.352 4.387 1 96.88 157 TRP B O 1
ATOM 3579 N N . PHE B 1 158 ? -14.383 8.914 5.309 1 96.69 158 PHE B N 1
ATOM 3580 C CA . PHE B 1 158 ? -13.609 9.039 4.078 1 96.69 158 PHE B CA 1
ATOM 3581 C C . PHE B 1 158 ? -12.711 7.832 3.875 1 96.69 158 PHE B C 1
ATOM 3583 O O . PHE B 1 158 ? -12.531 7.367 2.746 1 96.69 158 PHE B O 1
ATOM 3590 N N . TYR B 1 159 ? -12.109 7.312 4.949 1 97.81 159 TYR B N 1
ATOM 3591 C CA . TYR B 1 159 ? -11.328 6.086 4.855 1 97.81 159 TYR B CA 1
ATOM 3592 C C . TYR B 1 159 ? -12.188 4.934 4.344 1 97.81 159 TYR B C 1
ATOM 3594 O O . TYR B 1 159 ? -11.766 4.184 3.461 1 97.81 159 TYR B O 1
ATOM 3602 N N . ASN B 1 160 ? -13.367 4.863 4.871 1 95.44 160 ASN B N 1
ATOM 3603 C CA . ASN B 1 160 ? -14.266 3.795 4.457 1 95.44 160 ASN B CA 1
ATOM 3604 C C . ASN B 1 160 ? -14.648 3.924 2.984 1 95.44 160 ASN B C 1
ATOM 3606 O O . ASN B 1 160 ? -14.859 2.918 2.303 1 95.44 160 ASN B O 1
ATOM 3610 N N . GLY B 1 161 ? -14.719 5.125 2.516 1 95.38 161 GLY B N 1
ATOM 3611 C CA . GLY B 1 161 ? -15.031 5.367 1.117 1 95.38 161 GLY B CA 1
ATOM 3612 C C . GLY B 1 161 ? -13.969 4.852 0.167 1 95.38 161 GLY B C 1
ATO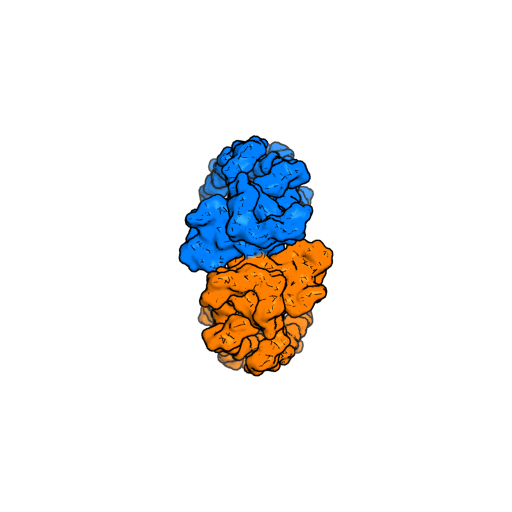M 3613 O O . GLY B 1 161 ? -14.219 4.707 -1.031 1 95.38 161 GLY B O 1
ATOM 3614 N N . ALA B 1 162 ? -12.812 4.539 0.684 1 97.06 162 ALA B N 1
ATOM 3615 C CA . ALA B 1 162 ? -11.719 4.039 -0.139 1 97.06 162 ALA B CA 1
ATOM 3616 C C . ALA B 1 162 ? -12.086 2.717 -0.804 1 97.06 162 ALA B C 1
ATOM 3618 O O . ALA B 1 162 ? -11.602 2.404 -1.894 1 97.06 162 ALA B O 1
ATOM 3619 N N . LEU B 1 163 ? -12.977 1.976 -0.198 1 95.56 163 LEU B N 1
ATOM 3620 C CA . LEU B 1 163 ? -13.359 0.686 -0.763 1 95.56 163 LEU B CA 1
ATOM 3621 C C . LEU B 1 163 ? -14.148 0.87 -2.055 1 95.56 163 LEU B C 1
ATOM 3623 O O . LEU B 1 163 ? -14.023 0.063 -2.98 1 95.56 163 LEU B O 1
ATOM 3627 N N . VAL B 1 164 ? -14.961 1.911 -2.102 1 94.31 164 VAL B N 1
ATOM 3628 C CA . VAL B 1 164 ? -15.703 2.205 -3.322 1 94.31 164 VAL B CA 1
ATOM 3629 C C . VAL B 1 164 ? -14.727 2.57 -4.441 1 94.31 164 VAL B C 1
ATOM 3631 O O . VAL B 1 164 ? -14.844 2.068 -5.562 1 94.31 164 VAL B O 1
ATOM 3634 N N . THR B 1 165 ? -13.781 3.41 -4.125 1 96.75 165 THR B N 1
ATOM 3635 C CA . THR B 1 165 ? -12.758 3.805 -5.082 1 96.75 165 THR B CA 1
ATOM 3636 C C . THR B 1 165 ? -11.922 2.6 -5.504 1 96.75 165 THR B C 1
ATOM 3638 O O . THR B 1 165 ? -11.508 2.496 -6.664 1 96.75 165 THR B O 1
ATOM 3641 N N . THR B 1 166 ? -11.672 1.701 -4.637 1 97.75 166 THR B N 1
ATOM 3642 C CA . THR B 1 166 ? -10.914 0.494 -4.938 1 97.75 166 THR B CA 1
ATOM 3643 C C . THR B 1 166 ? -11.602 -0.331 -6.016 1 97.75 166 THR B C 1
ATOM 3645 O O . THR B 1 166 ? -10.953 -0.821 -6.941 1 97.75 166 THR B O 1
ATOM 3648 N N . LYS B 1 167 ? -12.914 -0.521 -5.906 1 95.75 167 LYS B N 1
ATOM 3649 C CA . LYS B 1 167 ? -13.648 -1.314 -6.887 1 95.75 167 LYS B CA 1
ATOM 3650 C C . LYS B 1 167 ? -13.531 -0.709 -8.281 1 95.75 167 LYS B C 1
ATOM 3652 O O . LYS B 1 167 ? -13.32 -1.429 -9.266 1 95.75 167 LYS B O 1
ATOM 3657 N N . ILE B 1 168 ? -13.594 0.622 -8.328 1 96.06 168 ILE B N 1
ATOM 3658 C CA . ILE B 1 168 ? -13.492 1.319 -9.602 1 96.06 168 ILE B CA 1
ATOM 3659 C C . ILE B 1 168 ? -12.07 1.203 -10.148 1 96.06 168 ILE B C 1
ATOM 3661 O O . ILE B 1 168 ? -11.875 0.865 -11.312 1 96.06 168 ILE B O 1
ATOM 3665 N N . THR B 1 169 ? -11.117 1.415 -9.312 1 97.44 169 THR B N 1
ATOM 3666 C CA . THR B 1 169 ? -9.719 1.388 -9.734 1 97.44 169 THR B CA 1
ATOM 3667 C C . THR B 1 169 ? -9.297 -0.032 -10.094 1 97.44 169 THR B C 1
ATOM 3669 O O . THR B 1 169 ? -8.5 -0.231 -11.016 1 97.44 169 THR B O 1
ATOM 3672 N N . ALA B 1 170 ? -9.789 -0.987 -9.375 1 97.75 170 ALA B N 1
ATOM 3673 C CA . ALA B 1 170 ? -9.469 -2.377 -9.695 1 97.75 170 ALA B CA 1
ATOM 3674 C C . ALA B 1 170 ? -10.023 -2.77 -11.062 1 97.75 170 ALA B C 1
ATOM 3676 O O . ALA B 1 170 ? -9.352 -3.451 -11.836 1 97.75 170 ALA B O 1
ATOM 3677 N N . LEU B 1 171 ? -11.219 -2.326 -11.367 1 97.56 171 LEU B N 1
ATOM 3678 C CA . LEU B 1 171 ? -11.836 -2.629 -12.656 1 97.56 171 LEU B CA 1
ATOM 3679 C C . LEU B 1 171 ? -11.055 -1.977 -13.789 1 97.56 171 LEU B C 1
ATOM 3681 O O . LEU B 1 171 ? -10.797 -2.613 -14.812 1 97.56 171 LEU B O 1
ATOM 3685 N N . LEU B 1 172 ? -10.68 -0.741 -13.578 1 98.25 172 LEU B N 1
ATOM 3686 C CA . LEU B 1 172 ? -9.898 -0.038 -14.586 1 98.25 172 LEU B CA 1
ATOM 3687 C C . LEU B 1 172 ? -8.523 -0.688 -14.766 1 98.25 172 LEU B C 1
ATOM 3689 O O . LEU B 1 172 ? -8.062 -0.865 -15.898 1 98.25 172 LEU B O 1
ATOM 3693 N N . SER B 1 173 ? -7.938 -1.062 -13.711 1 98.12 173 SER B N 1
ATOM 3694 C CA . SER B 1 173 ? -6.629 -1.704 -13.766 1 98.12 173 SER B CA 1
ATOM 3695 C C . SER B 1 173 ? -6.707 -3.061 -14.453 1 98.12 173 SER B C 1
ATOM 3697 O O . SER B 1 173 ? -5.789 -3.443 -15.188 1 98.12 173 SER B O 1
ATOM 3699 N N . ALA B 1 174 ? -7.762 -3.76 -14.188 1 98.06 174 ALA B N 1
ATOM 3700 C CA . ALA B 1 174 ? -7.957 -5.055 -14.828 1 98.06 174 ALA B CA 1
ATOM 3701 C C . ALA B 1 174 ? -7.977 -4.914 -16.344 1 98.06 174 ALA B C 1
ATOM 3703 O O . ALA B 1 174 ? -7.434 -5.758 -17.062 1 98.06 174 ALA B O 1
ATOM 3704 N N . GLN B 1 175 ? -8.523 -3.816 -16.828 1 98.31 175 GLN B N 1
ATOM 3705 C CA . GLN B 1 175 ? -8.562 -3.584 -18.266 1 98.31 175 GLN B CA 1
ATOM 3706 C C . GLN B 1 175 ? -7.18 -3.238 -18.797 1 98.31 175 GLN B C 1
ATOM 3708 O O . GLN B 1 175 ? -6.785 -3.715 -19.875 1 98.31 175 GLN B O 1
ATOM 3713 N N . VAL B 1 176 ? -6.488 -2.475 -18.062 1 98.19 176 VAL B N 1
ATOM 3714 C CA . VAL B 1 176 ? -5.152 -2.059 -18.484 1 98.19 176 VAL B CA 1
ATOM 3715 C C . VAL B 1 176 ? -4.227 -3.27 -18.531 1 98.19 176 VAL B C 1
ATOM 3717 O O . VAL B 1 176 ? -3.492 -3.453 -19.516 1 98.19 176 VAL B O 1
ATOM 3720 N N . ILE B 1 177 ? -4.281 -4.117 -17.5 1 96.94 177 ILE B N 1
ATOM 3721 C CA . ILE B 1 177 ? -3.322 -5.215 -17.453 1 96.94 177 ILE B CA 1
ATOM 3722 C C . ILE B 1 177 ? -3.725 -6.293 -18.469 1 96.94 177 ILE B C 1
ATOM 3724 O O . ILE B 1 177 ? -2.883 -7.07 -18.922 1 96.94 177 ILE B O 1
ATOM 3728 N N . THR B 1 178 ? -5.02 -6.355 -18.797 1 98.25 178 THR B N 1
ATOM 3729 C CA . THR B 1 178 ? -5.453 -7.211 -19.891 1 98.25 178 THR B CA 1
ATOM 3730 C C . THR B 1 178 ? -4.785 -6.789 -21.203 1 98.25 178 THR B C 1
ATOM 3732 O O . THR B 1 178 ? -4.34 -7.633 -21.984 1 98.25 178 THR B O 1
ATOM 3735 N N . ALA B 1 179 ? -4.719 -5.473 -21.453 1 98 179 ALA B N 1
ATOM 3736 C CA . ALA B 1 179 ? -4.07 -4.945 -22.641 1 98 179 ALA B CA 1
ATOM 3737 C C . ALA B 1 179 ? -2.57 -5.227 -22.625 1 98 179 ALA B C 1
ATOM 3739 O O . ALA B 1 179 ? -1.976 -5.523 -23.672 1 98 179 ALA B O 1
ATOM 3740 N N . ILE B 1 180 ? -1.926 -5.125 -21.5 1 96.44 180 ILE B N 1
ATOM 3741 C CA . ILE B 1 180 ? -0.502 -5.414 -21.375 1 96.44 180 ILE B CA 1
ATOM 3742 C C . ILE B 1 180 ? -0.257 -6.906 -21.578 1 96.44 180 ILE B C 1
ATOM 3744 O O . ILE B 1 180 ? 0.73 -7.301 -22.203 1 96.44 180 ILE B O 1
ATOM 3748 N N . ASN B 1 181 ? -1.135 -7.812 -20.953 1 97.25 181 ASN B N 1
ATOM 3749 C CA . ASN B 1 181 ? -1.309 -9.227 -21.281 1 97.25 181 ASN B CA 1
ATOM 3750 C C . ASN B 1 181 ? -0.155 -10.07 -20.75 1 97.25 181 ASN B C 1
ATOM 3752 O O . ASN B 1 181 ? 0.156 -11.125 -21.297 1 97.25 181 ASN B O 1
ATOM 3756 N N . THR B 1 182 ? 0.551 -9.633 -19.703 1 95.62 182 THR B N 1
ATOM 3757 C CA . THR B 1 182 ? 1.706 -10.391 -19.234 1 95.62 182 THR B CA 1
ATOM 3758 C C . THR B 1 182 ? 1.546 -10.766 -17.766 1 95.62 182 THR B C 1
ATOM 3760 O O . THR B 1 182 ? 2.434 -11.391 -17.172 1 95.62 182 THR B O 1
ATOM 3763 N N . TYR B 1 183 ? 0.448 -10.414 -17.156 1 97.38 183 TYR B N 1
ATOM 3764 C CA . TYR B 1 183 ? 0.324 -10.602 -15.711 1 97.38 183 TYR B CA 1
ATOM 3765 C C . TYR B 1 183 ? -0.441 -11.875 -15.391 1 97.38 183 TYR B C 1
ATOM 3767 O O . TYR B 1 183 ? -1.264 -12.336 -16.188 1 97.38 183 TYR B O 1
ATOM 3775 N N . TYR B 1 184 ? -0.153 -12.445 -14.266 1 98 184 TYR B N 1
ATOM 3776 C CA . TYR B 1 184 ? -0.782 -13.641 -13.711 1 98 184 TYR B CA 1
ATOM 3777 C C . TYR B 1 184 ? -1.11 -13.445 -12.242 1 98 184 TYR B C 1
ATOM 3779 O O . TYR B 1 184 ? -0.584 -12.539 -11.594 1 98 184 TYR B O 1
ATOM 3787 N N . SER B 1 185 ? -1.966 -14.211 -11.703 1 98 185 SER B N 1
ATOM 3788 C CA . SER B 1 185 ? -2.215 -14.281 -10.266 1 98 185 SER B CA 1
ATOM 3789 C C . SER B 1 185 ? -2.252 -15.734 -9.789 1 98 185 SER B C 1
ATOM 3791 O O . SER B 1 185 ? -2.395 -16.656 -10.594 1 98 185 SER B O 1
ATOM 3793 N N . LEU B 1 186 ? -2.057 -15.922 -8.5 1 98.12 186 LEU B N 1
ATOM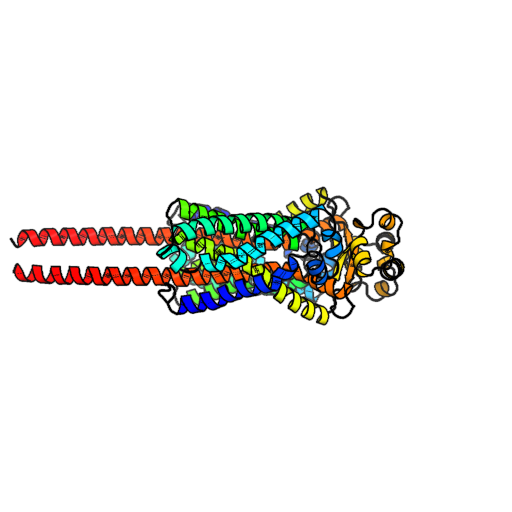 3794 C CA . LEU B 1 186 ? -2.027 -17.25 -7.891 1 98.12 186 LEU B CA 1
ATOM 3795 C C . LEU B 1 186 ? -3.428 -17.688 -7.488 1 98.12 186 LEU B C 1
ATOM 3797 O O . LEU B 1 186 ? -4.188 -16.922 -6.906 1 98.12 186 LEU B O 1
ATOM 3801 N N . TRP B 1 187 ? -3.723 -18.938 -7.836 1 98.38 187 TRP B N 1
ATOM 3802 C CA . TRP B 1 187 ? -4.996 -19.547 -7.473 1 98.38 187 TRP B CA 1
ATOM 3803 C C . TRP B 1 187 ? -4.793 -20.984 -6.977 1 98.38 187 TRP B C 1
ATOM 3805 O O . TRP B 1 187 ? -3.984 -21.719 -7.531 1 98.38 187 TRP B O 1
ATOM 3815 N N . SER B 1 188 ? -5.484 -21.344 -5.922 1 97.25 188 SER B N 1
ATOM 3816 C CA . SER B 1 188 ? -5.48 -22.766 -5.566 1 97.25 188 SER B CA 1
ATOM 3817 C C . SER B 1 188 ? -6.297 -23.578 -6.559 1 97.25 188 SER B C 1
ATOM 3819 O O . SER B 1 188 ? -7.203 -23.062 -7.207 1 97.25 188 SER B O 1
ATOM 3821 N N . CYS B 1 189 ? -5.961 -24.859 -6.648 1 97.5 189 CYS B N 1
ATOM 3822 C CA . CYS B 1 189 ? -6.703 -25.734 -7.543 1 97.5 189 CYS B CA 1
ATOM 3823 C C . CYS B 1 189 ? -8.188 -25.75 -7.184 1 97.5 189 CYS B C 1
ATOM 3825 O O . CYS B 1 189 ? -9.039 -25.812 -8.07 1 97.5 189 CYS B O 1
ATOM 3827 N N . SER B 1 190 ? -8.492 -25.625 -5.883 1 96.44 190 SER B N 1
ATOM 3828 C CA . SER B 1 190 ? -9.883 -25.594 -5.441 1 96.44 190 SER B CA 1
ATOM 3829 C C . SER B 1 190 ? -10.602 -24.344 -5.965 1 96.44 190 SER B C 1
ATOM 3831 O O . SER B 1 190 ? -11.75 -24.422 -6.398 1 96.44 190 SER B O 1
ATOM 3833 N N . GLU B 1 191 ? -9.938 -23.266 -5.945 1 97.62 191 GLU B N 1
ATOM 3834 C CA . GLU B 1 191 ? -10.531 -22.031 -6.426 1 97.62 191 GLU B CA 1
ATOM 3835 C C . GLU B 1 191 ? -10.781 -22.078 -7.93 1 97.62 191 GLU B C 1
ATOM 3837 O O . GLU B 1 191 ? -11.828 -21.641 -8.406 1 97.62 191 GLU B O 1
ATOM 3842 N N . VAL B 1 192 ? -9.82 -22.578 -8.664 1 98.19 192 VAL B N 1
ATOM 3843 C CA . VAL B 1 192 ? -9.969 -22.688 -10.109 1 98.19 192 VAL B CA 1
ATOM 3844 C C . VAL B 1 192 ? -11.117 -23.641 -10.438 1 98.19 192 VAL B C 1
ATOM 3846 O O . VAL B 1 192 ? -11.945 -23.344 -11.312 1 98.19 192 VAL B O 1
ATOM 3849 N N . GLY B 1 193 ? -11.102 -24.75 -9.742 1 97.19 193 GLY B N 1
ATOM 3850 C CA . GLY B 1 193 ? -12.172 -25.703 -9.945 1 97.19 193 GLY B CA 1
ATOM 3851 C C . GLY B 1 193 ? -13.547 -25.125 -9.68 1 97.19 193 GLY B C 1
ATOM 3852 O O . GLY B 1 193 ? -14.508 -25.453 -10.383 1 97.19 193 GLY B O 1
ATOM 3853 N N . TYR B 1 194 ? -13.633 -24.297 -8.688 1 97.12 194 TYR B N 1
ATOM 3854 C CA . TYR B 1 194 ? -14.891 -23.625 -8.359 1 97.12 194 TYR B CA 1
ATOM 3855 C C . TYR B 1 194 ? -15.383 -22.781 -9.531 1 97.12 194 TYR B C 1
ATOM 3857 O O . TYR B 1 194 ? -16.578 -22.734 -9.812 1 97.12 194 TYR B O 1
ATOM 3865 N N . VAL B 1 195 ? -14.5 -22.109 -10.242 1 97.81 195 VAL B N 1
ATOM 3866 C CA . VAL B 1 195 ? -14.867 -21.219 -11.32 1 97.81 195 VAL B CA 1
ATOM 3867 C C . VAL B 1 195 ? -15.188 -22.016 -12.586 1 97.81 195 VAL B C 1
ATOM 3869 O O . VAL B 1 195 ? -16.172 -21.734 -13.273 1 97.81 195 VAL B O 1
ATOM 3872 N N . LEU B 1 196 ? -14.367 -23.031 -12.867 1 96.56 196 LEU B N 1
ATOM 3873 C CA . LEU B 1 196 ? -14.516 -23.781 -14.109 1 96.56 196 LEU B CA 1
ATOM 3874 C C . LEU B 1 196 ? -15.656 -24.781 -14.008 1 96.56 196 LEU B C 1
ATOM 3876 O O . LEU B 1 196 ? -16.219 -25.203 -15.023 1 96.56 196 LEU B O 1
ATOM 3880 N N . GLU B 1 197 ? -16.016 -25.266 -12.867 1 93.31 197 GLU B N 1
ATOM 3881 C CA . GLU B 1 197 ? -17.156 -26.141 -12.562 1 93.31 197 GLU B CA 1
ATOM 3882 C C . GLU B 1 197 ? -17.016 -27.484 -13.266 1 93.31 197 GLU B C 1
ATOM 3884 O O . GLU B 1 197 ? -18.016 -28.156 -13.539 1 93.31 197 GLU B O 1
ATOM 3889 N N . SER B 1 198 ? -15.828 -27.906 -13.766 1 91.31 198 SER B N 1
ATOM 3890 C CA . SER B 1 198 ? -15.539 -29.188 -14.406 1 91.31 198 SER B CA 1
ATOM 3891 C C . SER B 1 198 ? -14.125 -29.656 -14.07 1 91.31 198 SER B C 1
ATOM 3893 O O . SER B 1 198 ? -13.148 -29 -14.43 1 91.31 198 SER B O 1
ATOM 3895 N N . ASN B 1 199 ? -14.117 -30.781 -13.484 1 90.69 199 ASN B N 1
ATOM 3896 C CA . ASN B 1 199 ? -12.812 -31.344 -13.148 1 90.69 199 ASN B CA 1
ATOM 3897 C C . ASN B 1 199 ? -11.984 -31.641 -14.406 1 90.69 199 ASN B C 1
ATOM 3899 O O . ASN B 1 199 ? -10.766 -31.516 -14.391 1 90.69 199 ASN B O 1
ATOM 3903 N N . ASP B 1 200 ? -12.602 -32 -15.438 1 93.25 200 ASP B N 1
ATOM 3904 C CA . ASP B 1 200 ? -11.922 -32.281 -16.688 1 93.25 200 ASP B CA 1
ATOM 3905 C C . ASP B 1 200 ? -11.289 -31.016 -17.266 1 93.25 200 ASP B C 1
ATOM 3907 O O . ASP B 1 200 ? -10.133 -31.031 -17.688 1 93.25 200 ASP B O 1
ATOM 3911 N N . THR B 1 201 ? -12.086 -29.984 -17.234 1 94.81 201 THR B N 1
ATOM 3912 C CA . THR B 1 201 ? -11.578 -28.719 -17.75 1 94.81 201 THR B CA 1
ATOM 3913 C C . THR B 1 201 ? -10.414 -28.219 -16.891 1 94.81 201 THR B C 1
ATOM 3915 O O . THR B 1 201 ? -9.438 -27.688 -17.406 1 94.81 201 THR B O 1
ATOM 3918 N N . LEU B 1 202 ? -10.539 -28.422 -15.594 1 95 202 LEU B N 1
ATOM 3919 C CA . LEU B 1 202 ? -9.508 -28.016 -14.648 1 95 202 LEU B CA 1
ATOM 3920 C C . LEU B 1 202 ? -8.195 -28.734 -14.938 1 95 202 LEU B C 1
ATOM 3922 O O . LEU B 1 202 ? -7.152 -28.094 -15.102 1 95 202 LEU B O 1
ATOM 3926 N N . THR B 1 203 ? -8.219 -30.031 -15.102 1 93.88 203 THR B N 1
ATOM 3927 C CA . THR B 1 203 ? -6.988 -30.812 -15.219 1 93.88 203 THR B CA 1
ATOM 3928 C C . THR B 1 203 ? -6.391 -30.672 -16.625 1 93.88 203 THR B C 1
ATOM 3930 O O . THR B 1 203 ? -5.184 -30.828 -16.797 1 93.88 203 THR B O 1
ATOM 3933 N N . GLN B 1 204 ? -7.227 -30.375 -17.609 1 93.38 204 GLN B N 1
ATOM 3934 C CA . GLN B 1 204 ? -6.719 -30.109 -18.953 1 93.38 204 GLN B CA 1
ATOM 3935 C C . GLN B 1 204 ? -5.98 -28.781 -19 1 93.38 204 GLN B C 1
ATOM 3937 O O . GLN B 1 204 ? -4.914 -28.688 -19.609 1 93.38 204 GLN B O 1
ATOM 3942 N N . ALA B 1 205 ? -6.559 -27.859 -18.312 1 93.75 205 ALA B N 1
ATOM 3943 C CA . ALA B 1 205 ? -5.977 -26.516 -18.328 1 93.75 205 ALA B CA 1
ATOM 3944 C C . ALA B 1 205 ? -4.789 -26.422 -17.375 1 93.75 205 ALA B C 1
ATOM 3946 O O . ALA B 1 205 ? -3.811 -25.719 -17.672 1 93.75 205 ALA B O 1
ATOM 3947 N N . PHE B 1 206 ? -4.945 -27.156 -16.281 1 95.94 206 PHE B N 1
ATOM 3948 C CA . PHE B 1 206 ? -3.92 -27.141 -15.242 1 95.94 206 PHE B CA 1
ATOM 3949 C C . PHE B 1 206 ? -3.578 -28.547 -14.789 1 95.94 206 PHE B C 1
ATOM 3951 O O . PHE B 1 206 ? -4.012 -28.984 -13.727 1 95.94 206 PHE B O 1
ATOM 3958 N N . PRO B 1 207 ? -2.729 -29.109 -15.5 1 93.44 207 PRO B N 1
ATOM 3959 C CA . PRO B 1 207 ? -2.395 -30.516 -15.203 1 93.44 207 PRO B CA 1
ATOM 3960 C C . PRO B 1 207 ? -1.824 -30.688 -13.797 1 93.44 207 PRO B C 1
ATOM 3962 O O . PRO B 1 207 ? -1.917 -31.781 -13.227 1 93.44 207 PRO B O 1
ATOM 3965 N N . GLU B 1 208 ? -1.283 -29.656 -13.164 1 92.56 208 GLU B N 1
ATOM 3966 C CA . GLU B 1 208 ? -0.771 -29.703 -11.797 1 92.56 208 GLU B CA 1
ATOM 3967 C C . GLU B 1 208 ? -1.875 -30.047 -10.805 1 92.56 208 GLU B C 1
ATOM 3969 O O . GLU B 1 208 ? -1.601 -30.578 -9.727 1 92.56 208 GLU B O 1
ATOM 3974 N N . CYS B 1 209 ? -3.086 -29.781 -11.172 1 96.12 209 CYS B N 1
ATOM 3975 C CA . CYS B 1 209 ? -4.215 -29.984 -10.273 1 96.12 209 CYS B CA 1
ATOM 3976 C C . CYS B 1 209 ? -4.684 -31.438 -10.32 1 96.12 209 CYS B C 1
ATOM 3978 O O . CYS B 1 209 ? -5.574 -31.828 -9.562 1 96.12 209 CYS B O 1
ATOM 3980 N N . ALA B 1 210 ? -4.02 -32.25 -11.141 1 94.44 210 ALA B N 1
ATOM 3981 C CA . ALA B 1 210 ? -4.375 -33.656 -11.25 1 94.44 210 ALA B CA 1
ATOM 3982 C C . ALA B 1 210 ? -3.352 -34.562 -10.547 1 94.44 210 ALA B C 1
ATOM 3984 O O . ALA B 1 210 ? -3.506 -35.781 -10.5 1 94.44 210 ALA B O 1
ATOM 3985 N N . THR B 1 211 ? -2.369 -33.969 -10 1 92.06 211 THR B N 1
ATOM 3986 C CA . THR B 1 211 ? -1.357 -34.75 -9.297 1 92.06 211 THR B CA 1
ATOM 3987 C C . THR B 1 211 ? -1.935 -35.344 -8.016 1 92.06 211 THR B C 1
ATOM 3989 O O . THR B 1 211 ? -2.941 -34.844 -7.496 1 92.06 211 THR B O 1
ATOM 3992 N N . PRO B 1 212 ? -1.28 -36.406 -7.5 1 92.38 212 PRO B N 1
ATOM 3993 C CA . PRO B 1 212 ? -1.763 -37.031 -6.258 1 92.38 212 PRO B CA 1
ATOM 3994 C C . PRO B 1 212 ? -1.822 -36.031 -5.098 1 92.38 212 PRO B C 1
ATOM 3996 O O . PRO B 1 212 ? -2.771 -36.062 -4.312 1 92.38 212 PRO B O 1
ATOM 3999 N N . ARG B 1 213 ? -0.895 -35.188 -5.078 1 89.5 213 ARG B N 1
ATOM 4000 C CA . ARG B 1 213 ? -0.882 -34.188 -4.02 1 89.5 213 ARG B CA 1
ATOM 4001 C C . ARG B 1 213 ? -2.08 -33.25 -4.141 1 89.5 213 ARG B C 1
ATOM 4003 O O . ARG B 1 213 ? -2.744 -32.938 -3.145 1 89.5 213 ARG B O 1
ATOM 4010 N N . ALA B 1 214 ? -2.311 -32.812 -5.332 1 91.94 214 ALA B N 1
ATOM 4011 C CA . ALA B 1 214 ? -3.416 -31.875 -5.57 1 91.94 214 ALA B CA 1
ATOM 4012 C C . ALA B 1 214 ? -4.762 -32.562 -5.328 1 91.94 214 ALA B C 1
ATOM 4014 O O . ALA B 1 214 ? -5.707 -31.922 -4.855 1 91.94 214 ALA B O 1
ATOM 4015 N N . LEU B 1 215 ? -4.816 -33.781 -5.672 1 90.88 215 LEU B N 1
ATOM 4016 C CA . LEU B 1 215 ? -6.062 -34.531 -5.488 1 90.88 215 LEU B CA 1
ATOM 4017 C C . LEU B 1 215 ? -6.34 -34.75 -4.004 1 90.88 215 LEU B C 1
ATOM 4019 O O . LEU B 1 215 ? -7.5 -34.75 -3.584 1 90.88 215 LEU B O 1
ATOM 4023 N N . SER B 1 216 ? -5.312 -34.906 -3.23 1 92.25 216 SER B N 1
ATOM 4024 C CA . SER B 1 216 ? -5.469 -35.125 -1.795 1 92.25 216 SER B CA 1
ATOM 4025 C C . SER B 1 216 ? -5.824 -33.812 -1.078 1 92.25 216 SER B C 1
ATOM 4027 O O . SER B 1 216 ? -6.652 -33.812 -0.163 1 92.25 216 SER B O 1
ATOM 4029 N N . ASN B 1 217 ? -5.184 -32.719 -1.474 1 92.94 217 ASN B N 1
ATOM 4030 C CA . ASN B 1 217 ? -5.43 -31.422 -0.864 1 92.94 217 ASN B CA 1
ATOM 4031 C C . ASN B 1 217 ? -5.375 -30.312 -1.897 1 92.94 217 ASN B C 1
ATOM 4033 O O . ASN B 1 217 ? -4.418 -29.531 -1.926 1 92.94 217 ASN B O 1
ATOM 4037 N N . PRO B 1 218 ? -6.449 -30.125 -2.559 1 88.75 218 PRO B N 1
ATOM 4038 C CA . PRO B 1 218 ? -6.445 -29.172 -3.662 1 88.75 218 PRO B CA 1
ATOM 4039 C C . PRO B 1 218 ? -6.297 -27.719 -3.186 1 88.75 218 PRO B C 1
ATOM 4041 O O . PRO B 1 218 ? -5.949 -26.844 -3.975 1 88.75 218 PRO B O 1
ATOM 4044 N N . ASN B 1 219 ? -6.488 -27.438 -1.92 1 91.88 219 ASN B N 1
ATOM 4045 C CA . ASN B 1 219 ? -6.352 -26.094 -1.379 1 91.88 219 ASN B CA 1
ATOM 4046 C C . ASN B 1 219 ? -4.883 -25.688 -1.228 1 91.88 219 ASN B C 1
ATOM 4048 O O . ASN B 1 219 ? -4.566 -24.516 -1.084 1 91.88 219 ASN B O 1
ATOM 4052 N N . SER B 1 220 ? -4.023 -26.656 -1.299 1 92.19 220 SER B N 1
ATOM 4053 C CA . SER B 1 220 ? -2.623 -26.391 -0.992 1 92.19 220 SER B CA 1
ATOM 4054 C C . SER B 1 220 ? -1.784 -26.312 -2.262 1 92.19 220 SER B C 1
ATOM 4056 O O . SER B 1 220 ? -0.584 -26.031 -2.203 1 92.19 220 SER B O 1
ATOM 4058 N N . VAL B 1 221 ? -2.398 -26.594 -3.373 1 95.5 221 VAL B N 1
ATOM 4059 C CA . VAL B 1 221 ? -1.68 -26.547 -4.641 1 95.5 221 VAL B CA 1
ATOM 4060 C C . VAL B 1 221 ? -2.135 -25.328 -5.449 1 95.5 221 VAL B C 1
ATOM 4062 O O . VAL B 1 221 ? -3.33 -25.156 -5.707 1 95.5 221 VAL B O 1
ATOM 4065 N N . TYR B 1 222 ? -1.152 -24.578 -5.785 1 97.56 222 TYR B N 1
ATOM 4066 C CA . TYR B 1 222 ? -1.448 -23.328 -6.477 1 97.56 222 TYR B CA 1
ATOM 4067 C C . TYR B 1 222 ? -1.012 -23.391 -7.934 1 97.56 222 TYR B C 1
ATOM 4069 O O . TYR B 1 222 ? -0.082 -24.125 -8.281 1 97.56 222 TYR B O 1
ATOM 4077 N N . VAL B 1 223 ? -1.68 -22.656 -8.773 1 97.81 223 VAL B N 1
ATOM 4078 C CA . VAL B 1 223 ? -1.352 -22.531 -10.195 1 97.81 223 VAL B CA 1
ATOM 4079 C C . VAL B 1 223 ? -1.411 -21.062 -10.617 1 97.81 223 VAL B C 1
ATOM 4081 O O . VAL B 1 223 ? -2.145 -20.266 -10.023 1 97.81 223 VAL B O 1
ATOM 4084 N N . PRO B 1 224 ? -0.56 -20.672 -11.539 1 98.06 224 PRO B N 1
ATOM 4085 C CA . PRO B 1 224 ? -0.673 -19.328 -12.117 1 98.06 224 PRO B CA 1
ATOM 4086 C C . PRO B 1 224 ? -1.832 -19.219 -13.109 1 98.06 224 PRO B C 1
ATOM 4088 O O . PRO B 1 224 ? -1.973 -20.047 -14 1 98.06 224 PRO B O 1
ATOM 4091 N N . VAL B 1 225 ? -2.668 -18.266 -12.945 1 98.44 225 VAL B N 1
ATOM 4092 C CA . VAL B 1 225 ? -3.758 -18 -13.875 1 98.44 225 VAL B CA 1
ATOM 4093 C C . VAL B 1 225 ? -3.514 -16.672 -14.594 1 98.44 225 VAL B C 1
ATOM 4095 O O . VAL B 1 225 ? -3.266 -15.656 -13.953 1 98.44 225 VAL B O 1
ATOM 4098 N N . HIS B 1 226 ? -3.557 -16.719 -15.883 1 98.12 226 HIS B N 1
ATOM 4099 C CA . HIS B 1 226 ? -3.355 -15.516 -16.688 1 98.12 226 HIS B CA 1
ATOM 4100 C C . HIS B 1 226 ? -4.41 -14.461 -16.375 1 98.12 226 HIS B C 1
ATOM 4102 O O . HIS B 1 226 ? -5.598 -14.781 -16.281 1 98.12 226 HIS B O 1
ATOM 4108 N N . ALA B 1 227 ? -3.963 -13.227 -16.219 1 98.38 227 ALA B N 1
ATOM 4109 C CA . ALA B 1 227 ? -4.84 -12.109 -15.867 1 98.38 227 ALA B CA 1
ATOM 4110 C C . ALA B 1 227 ? -5.367 -11.414 -17.109 1 98.38 227 ALA B C 1
ATOM 4112 O O . ALA B 1 227 ? -4.781 -10.43 -17.578 1 98.38 227 ALA B O 1
ATOM 4113 N N . SER B 1 228 ? -6.5 -11.859 -17.547 1 98.31 228 SER B N 1
ATOM 4114 C CA . SER B 1 228 ? -7.059 -11.289 -18.766 1 98.31 228 SER B CA 1
ATOM 4115 C C . SER B 1 228 ? -8.586 -11.312 -18.75 1 98.31 228 SER B C 1
ATOM 4117 O O . SER B 1 228 ? -9.188 -12.383 -18.609 1 98.31 228 SER B O 1
ATOM 4119 N N . TRP B 1 229 ? -9.102 -10.141 -19.016 1 97.12 229 TRP B N 1
ATOM 4120 C CA . TRP B 1 229 ? -10.547 -9.961 -19.047 1 97.12 229 TRP B CA 1
ATOM 4121 C C . TRP B 1 229 ? -11.141 -10.617 -20.297 1 97.12 229 TRP B C 1
ATOM 4123 O O . TRP B 1 229 ? -12.359 -10.719 -20.422 1 97.12 229 TRP B O 1
ATOM 4133 N N . LYS B 1 230 ? -10.398 -11.234 -21.141 1 97.56 230 LYS B N 1
ATOM 4134 C CA . LYS B 1 230 ? -10.836 -11.805 -22.422 1 97.56 230 LYS B CA 1
ATOM 4135 C C . LYS B 1 230 ? -10.859 -13.328 -22.359 1 97.56 230 LYS B C 1
ATOM 4137 O O . LYS B 1 230 ? -11.164 -13.992 -23.359 1 97.56 230 LYS B O 1
ATOM 4142 N N . GLU B 1 231 ? -10.594 -13.859 -21.203 1 97.25 231 GLU B N 1
ATOM 4143 C CA . GLU B 1 231 ? -10.438 -15.305 -21.109 1 97.25 231 GLU B CA 1
ATOM 4144 C C . GLU B 1 231 ? -11.461 -15.914 -20.172 1 97.25 231 GLU B C 1
ATOM 4146 O O . GLU B 1 231 ? -11.141 -16.828 -19.391 1 97.25 231 GLU B O 1
ATOM 4151 N N . GLY B 1 232 ? -12.656 -15.305 -20.156 1 97.12 232 GLY B N 1
ATOM 4152 C CA . GLY B 1 232 ? -13.742 -15.867 -19.375 1 97.12 232 GLY B CA 1
ATOM 4153 C C . GLY B 1 232 ? -13.68 -15.508 -17.906 1 97.12 232 GLY B C 1
ATOM 4154 O O . GLY B 1 232 ? -12.875 -14.664 -17.5 1 97.12 232 GLY B O 1
ATOM 4155 N N . PRO B 1 233 ? -14.531 -16.141 -17.094 1 97.5 233 PRO B N 1
ATOM 4156 C CA . PRO B 1 233 ? -14.648 -15.773 -15.688 1 97.5 233 PRO B CA 1
ATOM 4157 C C . PRO B 1 233 ? -13.344 -15.961 -14.922 1 97.5 233 PRO B C 1
ATOM 4159 O O . PRO B 1 233 ? -13.016 -15.156 -14.047 1 97.5 233 PRO B O 1
ATOM 4162 N N . LEU B 1 234 ? -12.633 -17.016 -15.273 1 98.25 234 LEU B N 1
ATOM 4163 C CA . LEU B 1 234 ? -11.375 -17.266 -14.578 1 98.25 234 LEU B CA 1
ATOM 4164 C C . LEU B 1 234 ? -10.367 -16.156 -14.875 1 98.25 234 LEU B C 1
ATOM 4166 O O . LEU B 1 234 ? -9.719 -15.648 -13.961 1 98.25 234 LEU B O 1
ATOM 4170 N N . GLY B 1 235 ? -10.25 -15.789 -16.141 1 98.56 235 GLY B N 1
ATOM 4171 C CA . GLY B 1 235 ? -9.383 -14.688 -16.516 1 98.56 235 GLY B CA 1
ATOM 4172 C C . GLY B 1 235 ? -9.797 -13.359 -15.914 1 98.56 235 GLY B C 1
ATOM 4173 O O . GLY B 1 235 ? -8.953 -12.586 -15.469 1 98.56 235 GLY B O 1
ATOM 4174 N N . GLU B 1 236 ? -11.109 -13.125 -15.875 1 98.19 236 GLU B N 1
ATOM 4175 C CA . GLU B 1 236 ? -11.648 -11.906 -15.273 1 98.19 236 GLU B CA 1
ATOM 4176 C C . GLU B 1 236 ? -11.289 -11.82 -13.789 1 98.19 236 GLU B C 1
ATOM 4178 O O . GLU B 1 236 ? -10.812 -10.789 -13.32 1 98.19 236 GLU B O 1
ATOM 4183 N N . GLY B 1 237 ? -11.531 -12.906 -13.102 1 98.31 237 GLY B N 1
ATOM 4184 C CA . GLY B 1 237 ? -11.18 -12.953 -11.695 1 98.31 237 GLY B CA 1
ATOM 4185 C C . GLY B 1 237 ? -9.695 -12.742 -11.438 1 98.31 237 GLY B C 1
ATOM 4186 O O . GLY B 1 237 ? -9.312 -12.047 -10.5 1 98.31 237 GLY B O 1
ATOM 4187 N N . SER B 1 238 ? -8.914 -13.367 -12.328 1 98.75 238 SER B N 1
ATOM 4188 C CA . SER B 1 238 ? -7.469 -13.258 -12.172 1 98.75 238 SER B CA 1
ATOM 4189 C C . SER B 1 238 ? -6.996 -11.828 -12.398 1 98.75 238 SER B C 1
ATOM 4191 O O . SER B 1 238 ? -6.094 -11.344 -11.711 1 98.75 238 SER B O 1
ATOM 4193 N N . ALA B 1 239 ? -7.613 -11.125 -13.336 1 98.62 239 ALA B N 1
ATOM 4194 C CA . ALA B 1 239 ? -7.254 -9.734 -13.609 1 98.62 239 ALA B CA 1
ATOM 4195 C C . ALA B 1 239 ? -7.586 -8.836 -12.422 1 98.62 239 ALA B C 1
ATOM 4197 O O . ALA B 1 239 ? -6.789 -7.973 -12.047 1 98.62 239 ALA B O 1
ATOM 4198 N N . ILE B 1 240 ? -8.711 -9.055 -11.828 1 98.31 240 ILE B N 1
ATOM 4199 C CA . ILE B 1 240 ? -9.109 -8.273 -10.664 1 98.31 240 ILE B CA 1
ATOM 4200 C C . ILE B 1 240 ? -8.188 -8.594 -9.492 1 98.31 240 ILE B C 1
ATOM 4202 O O . ILE B 1 240 ? -7.672 -7.688 -8.828 1 98.31 240 ILE B O 1
ATOM 4206 N N . ARG B 1 241 ? -7.941 -9.82 -9.305 1 98.25 241 ARG B N 1
ATOM 4207 C CA . ARG B 1 241 ? -7.109 -10.273 -8.195 1 98.25 241 ARG B CA 1
ATOM 4208 C C . ARG B 1 241 ? -5.699 -9.695 -8.297 1 98.25 241 ARG B C 1
ATOM 4210 O O . ARG B 1 241 ? -5.133 -9.25 -7.297 1 98.25 241 ARG B O 1
ATOM 4217 N N . ALA B 1 242 ? -5.145 -9.711 -9.484 1 97.88 242 ALA B N 1
ATOM 4218 C CA . ALA B 1 242 ? -3.775 -9.258 -9.711 1 97.88 242 ALA B CA 1
ATOM 4219 C C . ALA B 1 242 ? -3.639 -7.77 -9.398 1 97.88 242 ALA B C 1
ATOM 4221 O O . ALA B 1 242 ? -2.568 -7.305 -9 1 97.88 242 ALA B O 1
ATOM 4222 N N . SER B 1 243 ? -4.719 -7.059 -9.5 1 97.25 243 SER B N 1
ATOM 4223 C CA . SER B 1 243 ? -4.609 -5.609 -9.406 1 97.25 243 SER B CA 1
ATOM 4224 C C . SER B 1 243 ? -5.23 -5.094 -8.117 1 97.25 243 SER B C 1
ATOM 4226 O O . SER B 1 243 ? -5.102 -3.912 -7.785 1 97.25 243 SER B O 1
ATOM 4228 N N . TYR B 1 244 ? -5.887 -5.914 -7.371 1 98.12 244 TYR B N 1
ATOM 4229 C CA . TYR B 1 244 ? -6.75 -5.445 -6.293 1 98.12 244 TYR B CA 1
ATOM 4230 C C . TYR B 1 244 ? -5.934 -4.805 -5.176 1 98.12 244 TYR B C 1
ATOM 4232 O O . TYR B 1 244 ? -6.32 -3.766 -4.633 1 98.12 244 TYR B O 1
ATOM 4240 N N . GLY B 1 245 ? -4.824 -5.457 -4.762 1 97.69 245 GLY B N 1
ATOM 4241 C CA . GLY B 1 245 ? -3.986 -4.887 -3.717 1 97.69 245 GLY B CA 1
ATOM 4242 C C . GLY B 1 245 ? -3.482 -3.496 -4.051 1 97.69 245 GLY B C 1
ATOM 4243 O O . GLY B 1 245 ? -3.551 -2.59 -3.219 1 97.69 245 GLY B O 1
ATOM 4244 N N . MET B 1 246 ? -2.961 -3.336 -5.223 1 98 246 MET B N 1
ATOM 4245 C CA . MET B 1 246 ? -2.523 -2.021 -5.68 1 98 246 MET B CA 1
ATOM 4246 C C . MET B 1 246 ? -3.672 -1.019 -5.633 1 98 246 MET B C 1
ATOM 4248 O O . MET B 1 246 ? -3.508 0.097 -5.133 1 98 246 MET B O 1
ATOM 4252 N N . ALA B 1 247 ? -4.824 -1.447 -6.117 1 98.44 247 ALA B N 1
ATOM 4253 C CA . ALA B 1 247 ? -5.992 -0.569 -6.156 1 98.44 247 ALA B CA 1
ATOM 4254 C C . ALA B 1 247 ? -6.387 -0.12 -4.754 1 98.44 247 ALA B C 1
ATOM 4256 O O . ALA B 1 247 ? -6.711 1.051 -4.535 1 98.44 247 ALA B O 1
ATOM 4257 N N . LEU B 1 248 ? -6.336 -1.033 -3.883 1 98.38 248 LEU B N 1
ATOM 4258 C CA . LEU B 1 248 ? -6.727 -0.748 -2.506 1 98.38 248 LEU B CA 1
ATOM 4259 C C . LEU B 1 248 ? -5.75 0.225 -1.854 1 98.38 248 LEU B C 1
ATOM 4261 O O . LEU B 1 248 ? -6.168 1.202 -1.228 1 98.38 248 LEU B O 1
ATOM 4265 N N . TRP B 1 249 ? -4.484 0.055 -2.004 1 98.19 249 TRP B N 1
ATOM 4266 C CA . TRP B 1 249 ? -3.477 0.947 -1.438 1 98.19 249 TRP B CA 1
ATOM 4267 C C . TRP B 1 249 ? -3.586 2.344 -2.043 1 98.19 249 TRP B C 1
ATOM 4269 O O . TRP B 1 249 ? -3.549 3.344 -1.321 1 98.19 249 TRP B O 1
ATOM 4279 N N . ILE B 1 250 ? -3.76 2.396 -3.338 1 97.44 250 ILE B N 1
ATOM 4280 C CA . ILE B 1 250 ? -3.838 3.686 -4.016 1 97.44 250 ILE B CA 1
ATOM 4281 C C . ILE B 1 250 ? -5.102 4.422 -3.58 1 97.44 250 ILE B C 1
ATOM 4283 O O . ILE B 1 250 ? -5.07 5.629 -3.33 1 97.44 250 ILE B O 1
ATOM 4287 N N . ALA B 1 251 ? -6.18 3.695 -3.492 1 98.06 251 ALA B N 1
ATOM 4288 C CA . ALA B 1 251 ? -7.426 4.301 -3.018 1 98.06 251 ALA B CA 1
ATOM 4289 C C . ALA B 1 251 ? -7.266 4.844 -1.602 1 98.06 251 ALA B C 1
ATOM 4291 O O . ALA B 1 251 ? -7.742 5.938 -1.292 1 98.06 251 ALA B O 1
ATOM 4292 N N . MET B 1 252 ? -6.613 4.129 -0.782 1 97.62 252 MET B N 1
ATOM 4293 C CA . MET B 1 252 ? -6.383 4.562 0.594 1 97.62 252 MET B CA 1
ATOM 4294 C C . MET B 1 252 ? -5.574 5.852 0.631 1 97.62 252 MET B C 1
ATOM 4296 O O . MET B 1 252 ? -5.887 6.766 1.394 1 97.62 252 MET B O 1
ATOM 4300 N N . ILE B 1 253 ? -4.594 5.934 -0.193 1 95.56 253 ILE B N 1
ATOM 4301 C CA . ILE B 1 253 ? -3.758 7.129 -0.24 1 95.56 253 ILE B CA 1
ATOM 4302 C C . ILE B 1 253 ? -4.582 8.312 -0.735 1 95.56 253 ILE B C 1
ATOM 4304 O O . ILE B 1 253 ? -4.539 9.398 -0.145 1 95.56 253 ILE B O 1
ATOM 4308 N N . LEU B 1 254 ? -5.348 8.078 -1.725 1 96.31 254 LEU B N 1
ATOM 4309 C CA . LEU B 1 254 ? -6.168 9.141 -2.289 1 96.31 254 LEU B CA 1
ATOM 4310 C C . LEU B 1 254 ? -7.145 9.688 -1.248 1 96.31 254 LEU B C 1
ATOM 4312 O O . LEU B 1 254 ? -7.27 10.898 -1.084 1 96.31 254 LEU B O 1
ATOM 4316 N N . HIS B 1 255 ? -7.75 8.859 -0.567 1 97.12 255 HIS B N 1
ATOM 4317 C CA . HIS B 1 255 ? -8.75 9.281 0.406 1 97.12 255 HIS B CA 1
ATOM 4318 C C . HIS B 1 255 ? -8.102 9.898 1.637 1 97.12 255 HIS B C 1
ATOM 4320 O O . HIS B 1 255 ? -8.609 10.883 2.188 1 97.12 255 HIS B O 1
ATOM 4326 N N . THR B 1 256 ? -6.996 9.375 2.055 1 95.69 256 THR B N 1
ATOM 4327 C CA . THR B 1 256 ? -6.301 9.914 3.217 1 95.69 256 THR B CA 1
ATOM 4328 C C . THR B 1 256 ? -5.719 11.289 2.904 1 95.69 256 THR B C 1
ATOM 4330 O O . THR B 1 256 ? -5.922 12.242 3.662 1 95.69 256 THR B O 1
ATOM 4333 N N . VAL B 1 257 ? -5.051 11.406 1.789 1 92.88 257 VAL B N 1
ATOM 4334 C CA . VAL B 1 257 ? -4.461 12.68 1.4 1 92.88 257 VAL B CA 1
ATOM 4335 C C . VAL B 1 257 ? -5.566 13.695 1.118 1 92.88 257 VAL B C 1
ATOM 4337 O O . VAL B 1 257 ? -5.488 14.852 1.551 1 92.88 257 VAL B O 1
ATOM 4340 N N . GLY B 1 258 ? -6.586 13.234 0.437 1 93.44 258 GLY B N 1
ATOM 4341 C CA . GLY B 1 258 ? -7.695 14.125 0.115 1 93.44 258 GLY B CA 1
ATOM 4342 C C . GLY B 1 258 ? -8.367 14.711 1.344 1 93.44 258 GLY B C 1
ATOM 4343 O O . GLY B 1 258 ? -8.594 15.914 1.415 1 93.44 258 GLY B O 1
ATOM 4344 N N . ILE B 1 259 ? -8.617 13.891 2.252 1 95.19 259 ILE B N 1
ATOM 4345 C CA . ILE B 1 259 ? -9.352 14.375 3.42 1 95.19 259 ILE B CA 1
ATOM 4346 C C . ILE B 1 259 ? -8.438 15.258 4.27 1 95.19 259 ILE B C 1
ATOM 4348 O O . ILE B 1 259 ? -8.891 16.234 4.863 1 95.19 259 ILE B O 1
ATOM 4352 N N . GLU B 1 260 ? -7.148 15.016 4.344 1 92.62 260 GLU B N 1
ATOM 4353 C CA . GLU B 1 260 ? -6.23 15.859 5.109 1 92.62 260 GLU B CA 1
ATOM 4354 C C . GLU B 1 260 ? -6.082 17.234 4.477 1 92.62 260 GLU B C 1
ATOM 4356 O O . GLU B 1 260 ? -5.996 18.25 5.184 1 92.62 260 GLU B O 1
ATOM 4361 N N . ILE B 1 261 ? -6.016 17.234 3.201 1 90.19 261 ILE B N 1
ATOM 4362 C CA . ILE B 1 261 ? -5.969 18.516 2.504 1 90.19 261 ILE B CA 1
ATOM 4363 C C . ILE B 1 261 ? -7.234 19.312 2.812 1 90.19 261 ILE B C 1
ATOM 4365 O O . ILE B 1 261 ? -7.16 20.5 3.129 1 90.19 261 ILE B O 1
ATOM 4369 N N . TYR B 1 262 ? -8.359 18.656 2.775 1 91.88 262 TYR B N 1
ATOM 4370 C CA . TYR B 1 262 ? -9.633 19.312 3.078 1 91.88 262 TYR B CA 1
ATOM 4371 C C . TYR B 1 262 ? -9.641 19.859 4.496 1 91.88 262 TYR B C 1
ATOM 4373 O O . TYR B 1 262 ? -10.023 21 4.719 1 91.88 262 TYR B O 1
ATOM 4381 N N . LEU B 1 263 ? -9.227 19.109 5.387 1 90.75 263 LEU B N 1
ATOM 4382 C CA . LEU B 1 263 ? -9.25 19.516 6.789 1 90.75 263 LEU B CA 1
ATOM 4383 C C . LEU B 1 263 ? -8.273 20.656 7.043 1 90.75 263 LEU B C 1
ATOM 4385 O O . LEU B 1 263 ? -8.586 21.578 7.801 1 90.75 263 LEU B O 1
ATOM 4389 N N . ARG B 1 264 ? -7.168 20.672 6.43 1 85.81 264 ARG B N 1
ATOM 4390 C CA . ARG B 1 264 ? -6.199 21.75 6.59 1 85.81 264 ARG B CA 1
ATOM 4391 C C . ARG B 1 264 ? -6.727 23.062 5.996 1 85.81 264 ARG B C 1
ATOM 4393 O O . ARG B 1 264 ? -6.523 24.125 6.566 1 85.81 264 ARG B O 1
ATOM 4400 N N . MET B 1 265 ? -7.359 22.906 4.953 1 84.5 265 MET B N 1
ATOM 4401 C CA . MET B 1 265 ? -7.918 24.078 4.293 1 84.5 265 MET B CA 1
ATOM 4402 C C . MET B 1 265 ? -9.055 24.688 5.121 1 84.5 265 MET B C 1
ATOM 4404 O O . MET B 1 265 ? -9.203 25.906 5.188 1 84.5 265 MET B O 1
ATOM 4408 N N . THR B 1 266 ? -9.812 23.875 5.707 1 80.44 266 THR B N 1
ATOM 4409 C CA . THR B 1 266 ? -10.961 24.359 6.473 1 80.44 266 THR B CA 1
ATOM 4410 C C . THR B 1 266 ? -10.516 24.844 7.848 1 80.44 266 THR B C 1
ATOM 4412 O O . THR B 1 266 ? -11.094 25.797 8.391 1 80.44 266 THR B O 1
ATOM 4415 N N . LEU B 1 267 ? -9.547 24.266 8.484 1 72 267 LEU B N 1
ATOM 4416 C CA . LEU B 1 267 ? -9.008 24.734 9.758 1 72 267 LEU B CA 1
ATOM 4417 C C . LEU B 1 267 ? -8.312 26.078 9.586 1 72 267 LEU B C 1
ATOM 4419 O O . LEU B 1 267 ? -8.453 26.969 10.438 1 72 267 LEU B O 1
ATOM 4423 N N . SER B 1 268 ? -7.582 26.188 8.617 1 64.81 268 SER B N 1
ATOM 4424 C CA . SER B 1 268 ? -6.914 27.453 8.32 1 64.81 268 SER B CA 1
ATOM 4425 C C . SER B 1 268 ? -7.922 28.578 8.125 1 64.81 268 SER B C 1
ATOM 4427 O O . SER B 1 268 ? -7.711 29.688 8.594 1 64.81 268 SER B O 1
ATOM 4429 N N . GLU B 1 269 ? -8.938 28.25 7.484 1 63.41 269 GLU B N 1
ATOM 4430 C CA . GLU B 1 269 ? -9.984 29.25 7.262 1 63.41 269 GLU B CA 1
ATOM 4431 C C . GLU B 1 269 ? -10.641 29.672 8.57 1 63.41 269 GLU B C 1
ATOM 4433 O O . GLU B 1 269 ? -10.906 30.859 8.789 1 63.41 269 GLU B O 1
ATOM 4438 N N . SER B 1 270 ? -10.82 28.703 9.383 1 64.44 270 SER B N 1
ATOM 4439 C CA . SER B 1 270 ? -11.43 29.016 10.672 1 64.44 270 SER B CA 1
ATOM 4440 C C . SER B 1 270 ? -10.5 29.875 11.523 1 64.44 270 SER B C 1
ATOM 4442 O O . SER B 1 270 ? -10.953 30.797 12.203 1 64.44 270 SER B O 1
ATOM 4444 N N . LYS B 1 271 ? -9.242 29.625 11.555 1 61.66 271 LYS B N 1
ATOM 4445 C CA . LYS B 1 271 ? -8.258 30.406 12.281 1 61.66 271 LYS B CA 1
ATOM 4446 C C . LYS B 1 271 ? -8.188 31.828 11.734 1 61.66 271 LYS B C 1
ATOM 4448 O O . LYS B 1 271 ? -8.141 32.812 12.5 1 61.66 271 LYS B O 1
ATOM 4453 N N . LYS B 1 272 ? -8.211 31.938 10.453 1 61.47 272 LYS B N 1
ATOM 4454 C CA . LYS B 1 272 ? -8.195 33.25 9.82 1 61.47 272 LYS B CA 1
ATOM 4455 C C . LYS B 1 272 ? -9.414 34.094 10.219 1 61.47 272 LYS B C 1
ATOM 4457 O O . LYS B 1 272 ? -9.297 35.281 10.492 1 61.47 272 LYS B O 1
ATOM 4462 N N . LEU B 1 273 ? -10.43 33.438 10.172 1 57.62 273 LEU B N 1
ATOM 4463 C CA . LEU B 1 273 ? -11.664 34.125 10.531 1 57.62 273 LEU B CA 1
ATOM 4464 C C . LEU B 1 273 ? -11.648 34.531 11.992 1 57.62 273 LEU B C 1
ATOM 4466 O O . LEU B 1 273 ? -12.109 35.625 12.336 1 57.62 273 LEU B O 1
ATOM 4470 N N . ARG B 1 274 ? -11.047 33.75 12.828 1 62.09 274 ARG B N 1
ATOM 4471 C CA . ARG B 1 274 ? -10.914 34.094 14.25 1 62.09 274 ARG B CA 1
ATOM 4472 C C . ARG B 1 274 ? -9.93 35.25 14.453 1 62.09 274 ARG B C 1
ATOM 4474 O O . ARG B 1 274 ? -10.18 36.125 15.25 1 62.09 274 ARG B O 1
ATOM 4481 N N . GLU B 1 275 ? -8.852 35.156 13.789 1 63.28 275 GLU B N 1
ATOM 4482 C CA . GLU B 1 275 ? -7.867 36.219 13.859 1 63.28 275 GLU B CA 1
ATOM 4483 C C . GLU B 1 275 ? -8.445 37.531 13.359 1 63.28 275 GLU B C 1
ATOM 4485 O O . GLU B 1 275 ? -8.188 38.594 13.938 1 63.28 275 GLU B O 1
ATOM 4490 N N . LEU B 1 276 ? -9.172 37.469 12.281 1 61.56 276 LEU B N 1
ATOM 4491 C CA . LEU B 1 276 ? -9.836 38.656 11.75 1 61.56 276 LEU B CA 1
ATOM 4492 C C . LEU B 1 276 ? -10.844 39.188 12.75 1 61.56 276 LEU B C 1
ATOM 4494 O O . LEU B 1 276 ? -10.945 40.406 12.922 1 61.56 276 LEU B O 1
ATOM 4498 N N . SER B 1 277 ? -11.484 38.406 13.359 1 62.72 277 SER B N 1
ATOM 4499 C CA . SER B 1 277 ? -12.445 38.812 14.383 1 62.72 277 SER B CA 1
ATOM 4500 C C . SER B 1 277 ? -11.742 39.438 15.586 1 62.72 277 SER B C 1
ATOM 4502 O O . SER B 1 277 ? -12.188 40.438 16.109 1 62.72 277 SER B O 1
ATOM 4504 N N . GLU B 1 278 ? -10.625 38.875 16.031 1 63.62 278 GLU B N 1
ATOM 4505 C CA . GLU B 1 278 ? -9.82 39.406 17.125 1 63.62 278 GLU B CA 1
ATOM 4506 C C . GLU B 1 278 ? -9.188 40.75 16.75 1 63.62 278 GLU B C 1
ATOM 4508 O O . GLU B 1 278 ? -9.125 41.656 17.562 1 63.62 278 GLU B O 1
ATOM 4513 N N . ARG B 1 279 ? -8.664 40.938 15.57 1 66.12 279 ARG B N 1
ATOM 4514 C CA . ARG B 1 279 ? -8.109 42.188 15.086 1 66.12 279 ARG B CA 1
ATOM 4515 C C . ARG B 1 279 ? -9.164 43.281 15.07 1 66.12 279 ARG B C 1
ATOM 4517 O O . ARG B 1 279 ? -8.883 44.406 15.445 1 66.12 279 ARG B O 1
ATOM 4524 N N . ARG B 1 280 ? -10.297 42.969 14.633 1 65.75 280 ARG B N 1
ATOM 4525 C CA . ARG B 1 280 ? -11.398 43.938 14.664 1 65.75 280 ARG B CA 1
ATOM 4526 C C . ARG B 1 280 ? -11.727 44.344 16.094 1 65.75 280 ARG B C 1
ATOM 4528 O O . ARG B 1 280 ? -11.977 45.531 16.359 1 65.75 280 ARG B O 1
ATOM 4535 N N . GLY B 1 281 ? -11.547 43.375 16.906 1 64.38 281 GLY B N 1
ATOM 4536 C CA . GLY B 1 281 ? -11.742 43.688 18.312 1 64.38 281 GLY B CA 1
ATOM 4537 C C . GLY B 1 281 ? -10.656 44.562 18.891 1 64.38 281 GLY B C 1
ATOM 4538 O O . GLY B 1 281 ? -10.945 45.531 19.594 1 64.38 281 GLY B O 1
ATOM 4539 N N . ASN B 1 282 ? -9.445 44.281 18.547 1 66.56 282 ASN B N 1
ATOM 4540 C CA . ASN B 1 282 ? -8.305 45.062 19.016 1 66.56 282 ASN B CA 1
ATOM 4541 C C . ASN B 1 282 ? -8.281 46.438 18.391 1 66.56 282 ASN B C 1
ATOM 4543 O O . ASN B 1 282 ? -7.938 47.406 19.062 1 66.56 282 ASN B O 1
ATOM 4547 N N . THR B 1 283 ? -8.492 46.594 17.172 1 66.62 283 THR B N 1
ATOM 4548 C CA . THR B 1 283 ? -8.594 47.875 16.531 1 66.62 283 THR B CA 1
ATOM 4549 C C . THR B 1 283 ? -9.641 48.75 17.219 1 66.62 283 THR B C 1
ATOM 4551 O O . THR B 1 283 ? -9.438 49.969 17.391 1 66.62 283 THR B O 1
ATOM 4554 N N . PHE B 1 284 ? -10.648 48.188 17.625 1 64.75 284 PHE B N 1
ATOM 4555 C CA . PHE B 1 284 ? -11.664 48.906 18.406 1 64.75 284 PHE B CA 1
ATOM 4556 C C . PHE B 1 284 ? -11.102 49.375 19.734 1 64.75 284 PHE B C 1
ATOM 4558 O O . PHE B 1 284 ? -11.328 50.531 20.156 1 64.75 284 PHE B O 1
ATOM 4565 N N . GLU B 1 285 ? -10.234 48.625 20.281 1 65.94 285 GLU B N 1
ATOM 4566 C CA . GLU B 1 285 ? -9.625 48.969 21.562 1 65.94 285 GLU B CA 1
ATOM 4567 C C . GLU B 1 285 ? -8.547 50.031 21.406 1 65.94 285 GLU B C 1
ATOM 4569 O O . GLU B 1 285 ? -8.43 50.938 22.234 1 65.94 285 GLU B O 1
ATOM 4574 N N . GLN B 1 286 ? -7.73 49.938 20.438 1 69.56 286 GLN B N 1
ATOM 4575 C CA . GLN B 1 286 ? -6.695 50.938 20.156 1 69.56 286 GLN B CA 1
ATOM 4576 C C . GLN B 1 286 ? -7.305 52.281 19.812 1 69.56 286 GLN B C 1
ATOM 4578 O O . GLN B 1 286 ? -6.801 53.344 20.25 1 69.56 286 GLN B O 1
ATOM 4583 N N . THR B 1 287 ? -8.336 52.25 19.062 1 69.12 287 THR B N 1
ATOM 4584 C CA . THR B 1 287 ? -9.047 53.5 18.766 1 69.12 287 THR B CA 1
ATOM 4585 C C . THR B 1 287 ? -9.609 54.125 20.031 1 69.12 287 THR B C 1
ATOM 4587 O O . THR B 1 287 ? -9.547 55.344 20.203 1 69.12 287 THR B O 1
ATOM 4590 N N . GLU B 1 288 ? -9.93 53.406 20.906 1 69 288 GLU B N 1
ATOM 4591 C CA . GLU B 1 288 ? -10.414 53.875 22.203 1 69 288 GLU B CA 1
ATOM 4592 C C . GLU B 1 288 ? -9.281 54.469 23.031 1 69 288 GLU B C 1
ATOM 4594 O O . GLU B 1 288 ? -9.438 55.531 23.656 1 69 288 GLU B O 1
ATOM 4599 N N . LEU B 1 289 ? -8.117 53.906 22.938 1 72.5 289 LEU B N 1
ATOM 4600 C CA . LEU B 1 289 ? -6.926 54.375 23.656 1 72.5 289 LEU B CA 1
ATOM 4601 C C . LEU B 1 289 ? -6.422 55.688 23.094 1 72.5 289 LEU B C 1
ATOM 4603 O O . LEU B 1 289 ? -6.051 56.594 23.859 1 72.5 289 LEU B O 1
ATOM 4607 N N . GLN B 1 290 ? -6.375 55.781 21.891 1 76 290 GLN B N 1
ATOM 4608 C CA . GLN B 1 290 ? -5.941 57 21.25 1 76 290 GLN B CA 1
ATOM 4609 C C . GLN B 1 290 ? -6.895 58.156 21.562 1 76 290 GLN B C 1
ATOM 4611 O O . GLN B 1 290 ? -6.457 59.281 21.812 1 76 290 GLN B O 1
ATOM 4616 N N . THR B 1 291 ? -8.102 57.906 21.719 1 71.56 291 THR B N 1
ATOM 4617 C CA . THR B 1 291 ? -9.102 58.906 22.094 1 71.56 291 THR B CA 1
ATOM 4618 C C . THR B 1 291 ? -8.914 59.344 23.531 1 71.56 291 THR B C 1
ATOM 4620 O O . THR B 1 291 ? -8.977 60.531 23.828 1 71.56 291 THR B O 1
ATOM 4623 N N . LEU B 1 292 ? -8.391 58.531 24.281 1 70.31 292 LEU B N 1
ATOM 4624 C CA . LEU B 1 292 ? -8.211 58.812 25.703 1 70.31 292 LEU B CA 1
ATOM 4625 C C . LEU B 1 292 ? -6.922 59.625 25.922 1 70.31 292 LEU B C 1
ATOM 4627 O O . LEU B 1 292 ? -6.879 60.531 26.75 1 70.31 292 LEU B O 1
ATOM 4631 N N . ARG B 1 293 ? -5.949 59.375 25.219 1 79.75 293 ARG B N 1
ATOM 4632 C CA . ARG B 1 293 ? -4.688 60.125 25.297 1 79.75 293 ARG B CA 1
ATOM 4633 C C . ARG B 1 293 ? -4.867 61.562 24.859 1 79.75 293 ARG B C 1
ATOM 4635 O O . ARG B 1 293 ? -4.266 62.469 25.438 1 79.75 293 ARG B O 1
ATOM 4642 N N . LYS B 1 294 ? -5.699 61.812 23.984 1 81.56 294 LYS B N 1
ATOM 4643 C CA . LYS B 1 294 ? -5.984 63.156 23.5 1 81.56 294 LYS B CA 1
ATOM 4644 C C . LYS B 1 294 ? -6.773 63.969 24.531 1 81.56 294 LYS B C 1
ATOM 4646 O O . LYS B 1 294 ? -6.582 65.188 24.656 1 81.56 294 LYS B O 1
ATOM 4651 N N . LEU B 1 295 ? -7.414 63.344 25.281 1 68.81 295 LEU B N 1
ATOM 4652 C CA . LEU B 1 295 ? -8.242 64.062 26.266 1 68.81 295 LEU B CA 1
ATOM 4653 C C . LEU B 1 295 ? -7.43 64.438 27.5 1 68.81 295 LEU B C 1
ATOM 4655 O O . LEU B 1 295 ? -7.848 65.25 28.297 1 68.81 295 LEU B O 1
ATOM 4659 N N . THR B 1 296 ? -6.227 63.875 27.609 1 69.06 296 THR B N 1
ATOM 4660 C CA . THR B 1 296 ? -5.422 64.125 28.812 1 69.06 296 THR B CA 1
ATOM 4661 C C . THR B 1 296 ? -4.297 65.062 28.516 1 69.06 296 THR B C 1
ATOM 4663 O O . THR B 1 296 ? -3.494 65.375 29.391 1 69.06 296 THR B O 1
ATOM 4666 N N . ARG B 1 297 ? -4.312 65.625 27.438 1 61.38 297 ARG B N 1
ATOM 4667 C CA . ARG B 1 297 ? -3.494 66.812 27.141 1 61.38 297 ARG B CA 1
ATOM 4668 C C . ARG B 1 297 ? -4.328 68.062 27.172 1 61.38 297 ARG B C 1
ATOM 4670 O O . ARG B 1 297 ? -5.48 68.062 26.734 1 61.38 297 ARG B O 1
#

Radius of gyration: 29.15 Å; Cα contacts (8 Å, |Δi|>4): 770; chains: 2; bounding box: 62×104×63 Å

InterPro domains:
  IPR018750 Protein of unknown function DUF2306, membrane [PF10067] (58-187)

Foldseek 3Di:
DLQDPDPVVVVVLCVVLVVLQVVLVVCVVVLDVVVVLVPDAALLCLVCVDDVNVVLVNLLNVLSSVLSNLVSVLLRNCCCVPPVVNSVVSLVSSLVSLLSNLVSQLVSCCPPLNNDPLSNVLSNVLSCLLNVLSVQLVVCVVVVNNVSNVLSNLLNVLSVCLVVQLVVQLLVQLAVVQVVFDDWDKDFLSSVCRRVVDPVVSCVVPVQCVDPVNVVPRRPDIDIDTQHPPPPSSNVSGSSSRCRSVSSVVSNCCSNVVSVVVVVVVVVVVVVVVVVVVVVVVVVVVVVVVVVVVVVD/DLQDPDPVVVVVLCVVLVVLQVVLVVCVVVLDVVVVLVPDAALLCLVCVDDVNVVLVNLLNVLSSVLSNLVSVLPRNCCCVPPVVNSVVSLVSSLVSLLSNLVSQLVSCCPPLNNDPLSNVLSNVLSCLLNVLSVQLVVCVVVVNNVSNVLSNLLNVLSVCLVVQLVVQLLVQLAVVQVVFDDWDKDFLSSVCRRVVDPVVSCVVPVQCVDPVNVVPRRVDIDIDTQHPPPPSSNVSGSSSRCRSVSSVVSNCCSNVVSVVVVVVVVVVVVVVVVVVVVVVVVVVVVVVVVVVVVVD

Sequence (594 aa):
MLGFEKRSSLVLFVFFGGAILGYSLAKSPTMRFQTLLKILFPGEGFWFEQTFWKINLMIHIFTCIPASFFSVFCFLPISWKRWPKVHNILGYIVSTLLVISCVCAAIIGRRGQGGDLNTQSAFYMLASGAAGAVVLGCAAARRGELDAHREWMIRAWFYNGALVTTKITALLSAQVITAINTYYSLWSCSEVGYVLESNDTLTQAFPECATPRALSNPNSVYVPVHASWKEGPLGEGSAIRASYGMALWIAMILHTVGIEIYLRMTLSESKKLRELSERRGNTFEQTELQTLRKLTRMLGFEKRSSLVLFVFFGGAILGYSLAKSPTMRFQTLLKILFPGEGFWFEQTFWKINLMIHIFTCIPASFFSVFCFLPISWKRWPKVHNILGYIVSTLLVISCVCAAIIGRRGQGGDLNTQSAFYMLASGAAGAVVLGCAAARRGELDAHREWMIRAWFYNGALVTTKITALLSAQVITAINTYYSLWSCSEVGYVLESNDTLTQAFPECATPRALSNPNSVYVPVHASWKEGPLGEGSAIRASYGMALWIAMILHTVGIEIYLRMTLSESKKLRELSERRGNTFEQTELQTLRKLTR

Solvent-accessible surface area (backbone atoms only — not comparable to full-atom values): 28893 Å² total; per-residue (Å²): 110,71,63,50,91,47,70,67,57,47,54,51,42,53,51,55,40,44,50,41,38,50,49,27,60,71,48,51,59,46,73,40,63,74,55,32,58,71,70,48,60,54,44,51,52,61,57,43,67,37,68,70,46,29,54,38,50,48,51,21,50,67,20,37,37,58,23,42,44,54,43,47,56,64,70,33,46,45,32,56,73,76,34,45,70,59,33,51,54,51,46,50,51,34,48,52,29,40,38,52,16,24,55,32,45,33,60,44,14,61,60,44,68,66,27,46,53,39,35,24,48,42,33,41,49,51,25,49,50,23,33,46,24,40,53,52,12,52,52,26,46,75,71,63,37,54,68,58,16,49,53,25,42,53,49,17,54,39,48,55,47,15,57,62,47,15,56,54,43,12,54,53,43,17,53,52,41,30,72,70,59,78,48,56,26,72,37,30,39,48,36,50,35,60,59,66,72,32,72,68,60,39,33,70,74,34,54,72,48,62,35,72,65,20,65,75,41,29,75,78,34,61,42,61,35,58,15,22,66,84,57,50,59,62,10,36,23,21,13,34,36,41,27,36,35,35,21,40,48,52,22,42,48,51,31,51,54,48,52,50,53,51,49,52,56,52,50,51,49,52,51,48,53,49,52,53,53,49,49,57,50,45,52,56,49,52,55,51,49,57,56,50,58,58,68,51,103,109,71,64,52,90,47,70,69,58,47,53,51,43,53,52,54,40,44,49,41,39,49,48,27,61,71,49,52,61,45,74,39,64,73,55,32,57,71,68,47,60,54,44,53,52,60,59,43,67,36,66,71,46,29,53,40,51,48,50,21,48,68,21,38,36,56,23,42,44,54,44,48,54,66,70,33,47,44,30,55,73,74,33,44,68,58,35,51,55,50,47,50,50,33,46,52,28,40,38,54,15,23,53,31,45,33,59,45,15,62,60,44,69,66,26,45,55,41,36,23,50,41,32,41,48,50,24,48,52,24,35,46,23,41,52,53,12,53,53,26,45,75,70,64,36,55,68,59,15,51,54,25,42,51,48,17,54,40,48,55,47,16,58,61,49,15,57,53,43,12,54,54,43,17,54,52,41,30,71,72,58,77,47,55,27,72,37,30,37,47,37,50,35,61,58,65,72,32,70,67,60,39,33,71,75,37,55,72,48,62,35,72,64,19,65,75,40,27,75,78,34,61,42,60,35,58,15,22,64,84,58,50,60,62,10,34,24,21,13,34,36,41,28,34,35,35,20,40,48,52,22,44,49,51,33,50,52,50,51,49,54,51,50,51,55,53,52,50,48,50,50,50,52,47,51,51,53,48,48,57,51,47,53,56,49,52,55,51,48,57,55,51,58,60,68,51,103

pLDDT: mean 92.3, std 9.94, range [57.62, 98.88]